Protein AF-A0A7Y2ULM2-F1 (afdb_monomer_lite)

pLDDT: mean 76.21, std 15.32, range [27.59, 95.25]

Structure (mmCIF, N/CA/C/O backbone):
data_AF-A0A7Y2ULM2-F1
#
_entry.id   AF-A0A7Y2ULM2-F1
#
loop_
_atom_site.group_PDB
_atom_site.id
_atom_site.type_symbol
_atom_site.label_atom_id
_atom_site.label_alt_id
_atom_site.label_comp_id
_atom_site.label_asym_id
_atom_site.label_entity_id
_atom_site.label_seq_id
_atom_site.pdbx_PDB_ins_code
_atom_site.Cartn_x
_atom_site.Cartn_y
_atom_site.Cartn_z
_atom_site.occupancy
_atom_site.B_iso_or_equiv
_atom_site.auth_seq_id
_atom_site.auth_comp_id
_atom_site.auth_asym_id
_atom_site.auth_atom_id
_atom_site.pdbx_PDB_model_num
ATOM 1 N N . MET A 1 1 ? -4.167 -37.880 -1.574 1.00 37.84 1 MET A N 1
ATOM 2 C CA . MET A 1 1 ? -2.974 -37.594 -2.393 1.00 37.84 1 MET A CA 1
ATOM 3 C C . MET A 1 1 ? -2.261 -36.466 -1.684 1.00 37.84 1 MET A C 1
ATOM 5 O O . MET A 1 1 ? -2.903 -35.471 -1.401 1.00 37.84 1 MET A O 1
ATOM 9 N N . THR A 1 2 ? -1.034 -36.684 -1.224 1.00 40.72 2 THR A N 1
ATOM 10 C CA . THR A 1 2 ? -0.237 -35.651 -0.553 1.00 40.72 2 THR A CA 1
ATOM 11 C C . THR A 1 2 ? 0.202 -34.639 -1.605 1.00 40.72 2 THR A C 1
ATOM 13 O O . THR A 1 2 ? 0.959 -35.016 -2.500 1.00 40.72 2 THR A O 1
ATOM 16 N N . ASP A 1 3 ? -0.302 -33.408 -1.532 1.00 55.50 3 ASP A N 1
ATOM 17 C CA . ASP A 1 3 ? 0.069 -32.332 -2.453 1.00 55.50 3 ASP A CA 1
ATOM 18 C C . ASP A 1 3 ? 1.590 -32.130 -2.418 1.00 55.50 3 ASP A C 1
ATOM 20 O O . ASP A 1 3 ? 2.187 -31.864 -1.371 1.00 55.50 3 ASP A O 1
ATOM 24 N N . PHE A 1 4 ? 2.241 -32.341 -3.561 1.00 66.25 4 PHE A N 1
ATOM 25 C CA . PHE A 1 4 ? 3.683 -32.182 -3.711 1.00 66.25 4 PHE A CA 1
ATOM 26 C C . PHE A 1 4 ? 4.006 -30.687 -3.812 1.00 66.25 4 PHE A C 1
ATOM 28 O O . PHE A 1 4 ? 3.998 -30.109 -4.895 1.00 66.25 4 PHE A O 1
ATOM 35 N N . ILE A 1 5 ? 4.265 -30.055 -2.668 1.00 72.69 5 ILE A N 1
ATOM 36 C CA . ILE A 1 5 ? 4.632 -28.638 -2.583 1.00 72.69 5 ILE A CA 1
ATOM 37 C C . ILE A 1 5 ? 6.159 -28.525 -2.569 1.00 72.69 5 ILE A C 1
ATOM 39 O O . ILE A 1 5 ? 6.811 -29.023 -1.651 1.00 72.69 5 ILE A O 1
ATOM 43 N N . LEU A 1 6 ? 6.746 -27.844 -3.558 1.00 73.81 6 LEU A N 1
ATOM 44 C CA . LEU A 1 6 ? 8.183 -27.552 -3.581 1.00 73.81 6 LEU A CA 1
ATOM 45 C C . LEU A 1 6 ? 8.496 -26.335 -2.683 1.00 73.81 6 LEU A C 1
ATOM 47 O O . LEU A 1 6 ? 8.033 -25.226 -2.980 1.00 73.81 6 LEU A O 1
ATOM 51 N N . PRO A 1 7 ? 9.301 -26.483 -1.611 1.00 78.25 7 PRO A N 1
ATOM 52 C CA . PRO A 1 7 ? 9.659 -25.382 -0.717 1.00 78.25 7 PRO A CA 1
ATOM 53 C C . PRO A 1 7 ? 10.790 -24.536 -1.323 1.00 78.25 7 PRO A C 1
ATOM 55 O O . PRO A 1 7 ? 11.935 -24.590 -0.886 1.00 78.25 7 PRO A O 1
ATOM 58 N N . ILE A 1 8 ? 10.479 -23.783 -2.379 1.00 79.62 8 ILE A N 1
ATOM 59 C CA . ILE A 1 8 ? 11.459 -22.960 -3.108 1.00 79.62 8 ILE A CA 1
ATOM 60 C C . ILE A 1 8 ? 11.663 -21.607 -2.423 1.00 79.62 8 ILE A C 1
ATOM 62 O O . ILE A 1 8 ? 12.746 -21.032 -2.510 1.00 79.62 8 ILE A O 1
ATOM 66 N N . PHE A 1 9 ? 10.631 -21.058 -1.780 1.00 80.69 9 PHE A N 1
ATOM 67 C CA . PHE A 1 9 ? 10.684 -19.716 -1.210 1.00 80.69 9 PHE A CA 1
ATOM 68 C C . PHE A 1 9 ? 10.965 -19.739 0.300 1.00 80.69 9 PHE A C 1
ATOM 70 O O . PHE A 1 9 ? 10.388 -20.553 1.016 1.00 80.69 9 PHE A O 1
ATOM 77 N N . PRO A 1 10 ? 11.787 -18.819 0.831 1.00 73.88 10 PRO A N 1
ATOM 78 C CA . PRO A 1 10 ? 12.003 -18.706 2.268 1.00 73.88 10 PRO A CA 1
ATOM 79 C C . PRO A 1 10 ? 10.700 -18.303 2.978 1.00 73.88 10 PRO A C 1
ATOM 81 O O . PRO A 1 10 ? 10.006 -17.373 2.536 1.00 73.88 10 PRO A O 1
ATOM 84 N N . ALA A 1 11 ? 10.379 -18.996 4.076 1.00 65.81 11 ALA A N 1
ATOM 85 C CA . ALA A 1 11 ? 9.251 -18.664 4.946 1.00 65.81 11 ALA A CA 1
ATOM 86 C C . ALA A 1 11 ? 9.399 -17.227 5.481 1.00 65.81 11 ALA A C 1
ATOM 88 O O . ALA A 1 11 ? 10.511 -16.779 5.747 1.00 65.81 11 ALA A O 1
ATOM 89 N N . HIS A 1 12 ? 8.291 -16.482 5.572 1.00 62.09 12 HIS A N 1
ATOM 90 C CA . HIS A 1 12 ? 8.269 -15.065 5.987 1.00 62.09 12 HIS A CA 1
ATOM 91 C C . HIS A 1 12 ? 9.087 -14.095 5.092 1.00 62.09 12 HIS A C 1
ATOM 93 O O . HIS A 1 12 ? 9.342 -12.952 5.471 1.00 62.09 12 HIS A O 1
ATOM 99 N N . GLY A 1 13 ? 9.480 -14.528 3.883 1.00 69.75 13 GLY A N 1
ATOM 100 C CA . GLY A 1 13 ? 10.198 -13.728 2.884 1.00 69.75 13 GLY A CA 1
ATOM 101 C C . GLY A 1 13 ? 9.478 -13.683 1.530 1.00 69.75 13 GLY A C 1
ATOM 102 O O . GLY A 1 13 ? 8.409 -13.093 1.387 1.00 69.75 13 GLY A O 1
ATOM 103 N N . LEU A 1 14 ? 10.068 -14.295 0.497 1.00 72.38 14 LEU A N 1
ATOM 104 C CA . LEU A 1 14 ? 9.520 -14.287 -0.873 1.00 72.38 14 LEU A CA 1
ATOM 105 C C . LEU A 1 14 ? 8.262 -15.156 -1.051 1.00 72.38 14 LEU A C 1
ATOM 107 O O . LEU A 1 14 ? 7.542 -14.971 -2.034 1.00 72.38 14 LEU A O 1
ATOM 111 N N . ALA A 1 15 ? 7.981 -16.060 -0.106 1.00 68.44 15 ALA A N 1
ATOM 112 C CA . ALA A 1 15 ? 6.798 -16.924 -0.121 1.00 68.44 15 ALA A CA 1
ATOM 113 C C . ALA A 1 15 ? 5.479 -16.134 -0.016 1.00 68.44 15 ALA A C 1
ATOM 115 O O . ALA A 1 15 ? 4.429 -16.631 -0.408 1.00 68.44 15 ALA A O 1
ATOM 116 N N . SER A 1 16 ? 5.537 -14.895 0.481 1.00 69.19 16 SER A N 1
ATOM 117 C CA . SER A 1 16 ? 4.382 -14.018 0.686 1.00 69.19 16 SER A CA 1
ATOM 118 C C . SER A 1 16 ? 4.664 -12.569 0.259 1.00 69.19 16 SER A C 1
ATOM 120 O O . SER A 1 16 ? 4.224 -11.630 0.916 1.00 69.19 16 SER A O 1
ATOM 122 N N . SER A 1 17 ? 5.409 -12.358 -0.837 1.00 72.88 17 SER A N 1
ATOM 123 C CA . SER A 1 17 ? 5.837 -11.016 -1.291 1.00 72.88 17 SER A CA 1
ATOM 124 C C . SER A 1 17 ? 5.403 -10.656 -2.725 1.00 72.88 17 SER A C 1
ATOM 126 O O . SER A 1 17 ? 5.460 -11.519 -3.604 1.00 72.88 17 SER A O 1
ATOM 128 N N . VAL A 1 18 ? 5.056 -9.374 -3.007 1.00 75.94 18 VAL A N 1
ATOM 129 C CA . VAL A 1 18 ? 4.789 -8.904 -4.398 1.00 75.94 18 VAL A CA 1
ATOM 130 C C . VAL A 1 18 ? 6.010 -9.147 -5.277 1.00 75.94 18 VAL A C 1
ATOM 132 O O . VAL A 1 18 ? 5.881 -9.224 -6.491 1.00 75.94 18 VAL A O 1
ATOM 135 N N . VAL A 1 19 ? 7.218 -9.191 -4.699 1.00 78.88 19 VAL A N 1
ATOM 136 C CA . VAL A 1 19 ? 8.468 -9.326 -5.463 1.00 78.88 19 VAL A CA 1
ATOM 137 C C . VAL A 1 19 ? 8.364 -10.487 -6.444 1.00 78.88 19 VAL A C 1
ATOM 139 O O . VAL A 1 19 ? 8.734 -10.341 -7.606 1.00 78.88 19 VAL A O 1
ATOM 142 N N . THR A 1 20 ? 7.800 -11.605 -5.994 1.00 85.25 20 THR A N 1
ATOM 143 C CA . THR A 1 20 ? 7.652 -12.821 -6.786 1.00 85.25 20 THR A CA 1
ATOM 144 C C . THR A 1 20 ? 6.638 -12.643 -7.919 1.00 85.25 20 THR A C 1
ATOM 146 O O . THR A 1 20 ? 6.921 -13.007 -9.060 1.00 85.25 20 THR A O 1
ATOM 149 N N . THR A 1 21 ? 5.494 -12.000 -7.670 1.00 87.06 21 THR A N 1
ATOM 150 C CA . THR A 1 21 ? 4.482 -11.755 -8.717 1.00 87.06 21 THR A CA 1
ATOM 151 C C . THR A 1 21 ? 4.908 -10.667 -9.703 1.00 87.06 21 THR A C 1
ATOM 153 O O . THR A 1 21 ? 4.651 -10.782 -10.899 1.00 87.06 21 THR A O 1
ATOM 156 N N . VAL A 1 22 ? 5.621 -9.638 -9.237 1.00 84.62 22 VAL A N 1
ATOM 157 C CA . VAL A 1 22 ? 6.280 -8.616 -10.064 1.00 84.62 22 VAL A CA 1
ATOM 158 C C . VAL A 1 22 ? 7.360 -9.223 -10.944 1.00 84.62 22 VAL A C 1
ATOM 160 O O . VAL A 1 22 ? 7.418 -8.896 -12.127 1.00 84.62 22 VAL A O 1
ATOM 163 N N . TRP A 1 23 ? 8.181 -10.122 -10.403 1.00 89.38 23 TRP A N 1
ATOM 164 C CA . TRP A 1 23 ? 9.200 -10.827 -11.171 1.00 89.38 23 TRP A CA 1
ATOM 165 C C . TRP A 1 23 ? 8.576 -11.632 -12.319 1.00 89.38 23 TRP A C 1
ATOM 167 O O . TRP A 1 23 ? 9.001 -11.483 -13.466 1.00 89.38 23 TRP A O 1
ATOM 177 N N . ILE A 1 24 ? 7.498 -12.377 -12.056 1.00 91.56 24 ILE A N 1
ATOM 178 C CA . ILE A 1 24 ? 6.749 -13.103 -13.097 1.00 91.56 24 ILE A CA 1
ATOM 179 C C . ILE A 1 24 ? 6.133 -12.130 -14.109 1.00 91.56 24 ILE A C 1
ATOM 181 O O . ILE A 1 24 ? 6.282 -12.322 -15.314 1.00 91.56 24 ILE A O 1
ATOM 185 N N . GLY A 1 25 ? 5.492 -11.051 -13.649 1.00 90.38 25 GLY A N 1
ATOM 186 C CA . GLY A 1 25 ? 4.896 -10.045 -14.533 1.00 90.38 25 GLY A CA 1
ATOM 187 C C . GLY A 1 25 ? 5.916 -9.405 -15.480 1.00 90.38 25 GLY A C 1
ATOM 188 O O . GLY A 1 25 ? 5.640 -9.222 -16.666 1.00 90.38 25 GLY A O 1
ATOM 189 N N . VAL A 1 26 ? 7.130 -9.144 -14.988 1.00 90.44 26 VAL A N 1
ATOM 190 C CA . VAL A 1 26 ? 8.261 -8.652 -15.788 1.00 90.44 26 VAL A CA 1
ATOM 191 C C . VAL A 1 26 ? 8.703 -9.689 -16.818 1.00 90.44 26 VAL A C 1
ATOM 193 O O . VAL A 1 26 ? 8.943 -9.321 -17.967 1.00 90.44 26 VAL A O 1
ATOM 196 N N . TRP A 1 27 ? 8.772 -10.973 -16.455 1.00 93.06 27 TRP A N 1
ATOM 197 C CA . TRP A 1 27 ? 9.065 -12.056 -17.400 1.00 93.06 27 TRP A CA 1
ATOM 198 C C . TRP A 1 27 ? 8.048 -12.123 -18.536 1.00 93.06 27 TRP A C 1
ATOM 200 O O . TRP A 1 27 ? 8.435 -12.113 -19.706 1.00 93.06 27 TRP A O 1
ATOM 210 N N . VAL A 1 28 ? 6.757 -12.114 -18.204 1.00 93.75 28 VAL A N 1
ATOM 211 C CA . VAL A 1 28 ? 5.672 -12.151 -19.192 1.00 93.75 28 VAL A CA 1
ATOM 212 C C . VAL A 1 28 ? 5.702 -10.897 -20.073 1.00 93.75 28 VAL A C 1
ATOM 214 O O . VAL A 1 28 ? 5.641 -10.997 -21.299 1.00 93.75 28 VAL A O 1
ATOM 217 N N . SER A 1 29 ? 5.874 -9.710 -19.482 1.00 90.88 29 SER A N 1
ATOM 218 C CA . SER A 1 29 ? 5.974 -8.449 -20.228 1.00 90.88 29 SER A CA 1
ATOM 219 C C . SER A 1 29 ? 7.168 -8.442 -21.187 1.00 90.88 29 SER A C 1
ATOM 221 O O . SER A 1 29 ? 7.031 -8.031 -22.340 1.00 90.88 29 SER A O 1
ATOM 223 N N . CYS A 1 30 ? 8.337 -8.901 -20.738 1.00 91.31 30 CYS A N 1
ATOM 224 C CA . CYS A 1 30 ? 9.535 -8.982 -21.570 1.00 91.31 30 CYS A CA 1
ATOM 225 C C . CYS A 1 30 ? 9.382 -10.017 -22.688 1.00 91.31 30 CYS A C 1
ATOM 227 O O . CYS A 1 30 ? 9.805 -9.755 -23.811 1.00 91.31 30 CYS A O 1
ATOM 229 N N . PHE A 1 31 ? 8.745 -11.158 -22.414 1.00 92.75 31 PHE A N 1
ATOM 230 C CA . PHE A 1 31 ? 8.445 -12.168 -23.426 1.00 92.75 31 PHE A CA 1
ATOM 231 C C . PHE A 1 31 ? 7.596 -11.580 -24.559 1.00 92.75 31 PHE A C 1
ATOM 233 O O . PHE A 1 31 ? 7.981 -11.658 -25.725 1.00 92.75 31 PHE A O 1
ATOM 240 N N . PHE A 1 32 ? 6.486 -10.915 -24.230 1.00 91.25 32 PHE A N 1
ATOM 241 C CA . PHE A 1 32 ? 5.622 -10.306 -25.242 1.00 91.25 32 PHE A CA 1
ATOM 242 C C . PHE A 1 32 ? 6.257 -9.110 -25.950 1.00 91.25 32 PHE A C 1
ATOM 244 O O . PHE A 1 32 ? 6.011 -8.909 -27.139 1.00 91.25 32 PHE A O 1
ATOM 251 N N . ASN A 1 33 ? 7.120 -8.347 -25.279 1.00 91.31 33 ASN A N 1
ATOM 252 C CA . ASN A 1 33 ? 7.904 -7.321 -25.957 1.00 91.31 33 ASN A CA 1
ATOM 253 C C . ASN A 1 33 ? 8.871 -7.925 -26.983 1.00 91.31 33 ASN A C 1
ATOM 255 O O . ASN A 1 33 ? 8.902 -7.467 -28.121 1.00 91.31 33 ASN A O 1
ATOM 259 N N . LEU A 1 34 ? 9.621 -8.963 -26.609 1.00 90.31 34 LEU A N 1
ATOM 260 C CA . LEU A 1 34 ? 10.596 -9.596 -27.499 1.00 90.31 34 LEU A CA 1
ATOM 261 C C . LEU A 1 34 ? 9.931 -10.356 -28.653 1.00 90.31 34 LEU A C 1
ATOM 263 O O . LEU A 1 34 ? 10.499 -10.420 -29.740 1.00 90.31 34 LEU A O 1
ATOM 267 N N . ARG A 1 35 ? 8.745 -10.933 -28.427 1.00 90.94 35 ARG A N 1
ATOM 268 C CA . ARG A 1 35 ? 8.063 -11.806 -29.396 1.00 90.94 35 ARG A CA 1
ATOM 269 C C . ARG A 1 35 ? 7.044 -11.068 -30.265 1.00 90.94 35 ARG A C 1
ATOM 271 O O . ARG A 1 35 ? 6.916 -11.401 -31.436 1.00 90.94 35 ARG A O 1
ATOM 278 N N . LEU A 1 36 ? 6.310 -10.102 -29.705 1.00 89.00 36 LEU A N 1
ATOM 279 C CA . LEU A 1 36 ? 5.229 -9.371 -30.389 1.00 89.00 36 LEU A CA 1
ATOM 280 C C . LEU A 1 36 ? 5.493 -7.862 -30.525 1.00 89.00 36 LEU A C 1
ATOM 282 O O . LEU A 1 36 ? 4.653 -7.147 -31.067 1.00 89.00 36 LEU A O 1
ATOM 286 N N . GLY A 1 37 ? 6.619 -7.348 -30.019 1.00 86.12 37 GLY A N 1
ATOM 287 C CA . GLY A 1 37 ? 6.956 -5.923 -30.111 1.00 86.12 37 GLY A CA 1
ATOM 288 C C . GLY A 1 37 ? 6.087 -5.010 -29.240 1.00 86.12 37 GLY A C 1
ATOM 289 O O . GLY A 1 37 ? 6.049 -3.801 -29.464 1.00 86.12 37 GLY A O 1
ATOM 290 N N . TRP A 1 38 ? 5.369 -5.556 -28.252 1.00 88.62 38 TRP A N 1
ATOM 291 C CA . TRP A 1 38 ? 4.494 -4.768 -27.380 1.00 88.62 38 TRP A CA 1
ATOM 292 C C . TRP A 1 38 ? 5.270 -3.743 -26.547 1.00 88.62 38 TRP A C 1
ATOM 294 O O . TRP A 1 38 ? 6.427 -3.948 -26.188 1.00 88.62 38 TRP A O 1
ATOM 304 N N . VAL A 1 39 ? 4.634 -2.616 -26.224 1.00 82.12 39 VAL A N 1
ATOM 305 C CA . VAL A 1 39 ? 5.292 -1.494 -25.540 1.00 82.12 39 VAL A CA 1
ATOM 306 C C . VAL A 1 39 ? 5.664 -1.860 -24.095 1.00 82.12 39 VAL A C 1
ATOM 308 O O . VAL A 1 39 ? 4.813 -2.246 -23.307 1.00 82.12 39 VAL A O 1
ATOM 311 N N . MET A 1 40 ? 6.922 -1.623 -23.711 1.00 74.75 40 MET A N 1
ATOM 312 C CA . MET A 1 40 ? 7.485 -1.898 -22.369 1.00 74.75 40 MET A CA 1
ATOM 313 C C . MET A 1 40 ? 7.184 -0.818 -21.313 1.00 74.75 40 MET A C 1
ATOM 315 O O . MET A 1 40 ? 7.949 -0.607 -20.373 1.00 74.75 40 MET A O 1
ATOM 319 N N . SER A 1 41 ? 6.093 -0.073 -21.480 1.00 73.56 41 SER A N 1
ATOM 320 C CA . SER A 1 41 ? 5.674 0.935 -20.498 1.00 73.56 41 SER A CA 1
ATOM 321 C C . SER A 1 41 ? 4.948 0.234 -19.354 1.00 73.56 41 SER A C 1
ATOM 323 O O . SER A 1 41 ? 4.145 -0.648 -19.624 1.00 73.56 41 SER A O 1
ATOM 325 N N . GLY A 1 42 ? 5.211 0.602 -18.095 1.00 71.62 42 GLY A N 1
ATOM 326 C CA . GLY A 1 42 ? 4.497 0.026 -16.946 1.00 71.62 42 GLY A CA 1
ATOM 327 C C . GLY A 1 42 ? 4.647 -1.493 -16.791 1.00 71.62 42 GLY A C 1
ATOM 328 O O . GLY A 1 42 ? 3.752 -2.129 -16.258 1.00 71.62 42 GLY A O 1
ATOM 329 N N . MET A 1 43 ? 5.783 -2.073 -17.199 1.00 77.44 43 MET A N 1
ATOM 330 C CA . MET A 1 43 ? 6.082 -3.525 -17.180 1.00 77.44 43 MET A CA 1
ATOM 331 C C . MET A 1 43 ? 5.837 -4.261 -15.848 1.00 77.44 43 MET A C 1
ATOM 333 O O . MET A 1 43 ? 5.848 -5.481 -15.767 1.00 77.44 43 MET A O 1
ATOM 337 N N . VAL A 1 44 ? 5.664 -3.492 -14.787 1.00 78.62 44 VAL A N 1
ATOM 338 C CA . VAL A 1 44 ? 5.539 -3.920 -13.404 1.00 78.62 44 VAL A CA 1
ATOM 339 C C . VAL A 1 44 ? 4.080 -4.059 -12.976 1.00 78.62 44 VAL A C 1
ATOM 341 O O . VAL A 1 44 ? 3.748 -4.840 -12.088 1.00 78.62 44 VAL A O 1
ATOM 344 N N . VAL A 1 45 ? 3.208 -3.280 -13.617 1.00 82.19 45 VAL A N 1
ATOM 345 C CA . VAL A 1 45 ? 1.782 -3.178 -13.315 1.00 82.19 45 VAL A CA 1
ATOM 346 C C . VAL A 1 45 ? 1.105 -4.548 -13.256 1.00 82.19 45 VAL A C 1
ATOM 348 O O . VAL A 1 45 ? 0.422 -4.787 -12.263 1.00 82.19 45 VAL A O 1
ATOM 351 N N . PRO A 1 46 ? 1.322 -5.477 -14.212 1.00 87.19 46 PRO A N 1
ATOM 352 C CA . PRO A 1 46 ? 0.685 -6.792 -14.162 1.00 87.19 46 PRO A CA 1
ATOM 353 C C . PRO A 1 46 ? 0.989 -7.544 -12.864 1.00 87.19 46 PRO A C 1
ATOM 355 O O . PRO A 1 46 ? 0.096 -8.113 -12.247 1.00 87.19 46 PRO A O 1
ATOM 358 N N . GLY A 1 47 ? 2.236 -7.493 -12.395 1.00 83.69 47 GLY A N 1
ATOM 359 C CA . GLY A 1 47 ? 2.638 -8.200 -11.184 1.00 83.69 47 GLY A CA 1
ATOM 360 C C . GLY A 1 47 ? 2.156 -7.565 -9.878 1.00 83.69 47 GLY A C 1
ATOM 361 O O . GLY A 1 47 ? 2.068 -8.272 -8.877 1.00 83.69 47 GLY A O 1
ATOM 362 N N . TYR A 1 48 ? 1.800 -6.276 -9.886 1.00 79.75 48 TYR A N 1
ATOM 363 C CA . TYR A 1 48 ? 1.075 -5.632 -8.783 1.00 79.75 48 TYR A CA 1
ATOM 364 C C . TYR A 1 48 ? -0.431 -5.906 -8.844 1.00 79.75 48 TYR A C 1
ATOM 366 O O . TYR A 1 48 ? -1.069 -6.096 -7.813 1.00 79.75 48 TYR A O 1
ATOM 374 N N . LEU A 1 49 ? -1.006 -5.939 -10.045 1.00 83.06 49 LEU A N 1
ATOM 375 C CA . LEU A 1 49 ? -2.443 -6.104 -10.228 1.00 83.06 49 LEU A CA 1
ATOM 376 C C . LEU A 1 49 ? -2.901 -7.538 -9.922 1.00 83.06 49 LEU A C 1
ATOM 378 O O . LEU A 1 49 ? -3.982 -7.723 -9.381 1.00 83.06 49 LEU A O 1
ATOM 382 N N . VAL A 1 50 ? -2.076 -8.553 -10.200 1.00 88.00 50 VAL A N 1
ATOM 383 C CA . VAL A 1 50 ? -2.426 -9.967 -9.969 1.00 88.00 50 VAL A CA 1
ATOM 384 C C . VAL A 1 50 ? -2.699 -10.311 -8.496 1.00 88.00 50 VAL A C 1
ATOM 386 O O . VAL A 1 50 ? -3.762 -10.874 -8.236 1.00 88.00 50 VAL A O 1
ATOM 389 N N . PRO A 1 51 ? -1.834 -9.969 -7.518 1.00 80.06 51 PRO A N 1
ATOM 390 C CA . PRO A 1 51 ? -2.159 -10.140 -6.101 1.00 80.06 51 PRO A CA 1
ATOM 391 C C . PRO A 1 51 ? -3.463 -9.445 -5.712 1.00 80.06 51 PRO A C 1
ATOM 393 O O . PRO A 1 51 ? -4.268 -10.015 -4.983 1.00 80.06 51 PRO A O 1
ATOM 396 N N . LEU A 1 52 ? -3.702 -8.240 -6.241 1.00 77.81 52 LEU A N 1
ATOM 397 C CA . LEU A 1 52 ? -4.925 -7.495 -5.964 1.00 77.81 52 LEU A CA 1
ATOM 398 C C . LEU A 1 52 ? -6.157 -8.207 -6.535 1.00 77.81 52 LEU A C 1
ATOM 400 O O . LEU A 1 52 ? -7.149 -8.333 -5.833 1.00 77.81 52 LEU A O 1
ATOM 404 N N . ILE A 1 53 ? -6.084 -8.739 -7.757 1.00 85.00 53 ILE A N 1
ATOM 405 C CA . ILE A 1 53 ? -7.160 -9.539 -8.362 1.00 85.00 53 ILE A CA 1
ATOM 406 C C . ILE A 1 53 ? -7.438 -10.805 -7.537 1.00 85.00 53 ILE A C 1
ATOM 408 O O . ILE A 1 53 ? -8.594 -11.187 -7.380 1.00 85.00 53 ILE A O 1
ATOM 412 N N . LEU A 1 54 ? -6.391 -11.452 -7.013 1.00 82.62 54 LEU A N 1
ATOM 413 C CA . LEU A 1 54 ? -6.509 -12.689 -6.237 1.00 82.62 54 LEU A CA 1
ATOM 414 C C . LEU A 1 54 ? -7.113 -12.478 -4.844 1.00 82.62 54 LEU A C 1
ATOM 416 O O . LEU A 1 54 ? -7.856 -13.341 -4.385 1.00 82.62 54 LEU A O 1
ATOM 420 N N . VAL A 1 55 ? -6.787 -11.367 -4.177 1.00 75.75 55 VAL A N 1
ATOM 421 C CA . VAL A 1 55 ? -7.257 -11.077 -2.810 1.00 75.75 55 VAL A CA 1
ATOM 422 C C . VAL A 1 55 ? -8.536 -10.237 -2.818 1.00 75.75 55 VAL A C 1
ATOM 424 O O . VAL A 1 55 ? -9.483 -10.550 -2.105 1.00 75.75 55 VAL A O 1
ATOM 427 N N . LYS A 1 56 ? -8.569 -9.152 -3.603 1.00 73.81 56 LYS A N 1
ATOM 428 C CA . LYS A 1 56 ? -9.637 -8.134 -3.618 1.00 73.81 56 LYS A CA 1
ATOM 429 C C . LYS A 1 56 ? -10.009 -7.763 -5.070 1.00 73.81 56 LYS A C 1
ATOM 431 O O . LYS A 1 56 ? -9.644 -6.682 -5.545 1.00 73.81 56 LYS A O 1
ATOM 436 N N . PRO A 1 57 ? -10.764 -8.614 -5.792 1.00 81.56 57 PRO A N 1
ATOM 437 C CA . PRO A 1 57 ? -11.062 -8.416 -7.216 1.00 81.56 57 PRO A CA 1
ATOM 438 C C . PRO A 1 57 ? -11.793 -7.097 -7.502 1.00 81.56 57 PRO A C 1
ATOM 440 O O . PRO A 1 57 ? -11.475 -6.410 -8.471 1.00 81.56 57 PRO A O 1
ATOM 443 N N . TRP A 1 58 ? -12.712 -6.688 -6.626 1.00 78.56 58 TRP A N 1
ATOM 444 C CA . TRP A 1 58 ? -13.442 -5.427 -6.760 1.00 78.56 58 TRP A CA 1
ATOM 445 C C . TRP A 1 58 ? -12.533 -4.199 -6.670 1.00 78.56 58 TRP A C 1
ATOM 447 O O . TRP A 1 58 ? -12.664 -3.272 -7.468 1.00 78.56 58 TRP A O 1
ATOM 457 N N . ALA A 1 59 ? -11.551 -4.222 -5.766 1.00 75.44 59 ALA A N 1
ATOM 458 C CA . ALA A 1 59 ? -10.572 -3.148 -5.657 1.00 75.44 59 ALA A CA 1
ATOM 459 C C . ALA A 1 59 ? -9.700 -3.048 -6.919 1.00 75.44 59 ALA A C 1
ATOM 461 O O . ALA A 1 59 ? -9.403 -1.945 -7.378 1.00 75.44 59 ALA A O 1
ATOM 462 N N . ALA A 1 60 ? -9.338 -4.186 -7.525 1.00 80.00 60 ALA A N 1
ATOM 463 C CA . ALA A 1 60 ? -8.623 -4.201 -8.801 1.00 80.00 60 ALA A CA 1
ATOM 464 C C . ALA A 1 60 ? -9.442 -3.557 -9.930 1.00 80.00 60 ALA A C 1
ATOM 466 O O . ALA A 1 60 ? -8.897 -2.767 -10.701 1.00 80.00 60 ALA A O 1
ATOM 467 N N . VAL A 1 61 ? -10.747 -3.842 -9.999 1.00 84.50 61 VAL A N 1
ATOM 468 C CA . VAL A 1 61 ? -11.650 -3.234 -10.990 1.00 84.50 61 VAL A CA 1
ATOM 469 C C . VAL A 1 61 ? -11.713 -1.717 -10.817 1.00 84.50 61 VAL A C 1
ATOM 471 O O . VAL A 1 61 ? -11.529 -0.993 -11.795 1.00 84.50 61 VAL A O 1
ATOM 474 N N . VAL A 1 62 ? -11.896 -1.226 -9.587 1.00 82.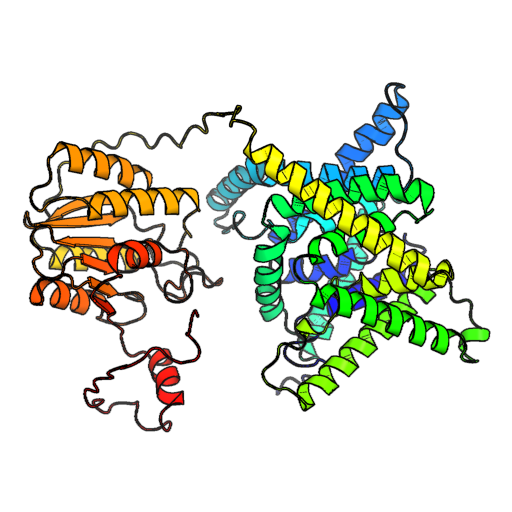75 62 VAL A N 1
ATOM 475 C CA . VAL A 1 62 ? -11.911 0.218 -9.291 1.00 82.75 62 VAL A CA 1
ATOM 476 C C . VAL A 1 62 ? -10.603 0.882 -9.721 1.00 82.75 62 VAL A C 1
ATOM 478 O O . VAL A 1 62 ? -10.632 1.872 -10.445 1.00 82.75 62 VAL A O 1
ATOM 481 N N . VAL A 1 63 ? -9.452 0.299 -9.370 1.00 82.69 63 VAL A N 1
ATOM 482 C CA . VAL A 1 63 ? -8.128 0.810 -9.770 1.00 82.69 63 VAL A CA 1
ATOM 483 C C . VAL A 1 63 ? -7.979 0.871 -11.294 1.00 82.69 63 VAL A C 1
ATOM 485 O O . VAL A 1 63 ? -7.432 1.838 -11.831 1.00 82.69 63 VAL A O 1
ATOM 488 N N . CYS A 1 64 ? -8.478 -0.131 -12.022 1.00 87.88 64 CYS A N 1
ATOM 489 C CA . CYS A 1 64 ? -8.484 -0.100 -13.482 1.00 87.88 64 CYS A CA 1
ATOM 490 C C . CYS A 1 64 ? -9.378 1.022 -14.031 1.00 87.88 64 CYS A C 1
ATOM 492 O O . CYS A 1 64 ? -8.957 1.726 -14.950 1.00 87.88 64 CYS A O 1
ATOM 494 N N . ILE A 1 65 ? -10.572 1.223 -13.466 1.00 89.06 65 ILE A N 1
ATOM 495 C CA . ILE A 1 65 ? -11.490 2.300 -13.867 1.00 89.06 65 ILE A CA 1
ATOM 496 C C . ILE A 1 65 ? -10.847 3.669 -13.622 1.00 89.06 65 ILE A C 1
ATOM 498 O O . ILE A 1 65 ? -10.780 4.487 -14.539 1.00 89.06 65 ILE A O 1
ATOM 502 N N . GLU A 1 66 ? -10.300 3.903 -12.431 1.00 88.00 66 GLU A N 1
ATOM 503 C CA . GLU A 1 66 ? -9.603 5.147 -12.088 1.00 88.00 66 GLU A CA 1
ATOM 504 C C . GLU A 1 66 ? -8.435 5.433 -13.030 1.00 88.00 66 GLU A C 1
ATOM 506 O O . GLU A 1 66 ? -8.211 6.580 -13.419 1.00 88.00 66 GLU A O 1
ATOM 511 N N . ALA A 1 67 ? -7.697 4.399 -13.439 1.00 89.62 67 ALA A N 1
ATOM 512 C CA . ALA A 1 67 ? -6.594 4.553 -14.378 1.00 89.62 67 ALA A CA 1
ATOM 513 C C . ALA A 1 67 ? -7.073 4.942 -15.779 1.00 89.62 67 ALA A C 1
ATOM 515 O O . ALA A 1 67 ? -6.445 5.776 -16.435 1.00 89.62 67 ALA A O 1
ATOM 516 N N . VAL A 1 68 ? -8.198 4.381 -16.229 1.00 92.38 68 VAL A N 1
ATOM 517 C CA . VAL A 1 68 ? -8.834 4.766 -17.494 1.00 92.38 68 VAL A CA 1
ATOM 518 C C . VAL A 1 68 ? -9.315 6.215 -17.431 1.00 92.38 68 VAL A C 1
ATOM 520 O O . VAL A 1 68 ? -9.033 6.984 -18.349 1.00 92.38 68 VAL A O 1
ATOM 523 N N . VAL A 1 69 ? -9.968 6.620 -16.340 1.00 92.75 69 VAL A N 1
ATOM 524 C CA . VAL A 1 69 ? -10.427 8.005 -16.131 1.00 92.75 69 VAL A CA 1
ATOM 525 C C . VAL A 1 69 ? -9.244 8.974 -16.086 1.00 92.75 69 VAL A C 1
ATOM 527 O O . VAL A 1 69 ? -9.242 9.981 -16.793 1.00 92.75 69 VAL A O 1
ATOM 530 N N . THR A 1 70 ? -8.193 8.638 -15.336 1.00 92.25 70 THR A N 1
ATOM 531 C CA . THR A 1 70 ? -6.948 9.418 -15.260 1.00 92.25 70 THR A CA 1
ATOM 532 C C . THR A 1 70 ? -6.320 9.600 -16.641 1.00 92.25 70 THR A C 1
ATOM 534 O O . THR A 1 70 ? -5.954 10.715 -17.019 1.00 92.25 70 THR A O 1
ATOM 537 N N . TYR A 1 71 ? -6.221 8.515 -17.417 1.00 92.00 71 TYR A N 1
ATOM 538 C CA . TYR A 1 71 ? -5.730 8.559 -18.792 1.00 92.00 71 TYR A CA 1
ATOM 539 C C . TYR A 1 71 ? -6.566 9.511 -19.654 1.00 92.00 71 TYR A C 1
ATOM 541 O O . TYR A 1 71 ? -5.998 10.362 -20.338 1.00 92.00 71 TYR A O 1
ATOM 549 N N . TRP A 1 72 ? -7.896 9.402 -19.594 1.00 92.44 72 TRP A N 1
ATOM 550 C CA . TRP A 1 72 ? -8.809 10.235 -20.377 1.00 92.44 72 TRP A CA 1
ATOM 551 C C . TRP A 1 72 ? -8.691 11.719 -20.043 1.00 92.44 72 TRP A C 1
ATOM 553 O O . TRP A 1 72 ? -8.616 12.532 -20.962 1.00 92.44 72 TRP A O 1
ATOM 563 N N . ILE A 1 73 ? -8.626 12.078 -18.759 1.00 91.94 73 ILE A N 1
ATOM 564 C CA . ILE A 1 73 ? -8.492 13.474 -18.320 1.00 91.94 73 ILE A CA 1
ATOM 565 C C . ILE A 1 73 ? -7.186 14.077 -18.848 1.00 91.94 73 ILE A C 1
ATOM 567 O O . ILE A 1 73 ? -7.195 15.152 -19.452 1.00 91.94 73 ILE A O 1
ATOM 571 N N . VAL A 1 74 ? -6.060 13.374 -18.674 1.00 89.88 74 VAL A N 1
ATOM 572 C CA . VAL A 1 74 ? -4.755 13.873 -19.135 1.00 89.88 74 VAL A CA 1
ATOM 573 C C . VAL A 1 74 ? -4.682 13.914 -20.658 1.00 89.88 74 VAL A C 1
ATOM 575 O O . VAL A 1 74 ? -4.157 14.876 -21.212 1.00 89.88 74 VAL A O 1
ATOM 578 N N . TRP A 1 75 ? -5.233 12.918 -21.351 1.00 89.31 75 TRP A N 1
ATOM 579 C CA . TRP A 1 75 ? -5.303 12.912 -22.812 1.00 89.31 75 TRP A CA 1
ATOM 580 C C . TRP A 1 75 ? -6.152 14.071 -23.352 1.00 89.31 75 TRP A C 1
ATOM 582 O O . TRP A 1 75 ? -5.735 14.769 -24.281 1.00 89.31 75 TRP A O 1
ATOM 592 N N . PHE A 1 76 ? -7.317 14.318 -22.748 1.00 86.56 76 PHE A N 1
ATOM 593 C CA . PHE A 1 76 ? -8.218 15.398 -23.142 1.00 86.56 76 PHE A CA 1
ATOM 594 C C . PHE A 1 76 ? -7.535 16.761 -23.007 1.00 86.56 76 PHE A C 1
ATOM 596 O O . PHE A 1 76 ? -7.545 17.576 -23.929 1.00 86.56 76 PHE A O 1
ATOM 603 N N . TYR A 1 77 ? -6.881 16.997 -21.877 1.00 82.94 77 TYR A N 1
ATOM 604 C CA . TYR A 1 77 ? -6.231 18.270 -21.622 1.00 82.94 77 TYR A CA 1
ATOM 605 C C . TYR A 1 77 ? -4.914 18.448 -22.407 1.00 82.94 77 TYR A C 1
ATOM 607 O O . TYR A 1 77 ? -4.722 19.481 -23.044 1.00 82.94 77 TYR A O 1
ATOM 615 N N . SER A 1 78 ? -4.039 17.436 -22.440 1.00 82.94 78 SER A N 1
ATOM 616 C CA . SER A 1 78 ? -2.730 17.521 -23.113 1.00 82.94 78 SER A CA 1
ATOM 617 C C . SER A 1 78 ? -2.838 17.485 -24.630 1.00 82.94 78 SER A C 1
ATOM 619 O O . SER A 1 78 ? -2.144 18.224 -25.309 1.00 82.94 78 SER A O 1
ATOM 621 N N . THR A 1 79 ? -3.676 16.609 -25.187 1.00 80.19 79 THR A N 1
ATOM 622 C CA . THR A 1 79 ? -3.669 16.340 -26.630 1.00 80.19 79 THR A CA 1
ATOM 623 C C . THR A 1 79 ? -4.858 16.978 -27.336 1.00 80.19 79 THR A C 1
ATOM 625 O O . THR A 1 79 ? -4.696 17.532 -28.421 1.00 80.19 79 THR A O 1
ATOM 628 N N . TYR A 1 80 ? -6.058 16.925 -26.756 1.00 79.56 80 TYR A N 1
ATOM 629 C CA . TYR A 1 80 ? -7.252 17.469 -27.409 1.00 79.56 80 TYR A CA 1
ATOM 630 C C . TYR A 1 80 ? -7.372 18.995 -27.245 1.00 79.56 80 TYR A C 1
ATOM 632 O O . TYR A 1 80 ? -7.591 19.697 -28.234 1.00 79.56 80 TYR A O 1
ATOM 640 N N . LEU A 1 81 ? -7.155 19.532 -26.039 1.00 78.94 81 LEU A N 1
ATOM 641 C CA . LEU A 1 81 ? -7.175 20.981 -25.787 1.00 78.94 81 LEU A CA 1
ATOM 642 C C . LEU A 1 81 ? -5.971 21.713 -26.394 1.00 78.94 81 LEU A C 1
ATOM 644 O O . LEU A 1 81 ? -6.144 22.810 -26.927 1.00 78.94 81 LEU A O 1
ATOM 648 N N . ALA A 1 82 ? -4.780 21.105 -26.387 1.00 76.50 82 ALA A N 1
ATOM 649 C CA . ALA A 1 82 ? -3.600 21.702 -27.020 1.00 76.50 82 ALA A CA 1
ATOM 650 C C . ALA A 1 82 ? -3.775 21.875 -28.539 1.00 76.50 82 ALA A C 1
ATOM 652 O O . ALA A 1 82 ? -3.371 22.890 -29.101 1.00 76.50 82 ALA A O 1
ATOM 653 N N . ARG A 1 83 ? -4.479 20.948 -29.209 1.00 72.94 83 ARG A N 1
ATOM 654 C CA . ARG A 1 83 ? -4.820 21.076 -30.641 1.00 72.94 83 ARG A CA 1
ATOM 655 C C . ARG A 1 83 ? -5.738 22.260 -30.953 1.00 72.94 83 ARG A C 1
ATOM 657 O O . ARG A 1 83 ? -5.765 22.704 -32.094 1.00 72.94 83 ARG A O 1
ATOM 664 N N . ARG A 1 84 ? -6.478 22.776 -29.966 1.00 73.19 84 ARG A N 1
ATOM 665 C CA . ARG A 1 84 ? -7.328 23.972 -30.102 1.00 73.19 84 ARG A CA 1
ATOM 666 C C . ARG A 1 84 ? -6.592 25.284 -29.801 1.00 73.19 84 ARG A C 1
ATOM 668 O O . ARG A 1 84 ? -7.227 26.329 -29.782 1.00 73.19 84 ARG A O 1
ATOM 675 N N . GLY A 1 85 ? -5.276 25.243 -29.577 1.00 65.31 85 GLY A N 1
ATOM 676 C CA . GLY A 1 85 ? -4.434 26.436 -29.430 1.00 65.31 85 GLY A CA 1
ATOM 677 C C . GLY A 1 85 ? -4.456 27.089 -28.046 1.00 65.31 85 GLY A C 1
ATOM 678 O O . GLY A 1 85 ? -3.799 28.106 -27.854 1.00 65.31 85 GLY A O 1
ATOM 679 N N . TYR A 1 86 ? -5.166 26.517 -27.069 1.00 64.56 86 TYR A N 1
ATOM 680 C CA . TYR A 1 86 ? -5.221 27.076 -25.714 1.00 64.56 86 TYR A CA 1
ATOM 681 C C . TYR A 1 86 ? -4.007 26.694 -24.843 1.00 64.56 86 TYR A C 1
ATOM 683 O O . TYR A 1 86 ? -3.757 27.368 -23.848 1.00 64.56 86 TYR A O 1
ATOM 691 N N . TRP A 1 87 ? -3.277 25.616 -25.176 1.00 64.69 87 TRP A N 1
ATOM 692 C CA . TRP A 1 87 ? -2.225 25.016 -24.331 1.00 64.69 87 TRP A CA 1
ATOM 693 C C . TRP A 1 87 ? -1.116 24.326 -25.149 1.00 64.69 87 TRP A C 1
ATOM 695 O O . TRP A 1 87 ? -1.295 24.041 -26.332 1.00 64.69 87 TRP A O 1
ATOM 705 N N . THR A 1 88 ? 0.023 24.030 -24.509 1.00 71.31 88 THR A N 1
ATOM 706 C CA . THR A 1 88 ? 1.133 23.239 -25.074 1.00 71.31 88 THR A CA 1
ATOM 707 C C . THR A 1 88 ? 1.015 21.754 -24.710 1.00 71.31 88 THR A C 1
ATOM 709 O O . THR A 1 88 ? 0.476 21.406 -23.661 1.00 71.31 88 THR A O 1
ATOM 712 N N . ASP A 1 89 ? 1.513 20.864 -25.576 1.00 66.94 89 ASP A N 1
ATOM 713 C CA . ASP A 1 89 ? 1.455 19.412 -25.344 1.00 66.94 89 ASP A CA 1
ATOM 714 C C . ASP A 1 89 ? 2.491 18.972 -24.291 1.00 66.94 89 ASP A C 1
ATOM 716 O O . ASP A 1 89 ? 3.661 19.373 -24.338 1.00 66.94 89 ASP A O 1
ATOM 720 N N . PHE A 1 90 ? 2.084 18.130 -23.336 1.00 71.25 90 PHE A N 1
ATOM 721 C CA . PHE A 1 90 ? 2.988 17.603 -22.318 1.00 71.25 90 PHE A CA 1
ATOM 722 C C . PHE A 1 90 ? 3.817 16.456 -22.886 1.00 71.25 90 PHE A C 1
ATOM 724 O O . PHE A 1 90 ? 3.327 15.352 -23.133 1.00 71.25 90 PHE A O 1
ATOM 731 N N . PHE A 1 91 ? 5.123 16.682 -23.024 1.00 67.44 91 PHE A N 1
ATOM 732 C CA . PHE A 1 91 ? 6.033 15.667 -23.537 1.00 67.44 91 PHE A CA 1
ATOM 733 C C . PHE A 1 91 ? 6.794 14.941 -22.424 1.00 67.44 91 PHE A C 1
ATOM 735 O O . PHE A 1 91 ? 7.341 15.539 -21.494 1.00 67.44 91 PHE A O 1
ATOM 742 N N . GLY A 1 92 ? 6.864 13.615 -22.552 1.00 72.56 92 GLY A N 1
ATOM 743 C CA . GLY A 1 92 ? 7.749 12.762 -21.768 1.00 72.56 92 GLY A CA 1
ATOM 744 C C . GLY A 1 92 ? 7.516 12.810 -20.252 1.00 72.56 92 GLY A C 1
ATOM 745 O O . GLY A 1 92 ? 6.738 12.026 -19.715 1.00 72.56 92 GLY A O 1
ATOM 746 N N . ARG A 1 93 ? 8.243 13.680 -19.546 1.00 73.88 93 ARG A N 1
ATOM 747 C CA . ARG A 1 93 ? 8.355 13.685 -18.078 1.00 73.88 93 ARG A CA 1
ATOM 748 C C . ARG A 1 93 ? 7.202 14.428 -17.444 1.00 73.88 93 ARG A C 1
ATOM 750 O O . ARG A 1 93 ? 6.600 13.946 -16.490 1.00 73.88 93 ARG A O 1
ATOM 757 N N . ASP A 1 94 ? 6.911 15.588 -18.010 1.00 77.75 94 ASP A N 1
ATOM 758 C CA . ASP A 1 94 ? 5.853 16.462 -17.532 1.00 77.75 94 ASP A CA 1
ATOM 759 C C . ASP A 1 94 ? 4.492 15.776 -17.753 1.00 77.75 94 ASP A C 1
ATOM 761 O O . ASP A 1 94 ? 3.602 15.886 -16.918 1.00 77.75 94 ASP A O 1
ATOM 765 N N . ARG A 1 95 ? 4.398 14.910 -18.774 1.00 83.31 95 ARG A N 1
ATOM 766 C CA . ARG A 1 95 ? 3.285 13.971 -18.966 1.00 83.31 95 ARG A CA 1
ATOM 767 C C . ARG A 1 95 ? 3.136 12.976 -17.821 1.00 83.31 95 ARG A C 1
ATOM 769 O O . ARG A 1 95 ? 2.042 12.803 -17.297 1.00 83.31 95 ARG A O 1
ATOM 776 N N . PHE A 1 96 ? 4.210 12.265 -17.475 1.00 80.69 96 PHE A N 1
ATOM 777 C CA . PHE A 1 96 ? 4.148 11.272 -16.404 1.00 80.69 96 PHE A CA 1
ATOM 778 C C . PHE A 1 96 ? 3.800 11.933 -15.064 1.00 80.69 96 PHE A C 1
ATOM 780 O O . PHE A 1 96 ? 2.990 11.408 -14.306 1.00 80.69 96 PHE A O 1
ATOM 787 N N . PHE A 1 97 ? 4.354 13.121 -14.810 1.00 83.50 97 PHE A N 1
ATOM 788 C CA . PHE A 1 97 ? 3.989 13.934 -13.657 1.00 83.50 97 PHE A CA 1
ATOM 789 C C . PHE A 1 97 ? 2.503 14.332 -13.675 1.00 83.50 97 PHE A C 1
ATOM 791 O O . PHE A 1 97 ? 1.837 14.187 -12.656 1.00 83.50 97 PHE A O 1
ATOM 798 N N . ALA A 1 98 ? 1.958 14.749 -14.823 1.00 86.31 98 ALA A N 1
ATOM 799 C CA . ALA A 1 98 ? 0.535 15.063 -14.959 1.00 86.31 98 ALA A CA 1
ATOM 800 C C . ALA A 1 98 ? -0.363 13.845 -14.682 1.00 86.31 98 ALA A C 1
ATOM 802 O O . ALA A 1 98 ? -1.317 13.963 -13.920 1.00 86.31 98 ALA A O 1
ATOM 803 N N . LEU A 1 99 ? -0.029 12.665 -15.224 1.00 87.69 99 LEU A N 1
ATOM 804 C CA . LEU A 1 99 ? -0.735 11.411 -14.916 1.00 87.69 99 LEU A CA 1
ATOM 805 C C . LEU A 1 99 ? -0.711 11.102 -13.420 1.00 87.69 99 LEU A C 1
ATOM 807 O O . LEU A 1 99 ? -1.727 10.699 -12.862 1.00 87.69 99 LEU A O 1
ATOM 811 N N . LEU A 1 100 ? 0.429 11.327 -12.768 1.00 84.62 100 LEU A N 1
ATOM 812 C CA . LEU A 1 100 ? 0.568 11.123 -11.336 1.00 84.62 100 LEU A CA 1
ATOM 813 C C . LEU A 1 100 ? -0.321 12.096 -10.546 1.00 84.62 100 LEU A C 1
ATOM 815 O O . LEU A 1 100 ? -1.113 11.645 -9.728 1.00 84.62 100 LEU A O 1
ATOM 819 N N . VAL A 1 101 ? -0.261 13.403 -10.817 1.00 87.31 101 VAL A N 1
ATOM 820 C CA . VAL A 1 101 ? -1.089 14.413 -10.127 1.00 87.31 101 VAL A CA 1
ATOM 821 C C . VAL A 1 101 ? -2.580 14.143 -10.333 1.00 87.31 101 VAL A C 1
ATOM 823 O O . VAL A 1 101 ? -3.342 14.115 -9.368 1.00 87.31 101 VAL A O 1
ATOM 826 N N . VAL A 1 102 ? -2.995 13.901 -11.578 1.00 89.81 102 VAL A N 1
ATOM 827 C CA . VAL A 1 102 ? -4.400 13.638 -11.908 1.00 89.81 102 VAL A CA 1
ATOM 828 C C . VAL A 1 102 ? -4.877 12.337 -11.274 1.00 89.81 102 VAL A C 1
ATOM 830 O O . VAL A 1 102 ? -6.001 12.308 -10.792 1.00 89.81 102 VAL A O 1
ATOM 833 N N . SER A 1 103 ? -4.035 11.301 -11.178 1.00 86.69 103 SER A N 1
ATOM 834 C CA . SER A 1 103 ? -4.420 10.062 -10.488 1.00 86.69 103 SER A CA 1
ATOM 835 C C . SER A 1 103 ? -4.771 10.294 -9.017 1.00 86.69 103 SER A C 1
ATOM 837 O O . SER A 1 103 ? -5.741 9.721 -8.533 1.00 86.69 103 SER A O 1
ATOM 839 N N . VAL A 1 104 ? -4.044 11.182 -8.323 1.00 82.56 104 VAL A N 1
ATOM 840 C CA . VAL A 1 104 ? -4.344 11.534 -6.925 1.00 82.56 104 VAL A CA 1
ATOM 841 C C . VAL A 1 104 ? -5.675 12.272 -6.831 1.00 82.56 104 VAL A C 1
ATOM 843 O O . VAL A 1 104 ? -6.481 11.972 -5.958 1.00 82.56 104 VAL A O 1
ATOM 846 N N . LEU A 1 105 ? -5.933 13.211 -7.744 1.00 85.06 105 LEU A N 1
ATOM 847 C CA . LEU A 1 105 ? -7.194 13.955 -7.774 1.00 85.06 105 LEU A CA 1
ATOM 848 C C . LEU A 1 105 ? -8.385 13.044 -8.076 1.00 85.06 105 LEU A C 1
ATOM 850 O O . LEU A 1 105 ? -9.390 13.111 -7.375 1.00 85.06 105 LEU A O 1
ATOM 854 N N . VAL A 1 106 ? -8.260 12.177 -9.086 1.00 86.88 106 VAL A N 1
ATOM 855 C CA . VAL A 1 106 ? -9.280 11.176 -9.426 1.00 86.88 106 VAL A CA 1
ATOM 856 C C . VAL A 1 106 ? -9.547 10.291 -8.220 1.00 86.88 106 VAL A C 1
ATOM 858 O O . VAL A 1 106 ? -10.705 10.103 -7.876 1.00 86.88 106 VAL A O 1
ATOM 861 N N . AR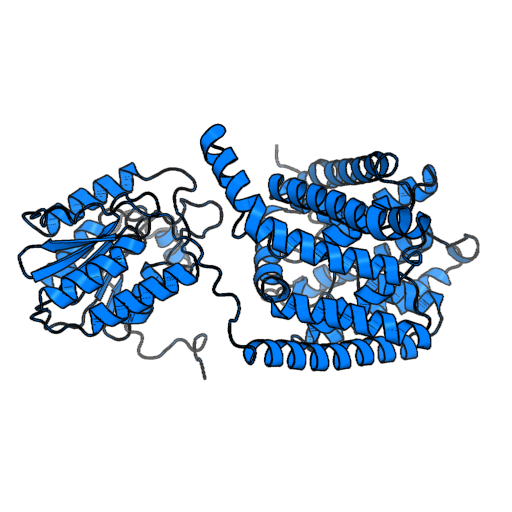G A 1 107 ? -8.501 9.829 -7.530 1.00 80.06 107 ARG A N 1
ATOM 862 C CA . ARG A 1 107 ? -8.645 9.008 -6.328 1.00 80.06 107 ARG A CA 1
ATOM 863 C C . ARG A 1 107 ? -9.403 9.728 -5.217 1.00 80.06 107 ARG A C 1
ATOM 865 O O . ARG A 1 107 ? -10.381 9.191 -4.723 1.00 80.06 107 ARG A O 1
ATOM 872 N N . ILE A 1 108 ? -9.012 10.958 -4.878 1.00 78.06 108 ILE A N 1
ATOM 873 C CA . ILE A 1 108 ? -9.691 11.759 -3.846 1.00 78.06 108 ILE A CA 1
ATOM 874 C C . ILE A 1 108 ? -11.168 11.977 -4.206 1.00 78.06 108 ILE A C 1
ATOM 876 O O . ILE A 1 108 ? -12.037 11.860 -3.348 1.00 78.06 108 ILE A O 1
ATOM 880 N N . ILE A 1 109 ? -11.468 12.266 -5.475 1.00 82.75 109 ILE A N 1
ATOM 881 C CA . ILE A 1 109 ? -12.844 12.451 -5.954 1.00 82.75 109 ILE A CA 1
ATOM 882 C C . ILE A 1 109 ? -13.634 11.141 -5.877 1.00 82.75 109 ILE A C 1
ATOM 884 O O . ILE A 1 109 ? -14.776 11.148 -5.424 1.00 82.75 109 ILE A O 1
ATOM 888 N N . PHE A 1 110 ? -13.044 10.023 -6.305 1.00 78.44 110 PHE A N 1
ATOM 889 C CA . PHE A 1 110 ? -13.698 8.718 -6.278 1.00 78.44 110 PHE A CA 1
ATOM 890 C C . PHE A 1 110 ? -13.968 8.265 -4.842 1.00 78.44 110 PHE A C 1
ATOM 892 O O . PHE A 1 110 ? -15.096 7.880 -4.546 1.00 78.44 110 PHE A O 1
ATOM 899 N N . ASP A 1 111 ? -12.985 8.397 -3.950 1.00 71.62 111 ASP A N 1
ATOM 900 C CA . ASP A 1 111 ? -13.089 8.015 -2.540 1.00 71.62 111 ASP A CA 1
ATOM 901 C C . ASP A 1 111 ? -14.133 8.860 -1.784 1.00 71.62 111 ASP A C 1
ATOM 903 O O . ASP A 1 111 ? -14.857 8.323 -0.948 1.00 71.62 111 ASP A O 1
ATOM 907 N N . ILE A 1 112 ? -14.241 10.166 -2.074 1.00 68.38 112 ILE A N 1
ATOM 908 C CA . ILE A 1 112 ? -15.146 11.077 -1.348 1.00 68.38 112 ILE A CA 1
ATOM 909 C C . ILE A 1 112 ? -16.562 11.100 -1.937 1.00 68.38 112 ILE A C 1
ATOM 911 O O . ILE A 1 112 ? -17.524 11.173 -1.177 1.00 68.38 112 ILE A O 1
ATOM 915 N N . LEU A 1 113 ? -16.704 11.102 -3.266 1.00 70.81 113 LEU A N 1
ATOM 916 C CA . LEU A 1 113 ? -17.979 11.428 -3.922 1.00 70.81 113 LEU A CA 1
ATOM 917 C C . LEU A 1 113 ? -18.646 10.246 -4.625 1.00 70.81 113 LEU A C 1
ATOM 919 O O . LEU A 1 113 ? -19.863 10.221 -4.706 1.00 70.81 113 LEU A O 1
ATOM 923 N N . ILE A 1 114 ? -17.883 9.311 -5.196 1.00 70.44 114 ILE A N 1
ATOM 924 C CA . ILE A 1 114 ? -18.434 8.351 -6.171 1.00 70.44 114 ILE A CA 1
ATOM 925 C C . ILE A 1 114 ? -18.569 6.949 -5.568 1.00 70.44 114 ILE A C 1
ATOM 927 O O . ILE A 1 114 ? -19.593 6.292 -5.733 1.00 70.44 114 ILE A O 1
ATOM 931 N N . LEU A 1 115 ? -17.538 6.474 -4.870 1.00 70.62 115 LEU A N 1
ATOM 932 C CA . LEU A 1 115 ? -17.498 5.127 -4.303 1.00 70.62 115 LEU A CA 1
ATOM 933 C C . LEU A 1 115 ? -18.491 4.891 -3.152 1.00 70.62 115 LEU A C 1
ATOM 935 O O . LEU A 1 115 ? -19.027 3.784 -3.115 1.00 70.62 115 LEU A O 1
ATOM 939 N N . PRO A 1 116 ? -18.789 5.860 -2.259 1.00 68.62 116 PRO A N 1
ATOM 940 C CA . PRO A 1 116 ? -19.794 5.660 -1.214 1.00 68.62 116 PRO A CA 1
ATOM 941 C C . PRO A 1 116 ? -21.195 5.401 -1.781 1.00 68.62 116 PRO A C 1
ATOM 943 O O . PRO A 1 116 ? -21.844 4.433 -1.391 1.00 68.62 116 PRO A O 1
ATOM 946 N N . ASP A 1 117 ? -21.621 6.207 -2.756 1.00 68.38 117 ASP A N 1
ATOM 947 C CA . ASP A 1 117 ? -22.954 6.106 -3.361 1.00 68.38 117 ASP A CA 1
ATOM 948 C C . ASP A 1 117 ? -23.100 4.824 -4.195 1.00 68.38 117 ASP A C 1
ATOM 950 O O . ASP A 1 117 ? -24.111 4.125 -4.115 1.00 68.38 117 ASP A O 1
ATOM 954 N N . ILE A 1 118 ? -22.064 4.465 -4.963 1.00 70.38 118 ILE A N 1
ATOM 955 C CA . ILE A 1 118 ? -22.043 3.215 -5.737 1.00 70.38 118 ILE A CA 1
ATOM 956 C C . ILE A 1 118 ? -21.989 1.996 -4.807 1.00 70.38 118 ILE A C 1
ATOM 958 O O . ILE A 1 118 ? -22.668 1.003 -5.064 1.00 70.38 118 ILE A O 1
ATOM 962 N N . GLY A 1 119 ? -21.199 2.061 -3.732 1.00 67.12 119 GLY A N 1
ATOM 963 C CA . GLY A 1 119 ? -21.094 0.992 -2.742 1.00 67.12 119 GLY A CA 1
ATOM 964 C C . GLY A 1 119 ? -22.425 0.730 -2.044 1.00 67.12 119 GLY A C 1
ATOM 965 O O . GLY A 1 119 ? -22.850 -0.421 -1.968 1.00 67.12 119 GLY A O 1
ATOM 966 N N . ALA A 1 120 ? -23.121 1.789 -1.619 1.00 66.62 120 ALA A N 1
ATOM 967 C CA . ALA A 1 120 ? -24.460 1.689 -1.042 1.00 66.62 120 ALA A CA 1
ATOM 968 C C . ALA A 1 120 ? -25.459 1.069 -2.034 1.00 66.62 120 ALA A C 1
ATOM 970 O O . ALA A 1 120 ? -26.117 0.085 -1.704 1.00 66.62 120 ALA A O 1
ATOM 971 N N . PHE A 1 121 ? -25.490 1.553 -3.281 1.00 69.00 121 PHE A N 1
ATOM 972 C CA . PHE A 1 121 ? -26.382 1.028 -4.319 1.00 69.00 121 PHE A CA 1
ATOM 973 C C . PHE A 1 121 ? -26.144 -0.460 -4.632 1.00 69.00 121 PHE A C 1
ATOM 975 O O . PHE A 1 121 ? -27.096 -1.229 -4.788 1.00 69.00 121 PHE A O 1
ATOM 982 N N . ILE A 1 122 ? -24.879 -0.890 -4.723 1.00 69.12 122 ILE A N 1
ATOM 983 C CA . ILE A 1 122 ? -24.523 -2.291 -5.001 1.00 69.12 122 ILE A CA 1
ATOM 984 C C . ILE A 1 122 ? -24.861 -3.189 -3.808 1.00 69.12 122 ILE A C 1
ATOM 986 O O . ILE A 1 122 ? -25.409 -4.275 -4.012 1.00 69.12 122 ILE A O 1
ATOM 990 N N . ASN A 1 123 ? -24.580 -2.739 -2.582 1.00 69.69 123 ASN A N 1
ATOM 991 C CA . ASN A 1 123 ? -24.916 -3.483 -1.369 1.00 69.69 123 ASN A CA 1
ATOM 992 C C . ASN A 1 123 ? -26.436 -3.672 -1.247 1.00 69.69 123 ASN A C 1
ATOM 994 O O . ASN A 1 123 ? -26.889 -4.781 -0.976 1.00 69.69 123 ASN A O 1
ATOM 998 N N . GLU A 1 124 ? -27.218 -2.621 -1.507 1.00 68.81 124 GLU A N 1
ATOM 999 C CA . GLU A 1 124 ? -28.684 -2.654 -1.434 1.00 68.81 124 GLU A CA 1
ATOM 1000 C C . GLU A 1 124 ? -29.319 -3.504 -2.543 1.00 68.81 124 GLU A C 1
ATOM 1002 O O . GLU A 1 124 ? -30.279 -4.228 -2.292 1.00 68.81 124 GLU A O 1
ATOM 1007 N N . THR A 1 125 ? -28.782 -3.452 -3.766 1.00 72.12 125 THR A N 1
ATOM 1008 C CA . THR A 1 125 ? -29.397 -4.119 -4.930 1.00 72.12 125 THR A CA 1
ATOM 1009 C C . THR A 1 125 ? -28.948 -5.571 -5.093 1.00 72.12 125 THR A C 1
ATOM 1011 O O . THR A 1 125 ? -29.739 -6.424 -5.491 1.00 72.12 125 THR A O 1
ATOM 1014 N N . PHE A 1 126 ? -27.674 -5.867 -4.821 1.00 66.81 126 PHE A N 1
ATOM 1015 C CA . PHE A 1 126 ? -27.072 -7.172 -5.115 1.00 66.81 126 PHE A CA 1
ATOM 1016 C C . PHE A 1 126 ? -26.673 -7.968 -3.866 1.00 66.81 126 PHE A C 1
ATOM 1018 O O . PHE A 1 126 ? -26.231 -9.106 -4.014 1.00 66.81 126 PHE A O 1
ATOM 1025 N N . ALA A 1 127 ? -26.815 -7.407 -2.655 1.00 55.34 127 ALA A N 1
ATOM 1026 C CA . ALA A 1 127 ? -26.362 -8.016 -1.395 1.00 55.34 127 ALA A CA 1
ATOM 1027 C C . ALA A 1 127 ? -24.881 -8.464 -1.422 1.00 55.34 127 ALA A C 1
ATOM 1029 O O . ALA A 1 127 ? -24.472 -9.392 -0.722 1.00 55.34 127 ALA A O 1
ATOM 1030 N N . ILE A 1 128 ? -24.058 -7.819 -2.256 1.00 59.44 128 ILE A N 1
ATOM 1031 C CA . ILE A 1 128 ? -22.612 -8.044 -2.336 1.00 59.44 128 ILE A CA 1
ATOM 1032 C C . ILE A 1 128 ? -21.965 -7.015 -1.418 1.00 59.44 128 ILE A C 1
ATOM 1034 O O . ILE A 1 128 ? -21.991 -5.853 -1.780 1.00 59.44 128 ILE A O 1
ATOM 1038 N N . ASN A 1 129 ? -21.368 -7.414 -0.287 1.00 53.88 129 ASN A N 1
ATOM 1039 C CA . ASN A 1 129 ? -20.670 -6.500 0.635 1.00 53.88 129 ASN A CA 1
ATOM 1040 C C . ASN A 1 129 ? -19.428 -5.866 -0.023 1.00 53.88 129 ASN A C 1
ATOM 1042 O O . ASN A 1 129 ? -18.315 -6.392 0.052 1.00 53.88 129 ASN A O 1
ATOM 1046 N N . PHE A 1 130 ? -19.621 -4.730 -0.686 1.00 55.66 130 PHE A N 1
ATOM 1047 C CA . PHE A 1 130 ? -18.574 -3.898 -1.259 1.00 55.66 130 PHE A CA 1
ATOM 1048 C C . PHE A 1 130 ? -17.982 -2.995 -0.166 1.00 55.66 130 PHE A C 1
ATOM 1050 O O . PHE A 1 130 ? -18.480 -1.906 0.113 1.00 55.66 130 PHE A O 1
ATOM 1057 N N . ASP A 1 131 ? -16.916 -3.463 0.486 1.00 52.91 131 ASP A N 1
ATOM 1058 C CA . ASP A 1 131 ? -16.205 -2.698 1.515 1.00 52.91 131 ASP A CA 1
ATOM 1059 C C . ASP A 1 131 ? -15.174 -1.739 0.885 1.00 52.91 131 ASP A C 1
ATOM 1061 O O . ASP A 1 131 ? -14.047 -2.119 0.540 1.00 52.91 131 ASP A O 1
ATOM 1065 N N . TYR A 1 132 ? -15.594 -0.483 0.703 1.00 54.88 132 TYR A N 1
ATOM 1066 C CA . TYR A 1 132 ? -14.830 0.585 0.050 1.00 54.88 132 TYR A CA 1
ATOM 1067 C C . TYR A 1 132 ? -14.005 1.450 1.019 1.00 54.88 132 TYR A C 1
ATOM 1069 O O . TYR A 1 132 ? -13.082 2.134 0.576 1.00 54.88 132 TYR A O 1
ATOM 1077 N N . THR A 1 133 ? -14.307 1.433 2.326 1.00 50.84 133 THR A N 1
ATOM 1078 C CA . THR A 1 133 ? -13.807 2.436 3.291 1.00 50.84 133 THR A CA 1
ATOM 1079 C C . THR A 1 133 ? -12.388 2.164 3.793 1.00 50.84 133 THR A C 1
ATOM 1081 O O . THR A 1 133 ? -11.633 3.113 3.998 1.00 50.84 133 THR A O 1
ATOM 1084 N N . HIS A 1 134 ? -11.986 0.895 3.926 1.00 46.53 134 HIS A N 1
ATOM 1085 C CA . HIS A 1 134 ? -10.682 0.519 4.500 1.00 46.53 134 HIS A CA 1
ATOM 1086 C C . HIS A 1 134 ? -9.677 -0.052 3.482 1.00 46.53 134 HIS A C 1
ATOM 1088 O O . HIS A 1 134 ? -8.485 -0.152 3.759 1.00 46.53 134 HIS A O 1
ATOM 1094 N N . ASN A 1 135 ? -10.118 -0.377 2.262 1.00 48.56 135 ASN A N 1
ATOM 1095 C CA . ASN A 1 135 ? -9.386 -1.317 1.401 1.00 48.56 135 ASN A CA 1
ATOM 1096 C C . ASN A 1 135 ? -8.678 -0.700 0.189 1.00 48.56 135 ASN A C 1
ATOM 1098 O O . ASN A 1 135 ? -7.830 -1.347 -0.431 1.00 48.56 135 ASN A O 1
ATOM 1102 N N . LEU A 1 136 ? -9.024 0.535 -0.174 1.00 48.94 136 LEU A N 1
ATOM 1103 C CA . LEU A 1 136 ? -8.521 1.192 -1.379 1.00 48.94 136 LEU A CA 1
ATOM 1104 C C . LEU A 1 136 ? -7.373 2.169 -1.077 1.00 48.94 136 LEU A C 1
ATOM 1106 O O . LEU A 1 136 ? -6.515 2.378 -1.925 1.00 48.94 136 LEU A O 1
ATOM 1110 N N . GLN A 1 137 ? -7.246 2.713 0.127 1.00 48.25 137 GLN A N 1
ATOM 1111 C CA . GLN A 1 137 ? -6.482 3.949 0.362 1.00 48.25 137 GLN A CA 1
ATOM 1112 C C . GLN A 1 137 ? -4.980 3.943 0.023 1.00 48.25 137 GLN A C 1
ATOM 1114 O O . GLN A 1 137 ? -4.377 5.005 0.023 1.00 48.25 137 GLN A O 1
ATOM 1119 N N . SER A 1 138 ? -4.341 2.809 -0.276 1.00 50.31 138 SER A N 1
ATOM 1120 C CA . SER A 1 138 ? -2.876 2.779 -0.287 1.00 50.31 138 SER A CA 1
ATOM 1121 C C . SER A 1 138 ? -2.202 2.029 -1.448 1.00 50.31 138 SER A C 1
ATOM 1123 O O . SER A 1 138 ? -1.048 2.303 -1.780 1.00 50.31 138 SER A O 1
ATOM 1125 N N . PHE A 1 139 ? -2.933 1.193 -2.195 1.00 50.22 139 PHE A N 1
ATOM 1126 C CA . PHE A 1 139 ? -2.384 0.511 -3.380 1.00 50.22 139 PHE A CA 1
ATOM 1127 C C . PHE A 1 139 ? -2.562 1.309 -4.688 1.00 50.22 139 PHE A C 1
ATOM 1129 O O . PHE A 1 139 ? -1.753 1.205 -5.612 1.00 50.22 139 PHE A O 1
ATOM 1136 N N . GLY A 1 140 ? -3.618 2.127 -4.771 1.00 55.34 140 GLY A N 1
ATOM 1137 C CA . GLY A 1 140 ? -4.043 2.771 -6.017 1.00 55.34 140 GLY A CA 1
ATOM 1138 C C . GLY A 1 140 ? -3.097 3.857 -6.528 1.00 55.34 140 GLY A C 1
ATOM 1139 O O . GLY A 1 140 ? -2.873 3.942 -7.727 1.00 55.34 140 GLY A O 1
ATOM 1140 N N . LEU A 1 141 ? -2.475 4.654 -5.657 1.00 65.12 141 LEU A N 1
ATOM 1141 C CA . LEU A 1 141 ? -1.884 5.936 -6.069 1.00 65.12 141 LEU A CA 1
ATOM 1142 C C . LEU A 1 141 ? -0.842 5.827 -7.197 1.00 65.12 141 LEU A C 1
ATOM 1144 O O . LEU A 1 141 ? -0.904 6.531 -8.201 1.00 65.12 141 LEU A O 1
ATOM 1148 N N . ILE A 1 142 ? 0.131 4.930 -7.038 1.00 71.25 142 ILE A N 1
ATOM 1149 C CA . ILE A 1 142 ? 1.209 4.764 -8.020 1.00 71.25 142 ILE A CA 1
ATOM 1150 C C . ILE A 1 142 ? 0.754 3.834 -9.146 1.00 71.25 142 ILE A C 1
ATOM 1152 O O . ILE A 1 142 ? 1.083 4.060 -10.310 1.00 71.25 142 ILE A O 1
ATOM 1156 N N . VAL A 1 143 ? -0.016 2.796 -8.813 1.00 77.19 143 VAL A N 1
ATOM 1157 C CA . VAL A 1 143 ? -0.458 1.781 -9.775 1.00 77.19 143 VAL A CA 1
ATOM 1158 C C . VAL A 1 143 ? -1.421 2.385 -10.802 1.00 77.19 143 VAL A C 1
ATOM 1160 O O . VAL A 1 143 ? -1.245 2.133 -11.991 1.00 77.19 143 VAL A O 1
ATOM 1163 N N . VAL A 1 144 ? -2.345 3.259 -10.389 1.00 84.12 144 VAL A N 1
ATOM 1164 C CA . VAL A 1 144 ? -3.272 3.996 -11.268 1.00 84.12 144 VAL A CA 1
ATOM 1165 C C . VAL A 1 144 ? -2.499 4.845 -12.278 1.00 84.12 144 VAL A C 1
ATOM 1167 O O . VAL A 1 144 ? -2.719 4.722 -13.485 1.00 84.12 144 VAL A O 1
ATOM 1170 N N . ALA A 1 145 ? -1.533 5.649 -11.817 1.00 83.81 145 ALA A N 1
ATOM 1171 C CA . ALA A 1 145 ? -0.698 6.469 -12.697 1.00 83.81 145 ALA A CA 1
ATOM 1172 C C . ALA A 1 145 ? 0.129 5.619 -13.679 1.00 83.81 145 ALA A C 1
ATOM 1174 O O . ALA A 1 145 ? 0.284 5.979 -14.850 1.00 83.81 145 ALA A O 1
ATOM 1175 N N . LEU A 1 146 ? 0.650 4.472 -13.225 1.00 84.06 146 LEU A N 1
ATOM 1176 C CA . LEU A 1 146 ? 1.408 3.551 -14.070 1.00 84.06 146 LEU A CA 1
ATOM 1177 C C . LEU A 1 146 ? 0.525 2.872 -15.124 1.00 84.06 146 LEU A C 1
ATOM 1179 O O . LEU A 1 146 ? 0.936 2.844 -16.283 1.00 84.06 146 LEU A O 1
ATOM 1183 N N . ILE A 1 147 ? -0.671 2.387 -14.763 1.00 86.69 147 ILE A N 1
ATOM 1184 C CA . ILE A 1 147 ? -1.651 1.819 -15.708 1.00 86.69 147 ILE A CA 1
ATOM 1185 C C . ILE A 1 147 ? -2.029 2.875 -16.752 1.00 86.69 147 ILE A C 1
ATOM 1187 O O . ILE A 1 147 ? -1.937 2.620 -17.953 1.00 86.69 147 ILE A O 1
ATOM 1191 N N . ALA A 1 148 ? -2.367 4.093 -16.319 1.00 89.12 148 ALA A N 1
ATOM 1192 C CA . ALA A 1 148 ? -2.705 5.187 -17.225 1.00 89.12 148 ALA A CA 1
ATOM 1193 C C . ALA A 1 148 ? -1.547 5.501 -18.198 1.00 89.12 148 ALA A C 1
ATOM 1195 O O . ALA A 1 148 ? -1.754 5.735 -19.391 1.00 89.12 148 ALA A O 1
ATOM 1196 N N . ASN A 1 149 ? -0.300 5.418 -17.720 1.00 86.44 149 ASN A N 1
ATOM 1197 C CA . ASN A 1 149 ? 0.897 5.582 -18.543 1.00 86.44 149 ASN A CA 1
ATOM 1198 C C . ASN A 1 149 ? 1.155 4.407 -19.513 1.00 86.44 149 ASN A C 1
ATOM 1200 O O . ASN A 1 149 ? 1.837 4.599 -20.526 1.00 86.44 149 ASN A O 1
ATOM 1204 N N . MET A 1 150 ? 0.634 3.201 -19.253 1.00 86.00 150 MET A N 1
ATOM 1205 C CA . MET A 1 150 ? 0.689 2.085 -20.212 1.00 86.00 150 MET A CA 1
ATOM 1206 C C . MET A 1 150 ? -0.162 2.372 -21.448 1.00 86.00 150 MET A C 1
ATOM 1208 O O . MET A 1 150 ? 0.267 2.082 -22.564 1.00 86.00 150 MET A O 1
ATOM 1212 N N . PHE A 1 151 ? -1.323 3.004 -21.268 1.00 88.19 151 PHE A N 1
ATOM 1213 C CA . PHE A 1 151 ? -2.243 3.325 -22.361 1.00 88.19 151 PHE A CA 1
ATOM 1214 C C . PHE A 1 151 ? -1.775 4.481 -23.248 1.00 88.19 151 PHE A C 1
ATOM 1216 O O . PHE A 1 151 ? -2.310 4.665 -24.337 1.00 88.19 151 PHE A O 1
ATOM 1223 N N . TRP A 1 152 ? -0.753 5.243 -22.846 1.00 85.62 152 TRP A N 1
ATOM 1224 C CA . TRP A 1 152 ? -0.372 6.447 -23.585 1.00 85.62 152 TRP A CA 1
ATOM 1225 C C . TRP A 1 152 ? 0.148 6.193 -25.000 1.00 85.62 152 TRP A C 1
ATOM 1227 O O . TRP A 1 152 ? -0.328 6.813 -25.945 1.00 85.62 152 TRP A O 1
ATOM 1237 N N . LYS A 1 153 ? 1.147 5.315 -25.161 1.00 84.00 153 LYS A N 1
ATOM 1238 C CA . LYS A 1 153 ? 1.742 5.051 -26.486 1.00 84.00 153 LYS A CA 1
ATOM 1239 C C . LYS A 1 153 ? 0.818 4.240 -27.407 1.00 84.00 153 LYS A C 1
ATOM 1241 O O . LYS A 1 153 ? 0.684 4.631 -28.559 1.00 84.00 153 LYS A O 1
ATOM 1246 N N . PRO A 1 154 ? 0.191 3.138 -26.952 1.00 85.12 154 PRO A N 1
ATOM 1247 C CA . PRO A 1 154 ? -0.706 2.352 -27.801 1.00 85.12 154 PRO A CA 1
ATOM 1248 C C . PRO A 1 154 ? -2.071 3.029 -28.020 1.00 85.12 154 PRO A C 1
ATOM 1250 O O . PRO A 1 154 ? -2.766 2.721 -28.986 1.00 85.12 154 PRO A O 1
ATOM 1253 N N . GLY A 1 155 ? -2.472 3.933 -27.122 1.00 85.31 155 GLY A N 1
ATOM 1254 C CA . GLY A 1 155 ? -3.856 4.377 -26.965 1.00 85.31 155 GLY A CA 1
ATOM 1255 C C . GLY A 1 155 ? -4.667 3.402 -26.106 1.00 85.31 155 GLY A C 1
ATOM 1256 O O . GLY A 1 155 ? -4.290 2.241 -25.943 1.00 85.31 155 GLY A O 1
ATOM 1257 N N . LEU A 1 156 ? -5.807 3.851 -25.572 1.00 87.00 156 LEU A N 1
ATOM 1258 C CA . LEU A 1 156 ? -6.651 3.019 -24.703 1.00 87.00 156 LEU A CA 1
ATOM 1259 C C . LEU A 1 156 ? -7.106 1.725 -25.394 1.00 87.00 156 LEU A C 1
ATOM 1261 O O . LEU A 1 156 ? -6.921 0.640 -24.855 1.00 87.00 156 LEU A O 1
ATOM 1265 N N . ARG A 1 157 ? -7.638 1.825 -26.619 1.00 85.81 157 ARG A N 1
ATOM 1266 C CA . ARG A 1 157 ? -8.186 0.671 -27.350 1.00 85.81 157 ARG A CA 1
ATOM 1267 C C . ARG A 1 157 ? -7.123 -0.380 -27.676 1.00 85.81 157 ARG A C 1
ATOM 1269 O O . ARG A 1 157 ? -7.346 -1.561 -27.436 1.00 85.81 157 ARG A O 1
ATOM 1276 N N . ASN A 1 158 ? -5.968 0.043 -28.191 1.00 84.94 158 ASN A N 1
ATOM 1277 C CA . ASN A 1 158 ? -4.907 -0.890 -28.583 1.00 84.94 158 ASN A CA 1
ATOM 1278 C C . ASN A 1 158 ? -4.011 -1.294 -27.403 1.00 84.94 158 ASN A C 1
ATOM 1280 O O . ASN A 1 158 ? -3.252 -2.248 -27.526 1.00 84.94 158 ASN A O 1
ATOM 1284 N N . GLY A 1 159 ? -4.064 -0.573 -26.280 1.00 84.81 159 GLY A N 1
ATOM 1285 C CA . GLY A 1 159 ? -3.309 -0.873 -25.063 1.00 84.81 159 GLY A CA 1
ATOM 1286 C C . GLY A 1 159 ? -4.048 -1.802 -24.103 1.00 84.81 159 GLY A C 1
ATOM 1287 O O . GLY A 1 159 ? -3.399 -2.584 -23.411 1.00 84.81 159 GLY A O 1
ATOM 1288 N N . LEU A 1 160 ? -5.386 -1.772 -24.092 1.00 87.94 160 LEU A N 1
ATOM 1289 C CA . LEU A 1 160 ? -6.200 -2.599 -23.198 1.00 87.94 160 LEU A CA 1
ATOM 1290 C C . LEU A 1 160 ? -5.956 -4.096 -23.418 1.00 87.94 160 LEU A C 1
ATOM 1292 O O . LEU A 1 160 ? -5.783 -4.832 -22.451 1.00 87.94 160 LEU A O 1
ATOM 1296 N N . LEU A 1 161 ? -5.882 -4.535 -24.679 1.00 88.69 161 LEU A N 1
ATOM 1297 C CA . LEU A 1 161 ? -5.659 -5.942 -25.014 1.00 88.69 161 LEU A CA 1
ATOM 1298 C C . LEU A 1 161 ? -4.272 -6.434 -24.552 1.00 88.69 161 LEU A C 1
ATOM 1300 O O . LEU A 1 161 ? -4.235 -7.404 -23.799 1.00 88.69 161 LEU A O 1
ATOM 1304 N N . PRO A 1 162 ? -3.142 -5.772 -24.877 1.00 88.25 162 PRO A N 1
ATOM 1305 C CA . PRO A 1 162 ? -1.832 -6.134 -24.333 1.00 88.25 162 PRO A CA 1
ATOM 1306 C C . PRO A 1 162 ? -1.778 -6.169 -22.802 1.00 88.25 162 PRO A C 1
ATOM 1308 O O . PRO A 1 162 ? -1.283 -7.138 -22.232 1.00 88.25 162 PRO A O 1
ATOM 1311 N N . VAL A 1 163 ? -2.305 -5.142 -22.124 1.00 87.88 163 VAL A N 1
ATOM 1312 C CA . VAL A 1 163 ? -2.306 -5.076 -20.651 1.00 87.88 163 VAL A CA 1
ATOM 1313 C C . VAL A 1 163 ? -3.137 -6.214 -20.060 1.00 87.88 163 VAL A C 1
ATOM 1315 O O . VAL A 1 163 ? -2.675 -6.891 -19.139 1.00 87.88 163 VAL A O 1
ATOM 1318 N N . GLY A 1 164 ? -4.324 -6.461 -20.616 1.00 90.50 164 GLY A N 1
ATOM 1319 C CA . GLY A 1 164 ? -5.199 -7.558 -20.218 1.00 90.50 164 GLY A CA 1
ATOM 1320 C C . GLY A 1 164 ? -4.542 -8.919 -20.425 1.00 90.50 164 GLY A C 1
ATOM 1321 O O . GLY A 1 164 ? -4.512 -9.718 -19.498 1.00 90.50 164 GLY A O 1
ATOM 1322 N N . CYS A 1 165 ? -3.934 -9.167 -21.589 1.00 92.06 165 CYS A N 1
ATOM 1323 C CA . CYS A 1 165 ? -3.251 -10.427 -21.888 1.00 92.06 165 CYS A CA 1
ATOM 1324 C C . CYS A 1 165 ? -2.043 -10.676 -20.975 1.00 92.06 165 CYS A C 1
ATOM 1326 O O . CYS A 1 165 ? -1.914 -11.773 -20.435 1.00 92.06 165 CYS A O 1
ATOM 1328 N N . ILE A 1 166 ? -1.172 -9.678 -20.770 1.00 92.19 166 ILE A N 1
ATOM 1329 C CA . ILE A 1 166 ? -0.011 -9.826 -19.874 1.00 92.19 166 ILE A CA 1
ATOM 1330 C C . ILE A 1 166 ? -0.493 -10.096 -18.444 1.00 92.19 166 ILE A C 1
ATOM 1332 O O . ILE A 1 166 ? 0.031 -10.991 -17.782 1.00 92.19 166 ILE A O 1
ATOM 1336 N N . THR A 1 167 ? -1.504 -9.360 -17.975 1.00 92.44 167 THR A N 1
ATOM 1337 C CA . THR A 1 167 ? -2.070 -9.540 -16.630 1.00 92.44 167 THR A CA 1
ATOM 1338 C C . THR A 1 167 ? -2.729 -10.905 -16.480 1.00 92.44 167 THR A C 1
ATOM 1340 O O . THR A 1 167 ? -2.469 -11.584 -15.495 1.00 92.44 167 THR A O 1
ATOM 1343 N N . LEU A 1 168 ? -3.510 -11.350 -17.467 1.00 94.25 168 LEU A N 1
ATOM 1344 C CA . LEU A 1 168 ? -4.165 -12.656 -17.465 1.00 94.25 168 LEU A CA 1
ATOM 1345 C C . LEU A 1 168 ? -3.144 -13.793 -17.434 1.00 94.25 168 LEU A C 1
ATOM 1347 O O . LEU A 1 168 ? -3.268 -14.705 -16.630 1.00 94.25 168 LEU A O 1
ATOM 1351 N N . ILE A 1 169 ? -2.103 -13.740 -18.262 1.00 95.19 169 ILE A N 1
ATOM 1352 C CA . ILE A 1 169 ? -1.078 -14.790 -18.279 1.00 95.19 169 ILE A CA 1
ATOM 1353 C C . ILE A 1 169 ? -0.278 -14.785 -16.975 1.00 95.19 169 ILE A C 1
ATOM 1355 O O . ILE A 1 169 ? -0.027 -15.844 -16.408 1.00 95.19 169 ILE A O 1
ATOM 1359 N N . THR A 1 170 ? 0.059 -13.603 -16.454 1.00 93.88 170 THR A N 1
ATOM 1360 C CA . THR A 1 170 ? 0.695 -13.477 -15.133 1.00 93.88 170 THR A CA 1
ATOM 1361 C C . THR A 1 170 ? -0.206 -14.067 -14.043 1.00 93.88 170 THR A C 1
ATOM 1363 O O . THR A 1 170 ? 0.278 -14.810 -13.195 1.00 93.88 170 THR A O 1
ATOM 1366 N N . TYR A 1 171 ? -1.515 -13.802 -14.093 1.00 93.31 171 TYR A N 1
ATOM 1367 C CA . TYR A 1 171 ? -2.508 -14.373 -13.182 1.00 93.31 171 TYR A CA 1
ATOM 1368 C C . TYR A 1 171 ? -2.536 -15.898 -13.267 1.00 93.31 171 TYR A C 1
ATOM 1370 O O . TYR A 1 171 ? -2.446 -16.556 -12.235 1.00 93.31 171 TYR A O 1
ATOM 1378 N N . LEU A 1 172 ? -2.601 -16.462 -14.477 1.00 95.12 172 LEU A N 1
ATOM 1379 C CA . LEU A 1 172 ? -2.635 -17.910 -14.681 1.00 95.12 172 LEU A CA 1
ATOM 1380 C C . LEU A 1 172 ? -1.370 -18.584 -14.136 1.00 95.12 172 LEU A C 1
ATOM 1382 O O . LEU A 1 172 ? -1.471 -19.593 -13.444 1.00 95.12 172 LEU A O 1
ATOM 1386 N N . ILE A 1 173 ? -0.191 -18.004 -14.382 1.00 94.06 173 ILE A N 1
ATOM 1387 C CA . ILE A 1 173 ? 1.076 -18.524 -13.851 1.00 94.06 173 ILE A CA 1
ATOM 1388 C C . ILE A 1 173 ? 1.084 -18.448 -12.320 1.00 94.06 173 ILE A C 1
ATOM 1390 O O . ILE A 1 173 ? 1.401 -19.429 -11.657 1.00 94.06 173 ILE A O 1
ATOM 1394 N N . VAL A 1 174 ? 0.715 -17.310 -11.730 1.00 90.19 174 VAL A N 1
ATOM 1395 C CA . VAL A 1 174 ? 0.729 -17.166 -10.266 1.00 90.19 174 VAL A CA 1
ATOM 1396 C C . VAL A 1 174 ? -0.277 -18.115 -9.610 1.00 90.19 174 VAL A C 1
ATOM 1398 O O . VAL A 1 174 ? 0.082 -18.825 -8.674 1.00 90.19 174 VAL A O 1
ATOM 1401 N N . ARG A 1 175 ? -1.515 -18.160 -10.114 1.00 89.06 175 ARG A N 1
ATOM 1402 C CA . ARG A 1 175 ? -2.619 -18.923 -9.522 1.00 89.06 175 ARG A CA 1
ATOM 1403 C C . ARG A 1 175 ? -2.471 -20.431 -9.692 1.00 89.06 175 ARG A C 1
ATOM 1405 O O . ARG A 1 175 ? -2.727 -21.143 -8.733 1.00 89.06 175 ARG A O 1
ATOM 1412 N N . TYR A 1 176 ? -2.106 -20.904 -10.882 1.00 88.81 176 TYR A N 1
ATOM 1413 C CA . TYR A 1 176 ? -2.117 -22.340 -11.193 1.00 88.81 176 TYR A CA 1
ATOM 1414 C C . TYR A 1 176 ? -0.736 -22.989 -11.182 1.00 88.81 176 TYR A C 1
ATOM 1416 O O . TYR A 1 176 ? -0.653 -24.199 -11.019 1.00 88.81 176 TYR A O 1
ATOM 1424 N N . LEU A 1 177 ? 0.346 -22.225 -11.365 1.00 87.62 177 LEU A N 1
ATOM 1425 C CA . LEU A 1 177 ? 1.700 -22.777 -11.298 1.00 87.62 177 LEU A CA 1
ATOM 1426 C C . LEU A 1 177 ? 2.336 -22.496 -9.935 1.00 87.62 177 LEU A C 1
ATOM 1428 O O . LEU A 1 177 ? 2.803 -23.406 -9.261 1.00 87.62 177 LEU A O 1
ATOM 1432 N N . LEU A 1 178 ? 2.351 -21.234 -9.509 1.00 86.38 178 LEU A N 1
ATOM 1433 C CA . LEU A 1 178 ? 3.076 -20.858 -8.299 1.00 86.38 178 LEU A CA 1
ATOM 1434 C C . LEU A 1 178 ? 2.369 -21.322 -7.024 1.00 86.38 178 LEU A C 1
ATOM 1436 O O . LEU A 1 178 ? 3.002 -21.950 -6.185 1.00 86.38 178 LEU A O 1
ATOM 1440 N N . MET A 1 179 ? 1.076 -21.030 -6.876 1.00 82.81 179 MET A N 1
ATOM 1441 C CA . MET A 1 179 ? 0.333 -21.390 -5.661 1.00 82.81 179 MET A CA 1
ATOM 1442 C C . MET A 1 179 ? 0.110 -22.902 -5.511 1.00 82.81 179 MET A C 1
ATOM 1444 O O . MET A 1 179 ? 0.032 -23.377 -4.387 1.00 82.81 179 MET A O 1
ATOM 1448 N N . GLU A 1 180 ? 0.009 -23.640 -6.619 1.00 83.25 180 GLU A N 1
ATOM 1449 C CA . GLU A 1 180 ? -0.276 -25.082 -6.593 1.00 83.25 180 GLU A CA 1
ATOM 1450 C C . GLU A 1 180 ? 0.991 -25.919 -6.356 1.00 83.25 180 GLU A C 1
ATOM 1452 O O . GLU A 1 180 ? 0.986 -26.863 -5.575 1.00 83.25 180 GLU A O 1
ATOM 1457 N N . PHE A 1 181 ? 2.103 -25.566 -7.016 1.00 83.25 181 PHE A N 1
ATOM 1458 C CA . PHE A 1 181 ? 3.318 -26.391 -7.008 1.00 83.25 181 PHE A CA 1
ATOM 1459 C C . PHE A 1 181 ? 4.410 -25.891 -6.056 1.00 83.25 181 PHE A C 1
ATOM 1461 O O . PHE A 1 181 ? 5.422 -26.570 -5.878 1.00 83.25 181 PHE A O 1
ATOM 1468 N N . THR A 1 182 ? 4.259 -24.707 -5.455 1.00 84.31 182 THR A N 1
ATOM 1469 C CA . THR A 1 182 ? 5.271 -24.127 -4.556 1.00 84.31 182 THR A CA 1
ATOM 1470 C C . THR A 1 182 ? 4.659 -23.653 -3.248 1.00 84.31 182 THR A C 1
ATOM 1472 O O . THR A 1 182 ? 3.450 -23.502 -3.124 1.00 84.31 182 THR A O 1
ATOM 1475 N N . ASN A 1 183 ? 5.498 -23.358 -2.260 1.00 81.75 183 ASN A N 1
ATOM 1476 C CA . ASN A 1 183 ? 5.072 -22.839 -0.960 1.00 81.75 183 ASN A CA 1
ATOM 1477 C C . ASN A 1 183 ? 4.653 -21.348 -0.969 1.00 81.75 183 ASN A C 1
ATOM 1479 O O . ASN A 1 183 ? 4.742 -20.673 0.058 1.00 81.75 183 ASN A O 1
ATOM 1483 N N . PHE A 1 184 ? 4.232 -20.809 -2.116 1.00 81.75 184 PHE A N 1
ATOM 1484 C CA . PHE A 1 184 ? 3.808 -19.418 -2.261 1.00 81.75 184 PHE A CA 1
ATOM 1485 C C . PHE A 1 184 ? 2.356 -19.222 -1.800 1.00 81.75 184 PHE A C 1
ATOM 1487 O O . PHE A 1 184 ? 1.436 -19.826 -2.348 1.00 81.75 184 PHE A O 1
ATOM 1494 N N . SER A 1 185 ? 2.133 -18.331 -0.827 1.00 75.56 185 SER A N 1
ATOM 1495 C CA . SER A 1 185 ? 0.810 -18.062 -0.250 1.00 75.56 185 SER A CA 1
ATOM 1496 C C . SER A 1 185 ? 0.399 -16.599 -0.385 1.00 75.56 185 SER A C 1
ATOM 1498 O O . SER A 1 185 ? 1.098 -15.677 0.040 1.00 75.56 185 SER A O 1
ATOM 1500 N N . VAL A 1 186 ? -0.804 -16.400 -0.931 1.00 65.56 186 VAL A N 1
ATOM 1501 C CA . VAL A 1 186 ? -1.432 -15.087 -1.143 1.00 65.56 186 VAL A CA 1
ATOM 1502 C C . VAL A 1 186 ? -2.258 -14.616 0.065 1.00 65.56 186 VAL A C 1
ATOM 1504 O O . VAL A 1 186 ? -2.586 -13.438 0.158 1.00 65.56 186 VAL A O 1
ATOM 1507 N N . GLY A 1 187 ? -2.523 -15.484 1.046 1.00 55.69 187 GLY A N 1
ATOM 1508 C CA . GLY A 1 187 ? -3.224 -15.092 2.279 1.00 55.69 187 GLY A CA 1
ATOM 1509 C C . GLY A 1 187 ? -2.397 -14.142 3.154 1.00 55.69 187 GLY A C 1
ATOM 1510 O O . GLY A 1 187 ? -2.885 -13.101 3.579 1.00 55.69 187 GLY A O 1
ATOM 1511 N N . ASN A 1 188 ? -1.103 -14.432 3.330 1.00 51.50 188 ASN A N 1
ATOM 1512 C CA . ASN A 1 188 ? -0.187 -13.611 4.142 1.00 51.50 188 ASN A CA 1
ATOM 1513 C C . ASN A 1 188 ? 0.266 -12.320 3.444 1.00 51.50 188 ASN A C 1
ATOM 1515 O O . ASN A 1 188 ? 0.772 -11.400 4.083 1.00 51.50 188 ASN A O 1
ATOM 1519 N N . LEU A 1 189 ? 0.074 -12.254 2.125 1.00 54.03 189 LEU A N 1
ATOM 1520 C CA . LEU A 1 189 ? 0.309 -11.065 1.318 1.00 54.03 189 LEU A CA 1
ATOM 1521 C C . LEU A 1 189 ? -0.604 -9.918 1.787 1.00 54.03 189 LEU A C 1
ATOM 1523 O O . LEU A 1 189 ? -0.117 -8.810 1.975 1.00 54.03 189 LEU A O 1
ATOM 1527 N N . ALA A 1 190 ? -1.885 -10.195 2.062 1.00 43.59 190 ALA A N 1
ATOM 1528 C CA . ALA A 1 190 ? -2.846 -9.205 2.555 1.00 43.59 190 ALA A CA 1
ATOM 1529 C C . ALA A 1 190 ? -2.385 -8.520 3.856 1.00 43.59 190 ALA A C 1
ATOM 1531 O O . ALA A 1 190 ? -2.364 -7.295 3.906 1.00 43.59 190 ALA A O 1
ATOM 1532 N N . TYR A 1 191 ? -1.915 -9.297 4.838 1.00 41.34 191 TYR A N 1
ATOM 1533 C CA . TYR A 1 191 ? -1.466 -8.800 6.145 1.00 41.34 191 TYR A CA 1
ATOM 1534 C C . TYR A 1 191 ? -0.213 -7.908 6.061 1.00 41.34 191 TYR A C 1
ATOM 1536 O O . TYR A 1 191 ? -0.187 -6.820 6.628 1.00 41.34 191 TYR A O 1
ATOM 1544 N N . MET A 1 192 ? 0.806 -8.293 5.278 1.00 44.31 192 MET A N 1
ATOM 1545 C CA . MET A 1 192 ? 1.982 -7.430 5.068 1.00 44.31 192 MET A CA 1
ATOM 1546 C C . MET A 1 192 ? 1.667 -6.168 4.251 1.00 44.31 192 MET A C 1
ATOM 1548 O O . MET A 1 192 ? 2.349 -5.147 4.400 1.00 44.31 192 MET A O 1
ATOM 1552 N N . TYR A 1 193 ? 0.667 -6.231 3.362 1.00 49.50 193 TYR A N 1
ATOM 1553 C CA . TYR A 1 193 ? 0.200 -5.050 2.644 1.00 49.50 193 TYR A CA 1
ATOM 1554 C C . TYR A 1 193 ? -0.532 -4.105 3.563 1.00 49.50 193 TYR A C 1
ATOM 1556 O O . TYR A 1 193 ? -0.221 -2.927 3.517 1.00 49.50 193 TYR A O 1
ATOM 1564 N N . GLU A 1 194 ? -1.444 -4.588 4.395 1.00 40.62 194 GLU A N 1
ATOM 1565 C CA . GLU A 1 194 ? -2.219 -3.754 5.310 1.00 40.62 194 GLU A CA 1
ATOM 1566 C C . GLU A 1 194 ? -1.295 -2.929 6.219 1.00 40.62 194 GLU A C 1
ATOM 1568 O O . GLU A 1 194 ? -1.463 -1.717 6.297 1.00 40.62 194 GLU A O 1
ATOM 1573 N N . ASP A 1 195 ? -0.205 -3.505 6.737 1.00 37.97 195 ASP A N 1
ATOM 1574 C CA . ASP A 1 195 ? 0.755 -2.793 7.596 1.00 37.97 195 ASP A CA 1
ATOM 1575 C C . ASP A 1 195 ? 1.624 -1.748 6.866 1.00 37.97 195 ASP A C 1
ATOM 1577 O O . ASP A 1 195 ? 1.831 -0.631 7.358 1.00 37.97 195 ASP A O 1
ATOM 1581 N N . LEU A 1 196 ? 2.142 -2.057 5.670 1.00 38.72 196 LEU A N 1
ATOM 1582 C CA . LEU A 1 196 ? 2.920 -1.097 4.862 1.00 38.72 196 LEU A CA 1
ATOM 1583 C C . LEU A 1 196 ? 2.031 0.012 4.286 1.00 38.72 196 LEU A C 1
ATOM 1585 O O . LEU A 1 196 ? 2.449 1.167 4.155 1.00 38.72 196 LEU A O 1
ATOM 1589 N N . ALA A 1 197 ? 0.802 -0.353 3.940 1.00 33.88 197 ALA A N 1
ATOM 1590 C CA . ALA A 1 197 ? -0.143 0.479 3.237 1.00 33.88 197 ALA A CA 1
ATOM 1591 C C . ALA A 1 197 ? -0.898 1.410 4.209 1.00 33.88 197 ALA A C 1
ATOM 1593 O O . ALA A 1 197 ? -1.013 2.610 3.929 1.00 33.88 197 ALA A O 1
ATOM 1594 N N . ALA A 1 198 ? -1.308 0.901 5.375 1.00 33.56 198 ALA A N 1
ATOM 1595 C CA . ALA A 1 198 ? -1.933 1.677 6.443 1.00 33.56 198 ALA A CA 1
ATOM 1596 C C . ALA A 1 198 ? -0.944 2.617 7.149 1.00 33.56 198 ALA A C 1
ATOM 1598 O O . ALA A 1 198 ? -1.346 3.696 7.581 1.00 33.56 198 ALA A O 1
ATOM 1599 N N . SER A 1 199 ? 0.350 2.271 7.232 1.00 38.72 199 SER A N 1
ATOM 1600 C CA . SER A 1 199 ? 1.331 3.111 7.942 1.00 38.72 199 SER A CA 1
ATOM 1601 C C . SER A 1 199 ? 2.001 4.196 7.086 1.00 38.72 199 SER A C 1
ATOM 1603 O O . SER A 1 199 ? 2.294 5.269 7.615 1.00 38.72 199 SER A O 1
ATOM 1605 N N . MET A 1 200 ? 2.250 3.973 5.784 1.00 40.69 200 MET A N 1
ATOM 1606 C CA . MET A 1 200 ? 3.070 4.902 4.979 1.00 40.69 200 MET A CA 1
ATOM 1607 C C . MET A 1 200 ? 2.339 5.672 3.875 1.00 40.69 200 MET A C 1
ATOM 1609 O O . MET A 1 200 ? 2.887 6.664 3.407 1.00 40.69 200 MET A O 1
ATOM 1613 N N . LEU A 1 201 ? 1.146 5.251 3.443 1.00 44.00 201 LEU A N 1
ATOM 1614 C CA . LEU A 1 201 ? 0.464 5.815 2.261 1.00 44.00 201 LEU A CA 1
ATOM 1615 C C . LEU A 1 201 ? -1.000 6.217 2.518 1.00 44.00 201 LEU A C 1
ATOM 1617 O O . LEU A 1 201 ? -1.528 7.033 1.771 1.00 44.00 201 LEU A O 1
ATOM 1621 N N . ALA A 1 202 ? -1.616 5.741 3.605 1.00 40.66 202 ALA A N 1
ATOM 1622 C CA . ALA A 1 202 ? -2.956 6.160 4.032 1.00 40.66 202 ALA A CA 1
ATOM 1623 C C . ALA A 1 202 ? -2.990 7.540 4.733 1.00 40.66 202 ALA A C 1
ATOM 1625 O O . ALA A 1 202 ? -4.060 8.095 4.969 1.00 40.66 202 ALA A O 1
ATOM 1626 N N . SER A 1 203 ? -1.832 8.130 5.063 1.00 55.19 203 SER A N 1
ATOM 1627 C CA . SER A 1 203 ? -1.771 9.482 5.635 1.00 55.19 203 SER A CA 1
ATOM 1628 C C . SER A 1 203 ? -1.748 10.543 4.524 1.00 55.19 203 SER A C 1
ATOM 1630 O O . SER A 1 203 ? -0.886 10.459 3.645 1.00 55.19 203 SER A O 1
ATOM 1632 N N . PRO A 1 204 ? -2.574 11.609 4.592 1.00 64.19 204 PRO A N 1
ATOM 1633 C CA . PRO A 1 204 ? -2.509 12.762 3.682 1.00 64.19 204 PRO A CA 1
ATOM 1634 C C . PRO A 1 204 ? -1.095 13.337 3.494 1.00 64.19 204 PRO A C 1
ATOM 1636 O O . PRO A 1 204 ? -0.745 13.850 2.430 1.00 64.19 204 PRO A O 1
ATOM 1639 N N . LYS A 1 205 ? -0.238 13.180 4.509 1.00 69.94 205 LYS A N 1
ATOM 1640 C CA . LYS A 1 205 ? 1.176 13.563 4.482 1.00 69.94 205 LYS A CA 1
ATOM 1641 C C . LYS A 1 205 ? 1.977 12.829 3.400 1.00 69.94 205 LYS A C 1
ATOM 1643 O O . LYS A 1 205 ? 2.838 13.435 2.767 1.00 69.94 205 LYS A O 1
ATOM 1648 N N . ALA A 1 206 ? 1.695 11.551 3.159 1.00 70.31 206 ALA A N 1
ATOM 1649 C CA . ALA A 1 206 ? 2.383 10.749 2.152 1.00 70.31 206 ALA A CA 1
ATOM 1650 C C . ALA A 1 206 ? 2.074 11.226 0.728 1.00 70.31 206 ALA A C 1
ATOM 1652 O O . ALA A 1 206 ? 2.984 11.315 -0.098 1.00 70.31 206 ALA A O 1
ATOM 1653 N N . TYR A 1 207 ? 0.821 11.621 0.465 1.00 74.38 207 TYR A N 1
ATOM 1654 C CA . TYR A 1 207 ? 0.421 12.233 -0.804 1.00 74.38 207 TYR A CA 1
ATOM 1655 C C . TYR A 1 207 ? 1.166 13.540 -1.058 1.00 74.38 207 TYR A C 1
ATOM 1657 O O . TYR A 1 207 ? 1.707 13.741 -2.146 1.00 74.38 207 TYR A O 1
ATOM 1665 N N . ILE A 1 208 ? 1.263 14.395 -0.036 1.00 79.06 208 ILE A N 1
ATOM 1666 C CA . ILE A 1 208 ? 1.991 15.666 -0.123 1.00 79.06 208 ILE A CA 1
ATOM 1667 C C . ILE A 1 208 ? 3.476 15.411 -0.405 1.00 79.06 208 ILE A C 1
ATOM 1669 O O . ILE A 1 208 ? 4.033 16.029 -1.310 1.00 79.06 208 ILE A O 1
ATOM 1673 N N . ILE A 1 209 ? 4.112 14.474 0.308 1.00 79.94 209 ILE A N 1
ATOM 1674 C CA . ILE A 1 209 ? 5.527 14.129 0.094 1.00 79.94 209 ILE A CA 1
ATOM 1675 C C . ILE A 1 209 ? 5.755 13.595 -1.314 1.00 79.94 209 ILE A C 1
ATOM 1677 O O . ILE A 1 209 ? 6.665 14.062 -1.999 1.00 79.94 209 ILE A O 1
ATOM 1681 N N . LEU A 1 210 ? 4.936 12.652 -1.772 1.00 80.12 210 LEU A N 1
ATOM 1682 C CA . LEU A 1 210 ? 5.102 12.036 -3.082 1.00 80.12 210 LEU A CA 1
ATOM 1683 C C . LEU A 1 210 ? 4.905 13.057 -4.212 1.00 80.12 210 LEU A C 1
ATOM 1685 O O . LEU A 1 210 ? 5.724 13.109 -5.129 1.00 80.12 210 LEU A O 1
ATOM 1689 N N . LEU A 1 211 ? 3.884 13.916 -4.127 1.00 84.81 211 LEU A N 1
ATOM 1690 C CA . LEU A 1 211 ? 3.612 14.952 -5.129 1.00 84.81 211 LEU A CA 1
ATOM 1691 C C . LEU A 1 211 ? 4.650 16.075 -5.124 1.00 84.81 211 LEU A C 1
ATOM 1693 O O . LEU A 1 211 ? 5.150 16.448 -6.187 1.00 84.81 211 LEU A O 1
ATOM 1697 N N . ALA A 1 212 ? 5.008 16.592 -3.947 1.00 85.12 212 ALA A N 1
ATOM 1698 C CA . ALA A 1 212 ? 6.022 17.636 -3.818 1.00 85.12 212 ALA A CA 1
ATOM 1699 C C . ALA A 1 212 ? 7.389 17.132 -4.296 1.00 85.12 212 ALA A C 1
ATOM 1701 O O . ALA A 1 212 ? 8.084 17.833 -5.036 1.00 85.12 212 ALA A O 1
ATOM 1702 N N . THR A 1 213 ? 7.740 15.888 -3.953 1.00 85.38 213 THR A N 1
ATOM 1703 C CA . THR A 1 213 ? 8.972 15.265 -4.444 1.00 85.38 213 THR A CA 1
ATOM 1704 C C . THR A 1 213 ? 8.926 15.051 -5.940 1.00 85.38 213 THR A C 1
ATOM 1706 O O . THR A 1 213 ? 9.899 15.371 -6.614 1.00 85.38 213 THR A O 1
ATOM 1709 N N . ALA A 1 214 ? 7.809 14.583 -6.496 1.00 82.50 214 ALA A N 1
ATOM 1710 C CA . ALA A 1 214 ? 7.699 14.397 -7.933 1.00 82.50 214 ALA A CA 1
ATOM 1711 C C . ALA A 1 214 ? 7.816 15.732 -8.692 1.00 82.50 214 ALA A C 1
ATOM 1713 O O . ALA A 1 214 ? 8.484 15.802 -9.727 1.00 82.50 214 ALA A O 1
ATOM 1714 N N . ALA A 1 215 ? 7.249 16.811 -8.148 1.00 84.62 215 ALA A N 1
ATOM 1715 C CA . ALA A 1 215 ? 7.357 18.153 -8.710 1.00 84.62 215 ALA A CA 1
ATOM 1716 C C . ALA A 1 215 ? 8.802 18.677 -8.662 1.00 84.62 215 ALA A C 1
ATOM 1718 O O . ALA A 1 215 ? 9.333 19.148 -9.676 1.00 84.62 215 ALA A O 1
ATOM 1719 N N . LEU A 1 216 ? 9.465 18.557 -7.506 1.00 84.31 216 LEU A N 1
ATOM 1720 C CA . LEU A 1 216 ? 10.846 19.004 -7.338 1.00 84.31 216 LEU A CA 1
ATOM 1721 C C . LEU A 1 216 ? 11.810 18.157 -8.171 1.00 84.31 216 LEU A C 1
ATOM 1723 O O . LEU A 1 216 ? 12.652 18.705 -8.880 1.00 84.31 216 LEU A O 1
ATOM 1727 N N . ALA A 1 217 ? 11.646 16.836 -8.158 1.00 80.88 217 ALA A N 1
ATOM 1728 C CA . ALA A 1 217 ? 12.418 15.914 -8.974 1.00 80.88 217 ALA A CA 1
ATOM 1729 C C . ALA A 1 217 ? 12.214 16.185 -10.465 1.00 80.88 217 ALA A C 1
ATOM 1731 O O . ALA A 1 217 ? 13.194 16.166 -11.201 1.00 80.88 217 ALA A O 1
ATOM 1732 N N . SER A 1 218 ? 11.003 16.520 -10.924 1.00 79.62 218 SER A N 1
ATOM 1733 C CA . SER A 1 218 ? 10.789 16.946 -12.312 1.00 79.62 218 SER A CA 1
ATOM 1734 C C . SER A 1 218 ? 11.622 18.190 -12.656 1.00 79.62 218 SER A C 1
ATOM 1736 O O . SER A 1 218 ? 12.295 18.221 -13.685 1.00 79.62 218 SER A O 1
ATOM 1738 N N . ARG A 1 219 ? 11.686 19.193 -11.772 1.00 80.00 219 ARG A N 1
ATOM 1739 C CA . ARG A 1 219 ? 12.524 20.386 -11.997 1.00 80.00 219 ARG A CA 1
ATOM 1740 C C . ARG A 1 219 ? 14.019 20.076 -11.959 1.00 80.00 219 ARG A C 1
ATOM 1742 O O . ARG A 1 219 ? 14.726 20.410 -12.906 1.00 80.00 219 ARG A O 1
ATOM 1749 N N . MET A 1 220 ? 14.493 19.408 -10.907 1.00 74.88 220 MET A N 1
ATOM 1750 C CA . MET A 1 220 ? 15.912 19.062 -10.737 1.00 74.88 220 MET A CA 1
ATOM 1751 C C . MET A 1 220 ? 16.419 18.159 -11.858 1.00 74.88 220 MET A C 1
ATOM 1753 O O . MET A 1 220 ? 17.561 18.261 -12.296 1.00 74.88 220 MET A O 1
ATOM 1757 N N . ASN A 1 221 ? 15.544 17.322 -12.396 1.00 72.06 221 ASN A N 1
ATOM 1758 C CA . ASN A 1 221 ? 15.866 16.464 -13.512 1.00 72.06 221 ASN A CA 1
ATOM 1759 C C . ASN A 1 221 ? 16.241 17.260 -14.794 1.00 72.06 221 ASN A C 1
ATOM 1761 O O . ASN A 1 221 ? 17.039 16.782 -15.594 1.00 72.06 221 ASN A O 1
ATOM 1765 N N . ARG A 1 222 ? 15.793 18.514 -14.988 1.00 69.88 222 ARG A N 1
ATOM 1766 C CA . ARG A 1 222 ? 16.321 19.355 -16.092 1.00 69.88 222 ARG A CA 1
ATOM 1767 C C . ARG A 1 222 ? 17.836 19.582 -15.997 1.00 69.88 222 ARG A C 1
ATOM 1769 O O . ARG A 1 222 ? 18.478 19.701 -17.031 1.00 69.88 222 ARG A O 1
ATOM 1776 N N . TYR A 1 223 ? 18.393 19.592 -14.787 1.00 67.56 223 TYR A N 1
ATOM 1777 C CA . TYR A 1 223 ? 19.824 19.788 -14.546 1.00 67.56 223 TYR A CA 1
ATOM 1778 C C . TYR A 1 223 ? 20.613 18.471 -14.554 1.00 67.56 223 TYR A C 1
ATOM 1780 O O . TYR A 1 223 ? 21.741 18.440 -15.031 1.00 67.56 223 TYR A O 1
ATOM 1788 N N . TYR A 1 224 ? 20.025 17.372 -14.061 1.00 66.19 224 TYR A N 1
ATOM 1789 C CA . TYR A 1 224 ? 20.703 16.065 -13.960 1.00 66.19 224 TYR A CA 1
ATOM 1790 C C . TYR A 1 224 ? 20.438 15.107 -15.143 1.00 66.19 224 TYR A C 1
ATOM 1792 O O . TYR A 1 224 ? 21.035 14.027 -15.223 1.00 66.19 224 TYR A O 1
ATOM 1800 N N . GLY A 1 225 ? 19.522 15.460 -16.052 1.00 60.56 225 GLY A N 1
ATOM 1801 C CA . GLY A 1 225 ? 19.227 14.726 -17.288 1.00 60.56 225 GLY A CA 1
ATOM 1802 C C . GLY A 1 225 ? 18.659 13.314 -17.098 1.00 60.56 225 GLY A C 1
ATOM 1803 O O . GLY A 1 225 ? 18.864 12.451 -17.946 1.00 60.56 225 GLY A O 1
ATOM 1804 N N . TRP A 1 226 ? 18.022 12.996 -15.972 1.00 65.06 226 TRP A N 1
ATOM 1805 C CA . TRP A 1 226 ? 17.332 11.719 -15.747 1.00 65.06 226 TRP A CA 1
ATOM 1806 C C . TRP A 1 226 ? 16.171 11.482 -16.733 1.00 65.06 226 TRP A C 1
ATOM 1808 O O . TRP A 1 226 ? 15.325 12.332 -17.002 1.00 65.06 226 TRP A O 1
ATOM 1818 N N . GLU A 1 227 ? 16.071 10.266 -17.251 1.00 57.69 227 GLU A N 1
ATOM 1819 C CA . GLU A 1 227 ? 14.960 9.897 -18.128 1.00 57.69 227 GLU A CA 1
ATOM 1820 C C . GLU A 1 227 ? 13.653 9.635 -17.361 1.00 57.69 227 GLU A C 1
ATOM 1822 O O . GLU A 1 227 ? 13.627 9.467 -16.143 1.00 57.69 227 GLU A O 1
ATOM 1827 N N . PHE A 1 228 ? 12.565 9.559 -18.125 1.00 46.81 228 PHE A N 1
ATOM 1828 C CA . PHE A 1 228 ? 11.146 9.650 -17.760 1.00 46.81 228 PHE A CA 1
ATOM 1829 C C . PHE A 1 228 ? 10.627 8.771 -16.608 1.00 46.81 228 PHE A C 1
ATOM 1831 O O . PHE A 1 228 ? 9.660 9.156 -15.959 1.00 46.81 228 PHE A O 1
ATOM 1838 N N . ASN A 1 229 ? 11.291 7.659 -16.282 1.00 53.69 229 ASN A N 1
ATOM 1839 C CA . ASN A 1 229 ? 10.924 6.804 -15.139 1.00 53.69 229 ASN A CA 1
ATOM 1840 C C . ASN A 1 229 ? 11.600 7.234 -13.817 1.00 53.69 229 ASN A C 1
ATOM 1842 O O . ASN A 1 229 ? 11.325 6.672 -12.760 1.00 53.69 229 ASN A O 1
ATOM 1846 N N . GLY A 1 230 ? 12.491 8.230 -13.864 1.00 62.41 230 GLY A N 1
ATOM 1847 C CA . GLY A 1 230 ? 13.335 8.657 -12.749 1.00 62.41 230 GLY A CA 1
ATOM 1848 C C . GLY A 1 230 ? 12.706 9.657 -11.779 1.00 62.41 230 GLY A C 1
ATOM 1849 O O . GLY A 1 230 ? 13.329 9.940 -10.768 1.00 62.41 230 GLY A O 1
ATOM 1850 N N . ILE A 1 231 ? 11.501 10.190 -12.031 1.00 72.31 231 ILE A N 1
ATOM 1851 C CA . ILE A 1 231 ? 10.821 11.074 -11.057 1.00 72.31 231 ILE A CA 1
ATOM 1852 C C . ILE A 1 231 ? 10.305 10.273 -9.851 1.00 72.31 231 ILE A C 1
ATOM 1854 O O . ILE A 1 231 ? 10.328 10.749 -8.715 1.00 72.31 231 ILE A O 1
ATOM 1858 N N . LEU A 1 232 ? 9.844 9.042 -10.096 1.00 75.19 232 LEU A N 1
ATOM 1859 C CA . LEU A 1 232 ? 9.319 8.172 -9.044 1.00 75.19 232 LEU A CA 1
ATOM 1860 C C . LEU A 1 232 ? 10.408 7.716 -8.081 1.00 75.19 232 LEU A C 1
ATOM 1862 O O . LEU A 1 232 ? 10.123 7.577 -6.901 1.00 75.19 232 LEU A O 1
ATOM 1866 N N . ILE A 1 233 ? 11.637 7.506 -8.560 1.00 78.62 233 ILE A N 1
ATOM 1867 C CA . ILE A 1 233 ? 12.737 6.973 -7.745 1.00 78.62 233 ILE A CA 1
ATOM 1868 C C . ILE A 1 233 ? 12.991 7.864 -6.507 1.00 78.62 233 ILE A C 1
ATOM 1870 O O . ILE A 1 233 ? 12.844 7.363 -5.395 1.00 78.62 233 ILE A O 1
ATOM 1874 N N . PRO A 1 234 ? 13.258 9.181 -6.628 1.00 81.56 234 PRO A N 1
ATOM 1875 C CA . PRO A 1 234 ? 13.375 10.061 -5.465 1.00 81.56 234 PRO A CA 1
ATOM 1876 C C . PRO A 1 234 ? 12.082 10.193 -4.675 1.00 81.56 234 PRO A C 1
ATOM 1878 O O . PRO A 1 234 ? 12.154 10.327 -3.464 1.00 81.56 234 PRO A O 1
ATOM 1881 N N . SER A 1 235 ? 10.919 10.168 -5.335 1.00 79.50 235 SER A N 1
ATOM 1882 C CA . SER A 1 235 ? 9.616 10.302 -4.660 1.00 79.50 235 SER A CA 1
ATOM 1883 C C . SER A 1 235 ? 9.333 9.122 -3.734 1.00 79.50 235 SER A C 1
ATOM 1885 O O . SER A 1 235 ? 8.843 9.297 -2.625 1.00 79.50 235 SER A O 1
ATOM 1887 N N . LEU A 1 236 ? 9.719 7.922 -4.158 1.00 78.94 236 LEU A N 1
ATOM 1888 C CA . LEU A 1 236 ? 9.661 6.704 -3.363 1.00 78.94 236 LEU A CA 1
ATOM 1889 C C . LEU A 1 236 ? 10.714 6.705 -2.247 1.00 78.94 236 LEU A C 1
ATOM 1891 O O . LEU A 1 236 ? 10.398 6.332 -1.121 1.00 78.94 236 LEU A O 1
ATOM 1895 N N . ILE A 1 237 ? 11.937 7.172 -2.521 1.00 81.81 237 ILE A N 1
ATOM 1896 C CA . ILE A 1 237 ? 12.990 7.308 -1.497 1.00 81.81 237 ILE A CA 1
ATOM 1897 C C . ILE A 1 237 ? 12.634 8.380 -0.460 1.00 81.81 237 ILE A C 1
ATOM 1899 O O . ILE A 1 237 ? 12.943 8.209 0.714 1.00 81.81 237 ILE A O 1
ATOM 1903 N N . ALA A 1 238 ? 11.937 9.448 -0.854 1.00 83.56 238 ALA A N 1
ATOM 1904 C CA . ALA A 1 238 ? 11.475 10.499 0.050 1.00 83.56 238 ALA A CA 1
ATOM 1905 C C . ALA A 1 238 ? 10.616 9.928 1.189 1.00 83.56 238 ALA A C 1
ATOM 1907 O O . ALA A 1 238 ? 10.804 10.284 2.349 1.00 83.56 238 ALA A O 1
ATOM 1908 N N . LEU A 1 239 ? 9.748 8.961 0.879 1.00 76.75 239 LEU A N 1
ATOM 1909 C CA . LEU A 1 239 ? 8.933 8.266 1.878 1.00 76.75 239 LEU A CA 1
ATOM 1910 C C . LEU A 1 239 ? 9.775 7.442 2.872 1.00 76.75 239 LEU A C 1
ATOM 1912 O O . LEU A 1 239 ? 9.326 7.189 3.986 1.00 76.75 239 LEU A O 1
ATOM 1916 N N . GLN A 1 240 ? 11.003 7.059 2.508 1.00 78.25 240 GLN A N 1
ATOM 1917 C CA . GLN A 1 240 ? 11.884 6.233 3.341 1.00 78.25 240 GLN A CA 1
ATOM 1918 C C . GLN A 1 240 ? 12.736 7.008 4.335 1.00 78.25 240 GLN A C 1
ATOM 1920 O O . GLN A 1 240 ? 13.374 6.390 5.183 1.00 78.25 240 GLN A O 1
ATOM 1925 N N . TRP A 1 241 ? 12.721 8.341 4.309 1.00 82.38 241 TRP A N 1
ATOM 1926 C CA . TRP A 1 241 ? 13.456 9.128 5.304 1.00 82.38 241 TRP A CA 1
ATOM 1927 C C . TRP A 1 241 ? 12.963 8.906 6.738 1.00 82.38 241 TRP A C 1
ATOM 1929 O O . TRP A 1 241 ? 13.729 9.098 7.676 1.00 82.38 241 TRP A O 1
ATOM 1939 N N . TYR A 1 242 ? 11.731 8.419 6.916 1.00 76.50 242 TYR A N 1
ATOM 1940 C CA . TYR A 1 242 ? 11.214 7.999 8.222 1.00 76.50 242 TYR A CA 1
ATOM 1941 C C . TYR A 1 242 ? 11.808 6.669 8.721 1.00 76.50 242 TYR A C 1
ATOM 1943 O O . TYR A 1 242 ? 11.713 6.370 9.907 1.00 76.50 242 TYR A O 1
ATOM 1951 N N . ARG A 1 243 ? 12.430 5.871 7.841 1.00 79.75 243 ARG A N 1
ATOM 1952 C CA . ARG A 1 243 ? 13.121 4.611 8.165 1.00 79.75 243 ARG A CA 1
ATOM 1953 C C . ARG A 1 243 ? 14.534 4.619 7.554 1.00 79.75 243 ARG A C 1
ATOM 1955 O O . ARG A 1 243 ? 14.777 3.938 6.556 1.00 79.75 243 ARG A O 1
ATOM 1962 N N . PRO A 1 244 ? 15.500 5.351 8.142 1.00 83.19 244 PRO A N 1
ATOM 1963 C CA . PRO A 1 244 ? 16.819 5.573 7.536 1.00 83.19 244 PRO A CA 1
ATOM 1964 C C . PRO A 1 244 ? 17.602 4.276 7.279 1.00 83.19 244 PRO A C 1
ATOM 1966 O O . PRO A 1 244 ? 18.306 4.162 6.278 1.00 83.19 244 PRO A O 1
ATOM 1969 N N . TRP A 1 245 ? 17.423 3.259 8.124 1.00 81.62 245 TRP A N 1
ATOM 1970 C CA . TRP A 1 245 ? 17.995 1.927 7.909 1.00 81.62 245 TRP A CA 1
ATOM 1971 C C . TRP A 1 245 ? 17.537 1.287 6.587 1.00 81.62 245 TRP A C 1
ATOM 1973 O O . TRP A 1 245 ? 18.357 0.779 5.823 1.00 81.62 245 TRP A O 1
ATOM 1983 N N . LYS A 1 246 ? 16.241 1.381 6.253 1.00 80.94 246 LYS A N 1
ATOM 1984 C CA . LYS A 1 246 ? 15.704 0.870 4.981 1.00 80.94 246 LYS A CA 1
ATOM 1985 C C . LYS A 1 246 ? 16.315 1.586 3.784 1.00 80.94 246 LYS A C 1
ATOM 1987 O O . LYS A 1 246 ? 16.573 0.951 2.762 1.00 80.94 246 LYS A O 1
ATOM 1992 N N . LEU A 1 247 ? 16.579 2.886 3.904 1.00 84.12 247 LEU A N 1
ATOM 1993 C CA . LEU A 1 247 ? 17.263 3.652 2.868 1.00 84.12 247 LEU A CA 1
ATOM 1994 C C . LEU A 1 247 ? 18.676 3.096 2.629 1.00 84.12 247 LEU A C 1
ATOM 1996 O O . LEU A 1 247 ? 19.018 2.812 1.481 1.00 84.12 247 LEU A O 1
ATOM 2000 N N . LEU A 1 248 ? 19.454 2.848 3.688 1.00 87.88 248 LEU A N 1
ATOM 2001 C CA . LEU A 1 248 ? 20.797 2.262 3.578 1.00 87.88 248 LEU A CA 1
ATOM 2002 C C . LEU A 1 248 ? 20.781 0.885 2.906 1.00 87.88 248 LEU A C 1
ATOM 2004 O O . LEU A 1 248 ? 21.534 0.675 1.955 1.00 87.88 248 LEU A O 1
ATOM 2008 N N . ILE A 1 249 ? 19.882 -0.014 3.326 1.00 86.81 249 ILE A N 1
ATOM 2009 C CA . ILE A 1 249 ? 19.710 -1.324 2.676 1.00 86.81 249 ILE A CA 1
ATOM 2010 C C . ILE A 1 249 ? 19.379 -1.151 1.191 1.00 86.81 249 ILE A C 1
ATOM 2012 O O . ILE A 1 249 ? 19.960 -1.827 0.351 1.00 86.81 249 ILE A O 1
ATOM 2016 N N . THR A 1 250 ? 18.467 -0.238 0.845 1.00 85.94 250 THR A N 1
ATOM 2017 C CA . THR A 1 250 ? 18.030 -0.019 -0.545 1.00 85.94 250 THR A CA 1
ATOM 2018 C C . THR A 1 250 ? 19.199 0.379 -1.442 1.00 85.94 250 THR A C 1
ATOM 2020 O O . THR A 1 250 ? 19.375 -0.179 -2.527 1.00 85.94 250 THR A O 1
ATOM 2023 N N . PHE A 1 251 ? 20.030 1.323 -0.996 1.00 88.56 251 PHE A N 1
ATOM 2024 C CA . PHE A 1 251 ? 21.222 1.725 -1.740 1.00 88.56 251 PHE A CA 1
ATOM 2025 C C . PHE A 1 251 ? 22.290 0.624 -1.756 1.00 88.56 251 PHE A C 1
ATOM 2027 O O . PHE A 1 251 ? 22.899 0.402 -2.802 1.00 88.56 251 PHE A O 1
ATOM 2034 N N . GLY A 1 252 ? 22.479 -0.099 -0.648 1.00 90.44 252 GLY A N 1
ATOM 2035 C CA . GLY A 1 252 ? 23.384 -1.248 -0.577 1.00 90.44 252 GLY A CA 1
ATOM 2036 C C . GLY A 1 252 ? 23.004 -2.351 -1.569 1.00 90.44 252 GLY A C 1
ATOM 2037 O O . GLY A 1 252 ? 23.833 -2.763 -2.377 1.00 90.44 252 GLY A O 1
ATOM 2038 N N . GLU A 1 253 ? 21.732 -2.756 -1.585 1.00 89.31 253 GLU A N 1
ATOM 2039 C CA . GLU A 1 253 ? 21.171 -3.729 -2.531 1.00 89.31 253 GLU A CA 1
ATOM 2040 C C . GLU A 1 253 ? 21.331 -3.238 -3.977 1.00 89.31 253 GLU A C 1
ATOM 2042 O O . GLU A 1 253 ? 21.767 -3.990 -4.842 1.00 89.31 253 GLU A O 1
ATOM 2047 N N . THR A 1 254 ? 21.060 -1.956 -4.241 1.00 90.31 254 THR A N 1
ATOM 2048 C CA . THR A 1 254 ? 21.232 -1.350 -5.573 1.00 90.31 254 THR A CA 1
ATOM 2049 C C . THR A 1 254 ? 22.674 -1.459 -6.071 1.00 90.31 254 THR A C 1
ATOM 2051 O O . THR A 1 254 ? 22.905 -1.870 -7.209 1.00 90.31 254 THR A O 1
ATOM 2054 N N . LEU A 1 255 ? 23.650 -1.094 -5.234 1.00 91.56 255 LEU A N 1
ATOM 2055 C CA . LEU A 1 255 ? 25.069 -1.155 -5.585 1.00 91.56 255 LEU A CA 1
ATOM 2056 C C . LEU A 1 255 ? 25.544 -2.598 -5.762 1.00 91.56 255 LEU A C 1
ATOM 2058 O O . LEU A 1 255 ? 26.319 -2.877 -6.676 1.00 91.56 255 LEU A O 1
ATOM 2062 N N . LEU A 1 256 ? 25.045 -3.518 -4.937 1.00 92.44 256 LEU A N 1
ATOM 2063 C CA . LEU A 1 256 ? 25.367 -4.936 -5.041 1.00 92.44 256 LEU A CA 1
ATOM 2064 C C . LEU A 1 256 ? 24.806 -5.535 -6.338 1.00 92.44 256 LEU A C 1
ATOM 2066 O O . LEU A 1 256 ? 25.544 -6.183 -7.080 1.00 92.44 256 LEU A O 1
ATOM 2070 N N . VAL A 1 257 ? 23.540 -5.261 -6.672 1.00 92.19 257 VAL A N 1
ATOM 2071 C CA . VAL A 1 257 ? 22.928 -5.676 -7.947 1.00 92.19 257 VAL A CA 1
ATOM 2072 C C . VAL A 1 257 ? 23.688 -5.083 -9.130 1.00 92.19 257 VAL A C 1
ATOM 2074 O O . VAL A 1 257 ? 23.968 -5.799 -10.088 1.00 92.19 257 VAL A O 1
ATOM 2077 N N . LEU A 1 258 ? 24.065 -3.802 -9.067 1.00 92.00 258 LEU A N 1
ATOM 2078 C CA . LEU A 1 258 ? 24.871 -3.153 -10.100 1.00 92.00 258 LEU A CA 1
ATOM 2079 C C . LEU A 1 258 ? 26.223 -3.856 -10.290 1.00 92.00 258 LEU A C 1
ATOM 2081 O O . LEU A 1 258 ? 26.615 -4.119 -11.429 1.00 92.00 258 LEU A O 1
ATOM 2085 N N . ALA A 1 259 ? 26.928 -4.166 -9.199 1.00 92.75 259 ALA A N 1
ATOM 2086 C CA . ALA A 1 259 ? 28.223 -4.837 -9.240 1.00 92.75 259 ALA A CA 1
ATOM 2087 C C . ALA A 1 259 ? 28.108 -6.249 -9.831 1.00 92.75 259 ALA A C 1
ATOM 2089 O O . ALA A 1 259 ? 28.838 -6.582 -10.767 1.00 92.75 259 ALA A O 1
ATOM 2090 N N . LEU A 1 260 ? 27.150 -7.049 -9.349 1.00 93.81 260 LEU A N 1
ATOM 2091 C CA . LEU A 1 260 ? 26.899 -8.397 -9.858 1.00 93.81 260 LEU A CA 1
ATOM 2092 C C . LEU A 1 260 ? 26.477 -8.381 -11.328 1.00 93.81 260 LEU A C 1
ATOM 2094 O O . LEU A 1 260 ? 27.024 -9.137 -12.123 1.00 93.81 260 LEU A O 1
ATOM 2098 N N . ALA A 1 261 ? 25.557 -7.499 -11.723 1.00 91.62 261 ALA A N 1
ATOM 2099 C CA . ALA A 1 261 ? 25.125 -7.385 -13.113 1.00 91.62 261 ALA A CA 1
ATOM 2100 C C . ALA A 1 261 ? 26.269 -6.971 -14.040 1.00 91.62 261 ALA A C 1
ATOM 2102 O O . ALA A 1 261 ? 26.440 -7.564 -15.104 1.00 91.62 261 ALA A O 1
ATOM 2103 N N . SER A 1 262 ? 27.098 -6.018 -13.612 1.00 89.88 262 SER A N 1
ATOM 2104 C CA . SER A 1 262 ? 28.284 -5.601 -14.367 1.00 89.88 262 SER A CA 1
ATOM 2105 C C . SER A 1 262 ? 29.301 -6.737 -14.507 1.00 89.88 262 SER A C 1
ATOM 2107 O O . SER A 1 262 ? 29.928 -6.870 -15.555 1.00 89.88 262 SER A O 1
ATOM 2109 N N . LEU A 1 263 ? 29.457 -7.578 -13.479 1.00 90.44 263 LEU A N 1
ATOM 2110 C CA . LEU A 1 263 ? 30.322 -8.758 -13.521 1.00 90.44 263 LEU A CA 1
ATOM 2111 C C . LEU A 1 263 ? 29.760 -9.833 -14.457 1.00 90.44 263 LEU A C 1
ATOM 2113 O O . LEU A 1 263 ? 30.493 -10.359 -15.292 1.00 90.44 263 LEU A O 1
ATOM 2117 N N . VAL A 1 264 ? 28.459 -10.118 -14.375 1.00 90.75 264 VAL A N 1
ATOM 2118 C CA . VAL A 1 264 ? 27.787 -11.097 -15.239 1.00 90.75 264 VAL A CA 1
ATOM 2119 C C . VAL A 1 264 ? 27.870 -10.675 -16.705 1.00 90.75 264 VAL A C 1
ATOM 2121 O O . VAL A 1 264 ? 28.208 -11.496 -17.550 1.00 90.75 264 VAL A O 1
ATOM 2124 N N . LEU A 1 265 ? 27.663 -9.393 -17.020 1.00 88.81 265 LEU A N 1
ATOM 2125 C CA . LEU A 1 265 ? 27.782 -8.874 -18.389 1.00 88.81 265 LEU A CA 1
ATOM 2126 C C . LEU A 1 265 ? 29.204 -8.982 -18.968 1.00 88.81 265 LEU A C 1
ATOM 2128 O O . LEU A 1 265 ? 29.358 -8.992 -20.188 1.00 88.81 265 LEU A O 1
ATOM 2132 N N . ARG A 1 266 ? 30.239 -9.108 -18.126 1.00 87.75 266 ARG A N 1
ATOM 2133 C CA . ARG A 1 266 ? 31.624 -9.341 -18.571 1.00 87.75 266 ARG A CA 1
ATOM 2134 C C . ARG A 1 266 ? 31.914 -10.800 -18.926 1.00 87.75 266 ARG A C 1
ATOM 2136 O O . ARG A 1 266 ? 32.961 -11.059 -19.515 1.00 87.75 266 ARG A O 1
ATOM 2143 N N . LEU A 1 267 ? 31.031 -11.748 -18.604 1.00 89.25 267 LEU A N 1
ATOM 2144 C CA . LEU A 1 267 ? 31.238 -13.163 -18.924 1.00 89.25 267 LEU A CA 1
ATOM 2145 C C . LEU A 1 267 ? 31.208 -13.408 -20.446 1.00 89.25 267 LEU A C 1
ATOM 2147 O O . LEU A 1 267 ? 30.423 -12.777 -21.160 1.00 89.25 267 LEU A O 1
ATOM 2151 N N . PRO A 1 268 ? 31.998 -14.372 -20.962 1.00 82.25 268 PRO A N 1
ATOM 2152 C CA . PRO A 1 268 ? 32.175 -14.593 -22.403 1.00 82.25 268 PRO A CA 1
ATOM 2153 C C . PRO A 1 268 ? 30.876 -14.947 -23.144 1.00 82.25 268 PRO A C 1
ATOM 2155 O O . PRO A 1 268 ? 30.741 -14.663 -24.333 1.00 82.25 268 PRO A O 1
ATOM 2158 N N . ILE A 1 269 ? 29.893 -15.517 -22.441 1.00 84.38 269 ILE A N 1
ATOM 2159 C CA . ILE A 1 269 ? 28.565 -15.849 -22.980 1.00 84.38 269 ILE A CA 1
ATOM 2160 C C . ILE A 1 269 ? 27.801 -14.575 -23.381 1.00 84.38 269 ILE A C 1
ATOM 2162 O O . ILE A 1 269 ? 27.139 -14.531 -24.420 1.00 84.38 269 ILE A O 1
ATOM 2166 N N . PHE A 1 270 ? 27.918 -13.514 -22.579 1.00 82.62 270 PHE A N 1
ATOM 2167 C CA . PHE A 1 270 ? 27.196 -12.261 -22.792 1.00 82.62 270 PHE A CA 1
ATOM 2168 C C . PHE A 1 270 ? 27.929 -11.298 -23.722 1.00 82.62 270 PHE A C 1
ATOM 2170 O O . PHE A 1 270 ? 27.278 -10.491 -24.374 1.00 82.62 270 PHE A O 1
ATOM 2177 N N . GLN A 1 271 ? 29.247 -11.445 -23.886 1.00 73.56 271 GLN A N 1
ATOM 2178 C CA . GLN A 1 271 ? 30.033 -10.647 -24.836 1.00 73.56 271 GLN A CA 1
ATOM 2179 C C . GLN A 1 271 ? 29.593 -10.836 -26.299 1.00 73.56 271 GLN A C 1
ATOM 2181 O O . GLN A 1 271 ? 29.762 -9.935 -27.114 1.00 73.56 271 GLN A O 1
ATOM 2186 N N . ARG A 1 272 ? 29.017 -11.998 -26.640 1.00 77.62 272 ARG A N 1
ATOM 2187 C CA . ARG A 1 272 ? 28.543 -12.320 -28.001 1.00 77.62 272 ARG A CA 1
ATOM 2188 C C . ARG A 1 272 ? 27.052 -12.043 -28.219 1.00 77.62 272 ARG A C 1
ATOM 2190 O O . ARG A 1 272 ? 26.553 -12.260 -29.319 1.00 77.62 272 ARG A O 1
ATOM 2197 N N . THR A 1 273 ? 26.337 -11.587 -27.191 1.00 82.88 273 THR A N 1
ATOM 2198 C CA . THR A 1 273 ? 24.883 -11.385 -27.235 1.00 82.88 273 THR A CA 1
ATOM 2199 C C . THR A 1 273 ? 24.546 -9.910 -27.049 1.00 82.88 273 THR A C 1
ATOM 2201 O O . THR A 1 273 ? 25.008 -9.278 -26.104 1.00 82.88 273 THR A O 1
ATOM 2204 N N . THR A 1 274 ? 23.676 -9.352 -27.894 1.00 82.25 274 THR A N 1
ATOM 2205 C CA . THR A 1 274 ? 23.171 -7.984 -27.710 1.00 82.25 274 THR A CA 1
ATOM 2206 C C . THR A 1 274 ? 22.230 -7.914 -26.503 1.00 82.25 274 THR A C 1
ATOM 2208 O O . THR A 1 274 ? 21.088 -8.392 -26.532 1.00 82.25 274 THR A O 1
ATOM 2211 N N . MET A 1 275 ? 22.735 -7.329 -25.413 1.00 84.88 275 MET A N 1
ATOM 2212 C CA . MET A 1 275 ? 22.022 -7.123 -24.151 1.00 84.88 275 MET A CA 1
ATOM 2213 C C . MET A 1 275 ? 21.431 -5.714 -24.065 1.00 84.88 275 MET A C 1
ATOM 2215 O O . MET A 1 275 ? 21.859 -4.875 -23.276 1.00 84.88 275 MET A O 1
ATOM 2219 N N . GLU A 1 276 ? 20.397 -5.467 -24.869 1.00 83.56 276 GLU A N 1
ATOM 2220 C CA . GLU A 1 276 ? 19.667 -4.196 -24.889 1.00 83.56 276 GLU A CA 1
ATOM 2221 C C . GLU A 1 276 ? 18.165 -4.384 -24.622 1.00 83.56 276 GLU A C 1
ATOM 2223 O O . GLU A 1 276 ? 17.619 -5.490 -24.699 1.00 83.56 276 GLU A O 1
ATOM 2228 N N . GLY A 1 277 ? 17.488 -3.292 -24.252 1.00 85.12 277 GLY A N 1
ATOM 2229 C CA . GLY A 1 277 ? 16.044 -3.274 -24.009 1.00 85.12 277 GLY A CA 1
ATOM 2230 C C . GLY A 1 277 ? 15.581 -4.288 -22.955 1.00 85.12 277 GLY A C 1
ATOM 2231 O O . GLY A 1 277 ? 16.103 -4.328 -21.838 1.00 85.12 277 GLY A O 1
ATOM 2232 N N . ALA A 1 278 ? 14.588 -5.111 -23.311 1.00 87.06 278 ALA A N 1
ATOM 2233 C CA . ALA A 1 278 ? 13.962 -6.084 -22.413 1.00 87.06 278 ALA A CA 1
ATOM 2234 C C . ALA A 1 278 ? 14.933 -7.131 -21.852 1.00 87.06 278 ALA A C 1
ATOM 2236 O O . ALA A 1 278 ? 14.797 -7.520 -20.694 1.00 87.06 278 ALA A O 1
ATOM 2237 N N . ARG A 1 279 ? 15.938 -7.558 -22.630 1.00 89.25 279 ARG A N 1
ATOM 2238 C CA . ARG A 1 279 ? 16.902 -8.588 -22.199 1.00 89.25 279 ARG A CA 1
ATOM 2239 C C . ARG A 1 279 ? 17.757 -8.107 -21.030 1.00 89.25 279 ARG A C 1
ATOM 2241 O O . ARG A 1 279 ? 17.919 -8.821 -20.044 1.00 89.25 279 ARG A O 1
ATOM 2248 N N . LYS A 1 280 ? 18.235 -6.863 -21.112 1.00 89.19 280 LYS A N 1
ATOM 2249 C CA . LYS A 1 280 ? 18.994 -6.213 -20.038 1.00 89.19 280 LYS A CA 1
ATOM 2250 C C . LYS A 1 280 ? 18.147 -6.049 -18.780 1.00 89.19 280 LYS A C 1
ATOM 2252 O O . LYS A 1 280 ? 18.615 -6.335 -17.685 1.00 89.19 280 LYS A O 1
ATOM 2257 N N . ILE A 1 281 ? 16.891 -5.626 -18.934 1.00 88.69 281 ILE A N 1
ATOM 2258 C CA . ILE A 1 281 ? 15.984 -5.475 -17.794 1.00 88.69 281 ILE A CA 1
ATOM 2259 C C . ILE A 1 281 ? 15.760 -6.831 -17.111 1.00 88.69 281 ILE A C 1
ATOM 2261 O O . ILE A 1 281 ? 15.949 -6.936 -15.902 1.00 88.69 281 ILE A O 1
ATOM 2265 N N . LEU A 1 282 ? 15.452 -7.879 -17.880 1.00 90.75 282 LEU A N 1
ATOM 2266 C CA . LEU A 1 282 ? 15.310 -9.244 -17.364 1.00 90.75 282 LEU A CA 1
ATOM 2267 C C . LEU A 1 282 ? 16.534 -9.702 -16.568 1.00 90.75 282 LEU A C 1
ATOM 2269 O O . LEU A 1 282 ? 16.379 -10.254 -15.483 1.00 90.75 282 LEU A O 1
ATOM 2273 N N . LEU A 1 283 ? 17.743 -9.445 -17.076 1.00 92.00 283 LEU A N 1
ATOM 2274 C CA . LEU A 1 283 ? 18.982 -9.820 -16.396 1.00 92.00 283 LEU A CA 1
ATOM 2275 C C . LEU A 1 283 ? 19.083 -9.185 -15.004 1.00 92.00 283 LEU A C 1
ATOM 2277 O O . LEU A 1 283 ? 19.287 -9.891 -14.020 1.00 92.00 283 LEU A O 1
ATOM 2281 N N . PHE A 1 284 ? 18.900 -7.867 -14.908 1.00 92.12 284 PHE A N 1
ATOM 2282 C CA . PHE A 1 284 ? 18.988 -7.152 -13.632 1.00 92.12 284 PHE A CA 1
ATOM 2283 C C . PHE A 1 284 ? 17.910 -7.609 -12.638 1.00 92.12 284 PHE A C 1
ATOM 2285 O O . PHE A 1 284 ? 18.198 -7.768 -11.452 1.00 92.12 284 PHE A O 1
ATOM 2292 N N . PHE A 1 285 ? 16.686 -7.866 -13.111 1.00 90.19 285 PHE A N 1
ATOM 2293 C CA . PHE A 1 285 ? 15.612 -8.402 -12.269 1.00 90.19 285 PHE A CA 1
ATOM 2294 C C . PHE A 1 285 ? 15.909 -9.814 -11.773 1.00 90.19 285 PHE A C 1
ATOM 2296 O O . PHE A 1 285 ? 15.685 -10.091 -10.599 1.00 90.19 285 PHE A O 1
ATOM 2303 N N . ASN A 1 286 ? 16.441 -10.690 -12.629 1.00 93.25 286 ASN A N 1
ATOM 2304 C CA . ASN A 1 286 ? 16.830 -12.042 -12.233 1.00 93.25 286 ASN A CA 1
ATOM 2305 C C . ASN A 1 286 ? 17.953 -12.019 -11.194 1.00 93.25 286 ASN A C 1
ATOM 2307 O O . ASN A 1 286 ? 17.860 -12.721 -10.195 1.00 93.25 286 ASN A O 1
ATOM 2311 N N . ILE A 1 287 ? 18.971 -11.174 -11.378 1.00 92.94 287 ILE A N 1
ATOM 2312 C CA . ILE A 1 287 ? 20.063 -11.027 -10.407 1.00 92.94 287 ILE A CA 1
ATOM 2313 C C . ILE A 1 287 ? 19.525 -10.545 -9.059 1.00 92.94 287 ILE A C 1
ATOM 2315 O O . ILE A 1 287 ? 19.861 -11.125 -8.029 1.00 92.94 287 ILE A O 1
ATOM 2319 N N . ASN A 1 288 ? 18.655 -9.531 -9.053 1.00 90.31 288 ASN A N 1
ATOM 2320 C CA . ASN A 1 288 ? 18.063 -9.043 -7.810 1.00 90.31 288 ASN A CA 1
ATOM 2321 C C . ASN A 1 288 ? 17.166 -10.092 -7.133 1.00 90.31 288 ASN A C 1
ATOM 2323 O O . ASN A 1 288 ? 17.197 -10.255 -5.916 1.00 90.31 288 ASN A O 1
ATOM 2327 N N . PHE A 1 289 ? 16.373 -10.825 -7.916 1.00 89.69 289 PHE A N 1
ATOM 2328 C CA . PHE A 1 289 ? 15.508 -11.877 -7.392 1.00 89.69 289 PHE A CA 1
ATOM 2329 C C . PHE A 1 289 ? 16.322 -13.015 -6.765 1.00 89.69 289 PHE A C 1
ATOM 2331 O O . PHE A 1 289 ? 16.048 -13.411 -5.634 1.00 89.69 289 PHE A O 1
ATOM 2338 N N . LEU A 1 290 ? 17.367 -13.483 -7.456 1.00 90.81 290 LEU A N 1
ATOM 2339 C CA . LEU A 1 290 ? 18.283 -14.506 -6.949 1.00 90.81 290 LEU A CA 1
ATOM 2340 C C . LEU A 1 290 ? 19.024 -14.041 -5.695 1.00 90.81 290 LEU A C 1
ATOM 2342 O O . LEU A 1 290 ? 19.165 -14.818 -4.756 1.00 90.81 290 LEU A O 1
ATOM 2346 N N . LEU A 1 291 ? 19.446 -12.775 -5.646 1.00 89.44 291 LEU A N 1
ATOM 2347 C CA . LEU A 1 291 ? 20.054 -12.188 -4.455 1.00 89.44 291 LEU A CA 1
ATOM 2348 C C . LEU A 1 291 ? 19.099 -12.247 -3.256 1.00 89.44 291 LEU A C 1
ATOM 2350 O O . LEU A 1 291 ? 19.495 -12.692 -2.185 1.00 89.44 291 LEU A O 1
ATOM 2354 N N . LYS A 1 292 ? 17.835 -11.842 -3.430 1.00 87.06 292 LYS A N 1
ATOM 2355 C CA . LYS A 1 292 ? 16.823 -11.895 -2.359 1.00 87.06 292 LYS A CA 1
ATOM 2356 C C . LYS A 1 292 ? 16.504 -13.318 -1.933 1.00 87.06 292 LYS A C 1
ATOM 2358 O O . LYS A 1 292 ? 16.325 -13.567 -0.742 1.00 87.06 292 LYS A O 1
ATOM 2363 N N . LEU A 1 293 ? 16.458 -14.239 -2.893 1.00 87.50 293 LEU A N 1
ATOM 2364 C CA . LEU A 1 293 ? 16.248 -15.656 -2.637 1.00 87.50 293 LEU A CA 1
ATOM 2365 C C . LEU A 1 293 ? 17.398 -16.229 -1.803 1.00 87.50 293 LEU A C 1
ATOM 2367 O O . LEU A 1 293 ? 17.140 -16.861 -0.782 1.00 87.50 293 LEU A O 1
ATOM 2371 N N . ALA A 1 294 ? 18.647 -15.950 -2.186 1.00 87.31 294 ALA A N 1
ATOM 2372 C CA . ALA A 1 294 ? 19.835 -16.373 -1.452 1.00 87.31 294 ALA A CA 1
ATOM 2373 C C . ALA A 1 294 ? 19.883 -15.751 -0.051 1.00 87.31 294 ALA A C 1
ATOM 2375 O O . ALA A 1 294 ? 20.027 -16.475 0.928 1.00 87.31 294 ALA A O 1
ATOM 2376 N N . LEU A 1 295 ? 19.683 -14.433 0.062 1.00 83.62 295 LEU A N 1
ATOM 2377 C CA . LEU A 1 295 ? 19.626 -13.736 1.349 1.00 83.62 295 LEU A CA 1
ATOM 2378 C C . LEU A 1 295 ? 18.546 -14.318 2.260 1.00 83.62 295 LEU A C 1
ATOM 2380 O O . LEU A 1 295 ? 18.799 -14.520 3.440 1.00 83.62 295 LEU A O 1
ATOM 2384 N N . GLY A 1 296 ? 17.367 -14.631 1.720 1.00 78.88 296 GLY A N 1
ATOM 2385 C CA . GLY A 1 296 ? 16.284 -15.181 2.526 1.00 78.88 296 GLY A CA 1
ATOM 2386 C C . GLY A 1 296 ? 16.567 -16.586 3.055 1.00 78.88 296 GLY A C 1
ATOM 2387 O O . GLY A 1 296 ? 16.242 -16.866 4.202 1.00 78.88 296 GLY A O 1
ATOM 2388 N N . HIS A 1 297 ? 17.229 -17.443 2.274 1.00 81.25 297 HIS A N 1
ATOM 2389 C CA . HIS A 1 297 ? 17.653 -18.765 2.753 1.00 81.25 297 HIS A CA 1
ATOM 2390 C C . HIS A 1 297 ? 18.827 -18.687 3.733 1.00 81.25 297 HIS A C 1
ATOM 2392 O O . HIS A 1 297 ? 18.851 -19.427 4.711 1.00 81.25 297 HIS A O 1
ATOM 2398 N N . LEU A 1 298 ? 19.785 -17.784 3.499 1.00 79.75 298 LEU A N 1
ATOM 2399 C CA . LEU A 1 298 ? 20.924 -17.587 4.396 1.00 79.75 298 LEU A CA 1
ATOM 2400 C C . LEU A 1 298 ? 20.475 -17.030 5.754 1.00 79.75 298 LEU A C 1
ATOM 2402 O O . LEU A 1 298 ? 20.946 -17.496 6.785 1.00 79.75 298 LEU A O 1
ATOM 2406 N N . TRP A 1 299 ? 19.543 -16.072 5.772 1.00 71.81 299 TRP A N 1
ATOM 2407 C CA . TRP A 1 299 ? 19.104 -15.404 7.002 1.00 71.81 299 TRP A CA 1
ATOM 2408 C C . TRP A 1 299 ? 18.264 -16.302 7.917 1.00 71.81 299 TRP A C 1
ATOM 2410 O O . TRP A 1 299 ? 18.441 -16.263 9.135 1.00 71.81 299 TRP A O 1
ATOM 2420 N N 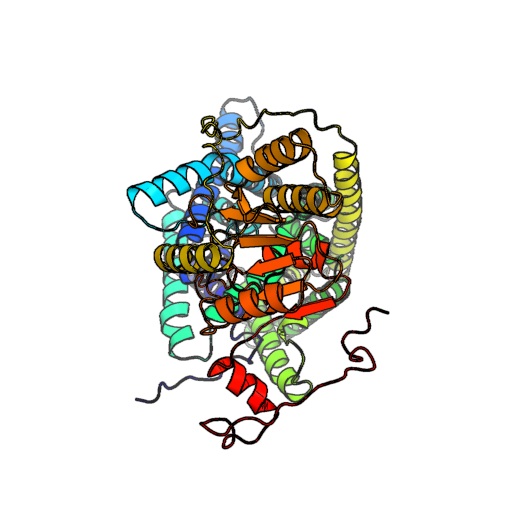. LEU A 1 300 ? 17.428 -17.174 7.336 1.00 62.31 300 LEU A N 1
ATOM 2421 C CA . LEU A 1 300 ? 16.675 -18.201 8.072 1.00 62.31 300 LEU A CA 1
ATOM 2422 C C . LEU A 1 300 ? 17.581 -19.124 8.907 1.00 62.31 300 LEU A C 1
ATOM 2424 O O . LEU A 1 300 ? 17.133 -19.659 9.915 1.00 62.31 300 LEU A O 1
ATOM 2428 N N . GLY A 1 301 ? 18.848 -19.301 8.511 1.00 61.72 301 GLY A N 1
ATOM 2429 C CA . GLY A 1 301 ? 19.819 -20.109 9.252 1.00 61.72 301 GLY A CA 1
ATOM 2430 C C . GLY A 1 301 ? 20.483 -19.403 10.440 1.00 61.72 301 GLY A C 1
ATOM 2431 O O . GLY A 1 301 ? 21.016 -20.088 11.307 1.00 61.72 301 GLY A O 1
ATOM 2432 N N . TYR A 1 302 ? 20.468 -18.064 10.498 1.00 63.25 302 TYR A N 1
ATOM 2433 C CA . TYR A 1 302 ? 21.202 -17.290 11.512 1.00 63.25 302 TYR A CA 1
ATOM 2434 C C . TYR A 1 302 ? 20.304 -16.610 12.561 1.00 63.25 302 TYR A C 1
ATOM 2436 O O . TYR A 1 302 ? 20.755 -16.445 13.693 1.00 63.25 302 TYR A O 1
ATOM 2444 N N . LEU A 1 303 ? 19.063 -16.219 12.232 1.00 58.94 303 LEU A N 1
ATOM 2445 C CA . LEU A 1 303 ? 18.147 -15.509 13.148 1.00 58.94 303 LEU A CA 1
ATOM 2446 C C . LEU A 1 303 ? 16.672 -15.923 12.917 1.00 58.94 303 LEU A C 1
ATOM 2448 O O . LEU A 1 303 ? 16.008 -15.312 12.073 1.00 58.94 303 LEU A O 1
ATOM 2452 N N . PRO A 1 304 ? 16.139 -16.914 13.665 1.00 60.22 304 PRO A N 1
ATOM 2453 C CA . PRO A 1 304 ? 14.777 -17.439 13.480 1.00 60.22 304 PRO A CA 1
ATOM 2454 C C . PRO A 1 304 ? 13.651 -16.431 13.768 1.00 60.22 304 PRO A C 1
ATOM 2456 O O . PRO A 1 304 ? 12.600 -16.502 13.138 1.00 60.22 304 PRO A O 1
ATOM 2459 N N . ASP A 1 305 ? 13.881 -15.471 14.671 1.00 58.91 305 ASP A N 1
ATOM 2460 C CA . ASP A 1 305 ? 12.831 -14.585 15.205 1.00 58.91 305 ASP A CA 1
ATOM 2461 C C . ASP A 1 305 ? 12.699 -13.237 14.464 1.00 58.91 305 ASP A C 1
ATOM 2463 O O . ASP A 1 305 ? 11.941 -12.362 14.881 1.00 58.91 305 ASP A O 1
ATOM 2467 N N . SER A 1 306 ? 13.440 -13.031 13.366 1.00 59.56 306 SER A N 1
ATOM 2468 C CA . SER A 1 306 ? 13.433 -11.762 12.616 1.00 59.56 306 SER A CA 1
ATOM 2469 C C . SER A 1 306 ? 12.755 -11.884 11.248 1.00 59.56 306 SER A C 1
ATOM 2471 O O . SER A 1 306 ? 13.045 -12.797 10.474 1.00 59.56 306 SER A O 1
ATOM 2473 N N . ASN A 1 307 ? 11.878 -10.930 10.908 1.00 65.62 307 ASN A N 1
ATOM 2474 C CA . ASN A 1 307 ? 11.231 -10.881 9.595 1.00 65.62 307 ASN A CA 1
ATOM 2475 C C . ASN A 1 307 ? 12.268 -10.613 8.492 1.00 65.62 307 ASN A C 1
ATOM 2477 O O . ASN A 1 307 ? 12.799 -9.510 8.358 1.00 65.62 307 ASN A O 1
ATOM 2481 N N . VAL A 1 308 ? 12.515 -11.609 7.640 1.00 68.00 308 VAL A N 1
ATOM 2482 C CA . VAL A 1 308 ? 13.482 -11.543 6.527 1.00 68.00 308 VAL A CA 1
ATOM 2483 C C . VAL A 1 308 ? 13.194 -10.368 5.575 1.00 68.00 308 VAL A C 1
ATOM 2485 O O . VAL A 1 308 ? 14.112 -9.757 5.024 1.00 68.00 308 VAL A O 1
ATOM 2488 N N . SER A 1 309 ? 11.922 -9.984 5.418 1.00 66.88 309 SER A N 1
ATOM 2489 C CA . SER A 1 309 ? 11.498 -8.830 4.613 1.00 66.88 309 SER A CA 1
ATOM 2490 C C . SER A 1 309 ? 12.061 -7.485 5.088 1.00 66.88 309 SER A C 1
ATOM 2492 O O . SER A 1 309 ? 12.141 -6.533 4.300 1.00 66.88 309 SER A O 1
ATOM 2494 N N . ASP A 1 310 ? 12.473 -7.371 6.352 1.00 68.25 310 ASP A N 1
ATOM 2495 C CA . ASP A 1 310 ? 13.057 -6.142 6.892 1.00 68.25 310 ASP A CA 1
ATOM 2496 C C . ASP A 1 310 ? 14.458 -5.861 6.349 1.00 68.25 310 ASP A C 1
ATOM 2498 O O . ASP A 1 310 ? 14.855 -4.697 6.246 1.00 68.25 310 ASP A O 1
ATOM 2502 N N . PHE A 1 311 ? 15.129 -6.886 5.832 1.00 72.81 311 PHE A N 1
ATOM 2503 C CA . PHE A 1 311 ? 16.443 -6.784 5.203 1.00 72.81 311 PHE A CA 1
ATOM 2504 C C . PHE A 1 311 ? 16.386 -6.619 3.682 1.00 72.81 311 PHE A C 1
ATOM 2506 O O . PHE A 1 311 ? 17.423 -6.483 3.038 1.00 72.81 311 PHE A O 1
ATOM 2513 N N . TYR A 1 312 ? 15.189 -6.574 3.090 1.00 76.06 312 TYR A N 1
ATOM 2514 C CA . TYR A 1 312 ? 15.026 -6.214 1.683 1.00 76.06 312 TYR A CA 1
ATOM 2515 C C . TYR A 1 312 ? 14.911 -4.699 1.504 1.00 76.06 312 TYR A C 1
ATOM 2517 O O . TYR A 1 312 ? 14.226 -4.006 2.270 1.00 76.06 312 TYR A O 1
ATOM 2525 N N . GLY A 1 313 ? 15.563 -4.196 0.454 1.00 67.69 313 GLY A N 1
ATOM 2526 C CA . GLY A 1 313 ? 15.479 -2.811 0.019 1.00 67.69 313 GLY A CA 1
ATOM 2527 C C . GLY A 1 313 ? 14.039 -2.386 -0.262 1.00 67.69 313 GLY A C 1
ATOM 2528 O O . GLY A 1 313 ? 13.198 -3.177 -0.705 1.00 67.69 313 GLY A O 1
ATOM 2529 N N . PHE A 1 314 ? 13.754 -1.117 0.022 1.00 67.62 314 PHE A N 1
ATOM 2530 C CA . PHE A 1 314 ? 12.446 -0.516 -0.175 1.00 67.62 314 PHE A CA 1
ATOM 2531 C C . PHE A 1 314 ? 12.086 -0.454 -1.653 1.00 67.62 314 PHE A C 1
ATOM 2533 O O . PHE A 1 314 ? 12.915 -0.111 -2.492 1.00 67.62 314 PHE A O 1
ATOM 2540 N N . GLY A 1 315 ? 10.812 -0.709 -1.948 1.00 61.31 315 GLY A N 1
ATOM 2541 C CA . GLY A 1 315 ? 10.308 -0.744 -3.306 1.00 61.31 315 GLY A CA 1
ATOM 2542 C C . GLY A 1 315 ? 10.856 -1.972 -4.014 1.00 61.31 315 GLY A C 1
ATOM 2543 O O . GLY A 1 315 ? 12.019 -2.028 -4.400 1.00 61.31 315 GLY A O 1
ATOM 2544 N N . TYR A 1 316 ? 9.980 -2.943 -4.249 1.00 66.06 316 TYR A N 1
ATOM 2545 C CA . TYR A 1 316 ? 10.301 -4.238 -4.859 1.00 66.06 316 TYR A CA 1
ATOM 2546 C C . TYR A 1 316 ? 11.073 -4.143 -6.190 1.00 66.06 316 TYR A C 1
ATOM 2548 O O . TYR A 1 316 ? 11.702 -5.105 -6.616 1.00 66.06 316 TYR A O 1
ATOM 2556 N N . LEU A 1 317 ? 11.051 -2.961 -6.807 1.00 70.50 317 LEU A N 1
ATOM 2557 C CA . LEU A 1 317 ? 11.646 -2.612 -8.092 1.00 70.50 317 LEU A CA 1
ATOM 2558 C C . LEU A 1 317 ? 12.669 -1.495 -8.042 1.00 70.50 317 LEU A C 1
ATOM 2560 O O . LEU A 1 317 ? 13.405 -1.295 -9.007 1.00 70.50 317 LEU A O 1
ATOM 2564 N N . LEU A 1 318 ? 12.653 -0.709 -6.970 1.00 77.06 318 LEU A N 1
ATOM 2565 C CA . LEU A 1 318 ? 13.400 0.534 -6.898 1.00 77.06 318 LEU A CA 1
ATOM 2566 C C . LEU A 1 318 ? 14.895 0.245 -7.021 1.00 77.06 318 LEU A C 1
ATOM 2568 O O . LEU A 1 318 ? 15.570 0.892 -7.816 1.00 77.06 318 LEU A O 1
ATOM 2572 N N . THR A 1 319 ? 15.366 -0.791 -6.322 1.00 84.81 319 THR A N 1
ATOM 2573 C CA . THR A 1 319 ? 16.766 -1.223 -6.336 1.00 84.81 319 THR A CA 1
ATOM 2574 C C . THR A 1 319 ? 17.221 -1.646 -7.729 1.00 84.81 319 THR A C 1
ATOM 2576 O O . THR A 1 319 ? 18.249 -1.192 -8.227 1.00 84.81 319 THR A O 1
ATOM 2579 N N . THR A 1 320 ? 16.409 -2.439 -8.427 1.00 86.25 320 THR A N 1
ATOM 2580 C CA . THR A 1 320 ? 16.722 -2.910 -9.780 1.00 86.25 320 THR A CA 1
ATOM 2581 C C . THR A 1 320 ? 16.662 -1.794 -10.822 1.00 86.25 320 THR A C 1
ATOM 2583 O O . THR A 1 320 ? 17.572 -1.666 -11.638 1.00 86.25 320 THR A O 1
ATOM 2586 N N . LEU A 1 321 ? 15.623 -0.954 -10.799 1.00 83.38 321 LEU A N 1
ATOM 2587 C CA . LEU A 1 321 ? 15.482 0.166 -11.736 1.00 83.38 321 LEU A CA 1
ATOM 2588 C C . LEU A 1 321 ? 16.596 1.197 -11.546 1.00 83.38 321 LEU A C 1
ATOM 2590 O O . LEU A 1 321 ? 17.122 1.730 -12.526 1.00 83.38 321 LEU A O 1
ATOM 2594 N N . MET A 1 322 ? 16.975 1.456 -10.296 1.00 83.50 322 MET A N 1
ATOM 2595 C CA . MET A 1 322 ? 18.085 2.337 -9.970 1.00 83.50 322 MET A CA 1
ATOM 2596 C C . MET A 1 322 ? 19.416 1.744 -10.442 1.00 83.50 322 MET A C 1
ATOM 2598 O O . MET A 1 322 ? 20.182 2.454 -11.090 1.00 83.50 322 MET A O 1
ATOM 2602 N N . ALA A 1 323 ? 19.651 0.445 -10.233 1.00 88.06 323 ALA A N 1
ATOM 2603 C CA . ALA A 1 323 ? 20.853 -0.241 -10.708 1.00 88.06 323 ALA A CA 1
ATOM 2604 C C . ALA A 1 323 ? 20.974 -0.206 -12.242 1.00 88.06 323 ALA A C 1
ATOM 2606 O O . ALA A 1 323 ? 22.031 0.150 -12.762 1.00 88.06 323 ALA A O 1
ATOM 2607 N N . ILE A 1 324 ? 19.887 -0.483 -12.975 1.00 87.12 324 ILE A N 1
ATOM 2608 C CA . ILE A 1 324 ? 19.863 -0.385 -14.447 1.00 87.12 324 ILE A CA 1
ATOM 2609 C C . ILE A 1 324 ? 20.245 1.032 -14.892 1.00 87.12 324 ILE A C 1
ATOM 2611 O O . ILE A 1 324 ? 21.046 1.209 -15.805 1.00 87.12 324 ILE A O 1
ATOM 2615 N N . LYS A 1 325 ? 19.703 2.063 -14.236 1.00 81.75 325 LYS A N 1
ATOM 2616 C CA . LYS A 1 325 ? 19.994 3.459 -14.590 1.00 81.75 325 LYS A CA 1
ATOM 2617 C C . LYS A 1 325 ? 21.422 3.884 -14.250 1.00 81.75 325 LYS A C 1
ATOM 2619 O O . LYS A 1 325 ? 22.024 4.617 -15.034 1.00 81.75 325 LYS A O 1
ATOM 2624 N N . MET A 1 326 ? 21.966 3.424 -13.126 1.00 86.50 326 MET A N 1
ATOM 2625 C CA . MET A 1 326 ? 23.369 3.652 -12.772 1.00 86.50 326 MET A CA 1
ATOM 2626 C C . MET A 1 326 ? 24.313 3.016 -13.790 1.00 86.50 326 MET A C 1
ATOM 2628 O O . MET A 1 326 ? 25.296 3.648 -14.174 1.00 86.50 326 MET A O 1
ATOM 2632 N N . HIS A 1 327 ? 23.984 1.805 -14.245 1.00 87.56 327 HIS A N 1
ATOM 2633 C CA . HIS A 1 327 ? 24.721 1.106 -15.290 1.00 87.56 327 HIS A CA 1
ATOM 2634 C C . HIS A 1 327 ? 24.661 1.870 -16.619 1.00 87.56 327 HIS A C 1
ATOM 2636 O O . HIS A 1 327 ? 25.696 2.205 -17.186 1.00 87.56 327 HIS A O 1
ATOM 2642 N N . ASP A 1 328 ? 23.459 2.229 -17.076 1.00 83.94 328 ASP A N 1
ATOM 2643 C CA . ASP A 1 328 ? 23.249 2.879 -18.377 1.00 83.94 328 ASP A CA 1
ATOM 2644 C C . ASP A 1 328 ? 23.954 4.229 -18.500 1.00 83.94 328 ASP A C 1
ATOM 2646 O O . ASP A 1 328 ? 24.417 4.592 -19.578 1.00 83.94 328 ASP A O 1
ATOM 2650 N N . LYS A 1 329 ? 24.054 4.977 -17.397 1.00 79.75 329 LYS A N 1
ATOM 2651 C CA . LYS A 1 329 ? 24.722 6.282 -17.388 1.00 79.75 329 LYS A CA 1
ATOM 2652 C C . LYS A 1 329 ? 26.183 6.236 -16.946 1.00 79.75 329 LYS A C 1
ATOM 2654 O O . LYS A 1 329 ? 26.842 7.268 -16.995 1.00 79.75 329 LYS A O 1
ATOM 2659 N N . SER A 1 330 ? 26.680 5.089 -16.481 1.00 79.44 330 SER A N 1
ATOM 2660 C CA . SER A 1 330 ? 28.045 4.928 -15.947 1.00 79.44 330 SER A CA 1
ATOM 2661 C C . SER A 1 330 ? 28.428 5.924 -14.830 1.00 79.44 330 SER A C 1
ATOM 2663 O O . SER A 1 330 ? 29.603 6.216 -14.629 1.00 79.44 330 SER A O 1
ATOM 2665 N N . ILE A 1 331 ? 27.451 6.449 -14.076 1.00 78.31 331 ILE A N 1
ATOM 2666 C CA . ILE A 1 331 ? 27.662 7.467 -13.022 1.00 78.31 331 ILE A CA 1
ATOM 2667 C C . ILE A 1 331 ? 26.955 7.107 -11.701 1.00 78.31 331 ILE A C 1
ATOM 2669 O O . ILE A 1 331 ? 26.101 7.862 -11.221 1.00 78.31 331 ILE A O 1
ATOM 2673 N N . PRO A 1 332 ? 27.297 5.968 -11.069 1.00 81.25 332 PRO A N 1
ATOM 2674 C CA . PRO A 1 332 ? 26.593 5.488 -9.880 1.00 81.25 332 PRO A CA 1
ATOM 2675 C C . PRO A 1 332 ? 26.631 6.491 -8.720 1.00 81.25 332 PRO A C 1
ATOM 2677 O O . PRO A 1 332 ? 25.597 6.788 -8.127 1.00 81.25 332 PRO A O 1
ATOM 2680 N N . LEU A 1 333 ? 27.794 7.091 -8.441 1.00 81.81 333 LEU A N 1
ATOM 2681 C CA . LEU A 1 333 ? 27.971 7.990 -7.296 1.00 81.81 333 LEU A CA 1
ATOM 2682 C C . LEU A 1 333 ? 27.190 9.305 -7.442 1.00 81.81 333 LEU A C 1
ATOM 2684 O O . LEU A 1 333 ? 26.534 9.756 -6.501 1.00 81.81 333 LEU A O 1
ATOM 2688 N N . ILE A 1 334 ? 27.226 9.904 -8.635 1.00 80.50 334 ILE A N 1
ATOM 2689 C CA . ILE A 1 334 ? 26.498 11.146 -8.934 1.00 80.50 334 ILE A CA 1
ATOM 2690 C C . ILE A 1 334 ? 24.992 10.889 -8.850 1.00 80.50 334 ILE A C 1
ATOM 2692 O O . ILE A 1 334 ? 24.262 11.694 -8.273 1.00 80.50 334 ILE A O 1
ATOM 2696 N N . MET A 1 335 ? 24.530 9.747 -9.368 1.00 78.94 335 MET A N 1
ATOM 2697 C CA . MET A 1 335 ? 23.120 9.375 -9.321 1.00 78.94 335 MET A CA 1
ATOM 2698 C C . MET A 1 335 ? 22.635 9.139 -7.886 1.00 78.94 335 MET A C 1
ATOM 2700 O O . MET A 1 335 ? 21.583 9.663 -7.517 1.00 78.94 335 MET A O 1
ATOM 2704 N N . THR A 1 336 ? 23.402 8.419 -7.062 1.00 83.56 336 THR A N 1
ATOM 2705 C CA . THR A 1 336 ? 23.106 8.225 -5.632 1.00 83.56 336 THR A CA 1
ATOM 2706 C C . THR A 1 336 ? 22.973 9.562 -4.917 1.00 83.56 336 THR A C 1
ATOM 2708 O O . THR A 1 336 ? 21.940 9.832 -4.305 1.00 83.56 336 THR A O 1
ATOM 2711 N N . ARG A 1 337 ? 23.985 10.431 -5.048 1.00 86.25 337 ARG A N 1
ATOM 2712 C CA . ARG A 1 337 ? 24.003 11.746 -4.399 1.00 86.25 337 ARG A CA 1
ATOM 2713 C C . ARG A 1 337 ? 22.817 12.602 -4.830 1.00 86.25 337 ARG A C 1
ATOM 2715 O O . ARG A 1 337 ? 22.127 13.139 -3.971 1.00 86.25 337 ARG A O 1
ATOM 2722 N N . ALA A 1 338 ? 22.569 12.716 -6.132 1.00 81.69 338 ALA A N 1
ATOM 2723 C CA . ALA A 1 338 ? 21.482 13.536 -6.654 1.00 81.69 338 ALA A CA 1
ATOM 2724 C C . ALA A 1 338 ? 20.114 13.016 -6.187 1.00 81.69 338 ALA A C 1
ATOM 2726 O O . ALA A 1 338 ? 19.284 13.795 -5.731 1.00 81.69 338 ALA A O 1
ATOM 2727 N N . THR A 1 339 ? 19.898 11.698 -6.206 1.00 84.06 339 THR A N 1
ATOM 2728 C CA . THR A 1 339 ? 18.640 11.093 -5.736 1.00 84.06 339 THR A CA 1
ATOM 2729 C C . THR A 1 339 ? 18.418 11.343 -4.248 1.00 84.06 339 THR A C 1
ATOM 2731 O O . THR A 1 339 ? 17.325 11.745 -3.845 1.00 84.06 339 THR A O 1
ATOM 2734 N N . LEU A 1 340 ? 19.467 11.181 -3.439 1.00 87.25 340 LEU A N 1
ATOM 2735 C CA . LEU A 1 340 ? 19.412 11.430 -2.004 1.00 87.25 340 LEU A CA 1
ATOM 2736 C C . LEU A 1 340 ? 19.129 12.909 -1.706 1.00 87.25 340 LEU A C 1
ATOM 2738 O O . LEU A 1 340 ? 18.201 13.207 -0.960 1.00 87.25 340 LEU A O 1
ATOM 2742 N N . GLN A 1 341 ? 19.854 13.829 -2.347 1.00 88.00 341 GLN A N 1
ATOM 2743 C CA . GLN A 1 341 ? 19.671 15.273 -2.182 1.00 88.00 341 GLN A CA 1
ATOM 2744 C C . GLN A 1 341 ? 18.267 15.723 -2.590 1.00 88.00 341 GLN A C 1
ATOM 2746 O O . GLN A 1 341 ? 17.593 16.396 -1.814 1.00 88.00 341 GLN A O 1
ATOM 2751 N N . THR A 1 342 ? 17.796 15.322 -3.775 1.00 86.38 342 THR A N 1
ATOM 2752 C CA . THR A 1 342 ? 16.448 15.667 -4.241 1.00 86.38 342 THR A CA 1
ATOM 2753 C C . THR A 1 342 ? 15.384 15.119 -3.295 1.00 86.38 342 THR A C 1
ATOM 2755 O O . THR A 1 342 ? 14.458 15.850 -2.950 1.00 86.38 342 THR A O 1
ATOM 2758 N N . SER A 1 343 ? 15.514 13.869 -2.836 1.00 87.25 343 SER A N 1
ATOM 2759 C CA . SER A 1 343 ? 14.554 13.285 -1.891 1.00 87.25 343 SER A CA 1
ATOM 2760 C C . SER A 1 343 ? 14.544 14.024 -0.546 1.00 87.25 343 SER A C 1
ATOM 2762 O O . SER A 1 343 ? 13.470 14.374 -0.068 1.00 87.25 343 SER A O 1
ATOM 2764 N N . LEU A 1 344 ? 15.714 14.357 0.016 1.00 89.00 344 LEU A N 1
ATOM 2765 C CA . LEU A 1 344 ? 15.835 15.049 1.302 1.00 89.00 344 LEU A CA 1
ATOM 2766 C C . LEU A 1 344 ? 15.224 16.451 1.259 1.00 89.00 344 LEU A C 1
ATOM 2768 O O . LEU A 1 344 ? 14.397 16.797 2.101 1.00 89.00 344 LEU A O 1
ATOM 2772 N N . VAL A 1 345 ? 15.593 17.248 0.249 1.00 88.44 345 VAL A N 1
ATOM 2773 C CA . VAL A 1 345 ? 15.038 18.598 0.067 1.00 88.44 345 VAL A CA 1
ATOM 2774 C C . VAL A 1 345 ? 13.521 18.524 -0.095 1.00 88.44 345 VAL A C 1
ATOM 2776 O O . VAL A 1 345 ? 12.795 19.333 0.479 1.00 88.44 345 VAL A O 1
ATOM 2779 N N . SER A 1 346 ? 13.024 17.519 -0.818 1.00 83.69 346 SER A N 1
ATOM 2780 C CA . SER A 1 346 ? 11.587 17.352 -1.024 1.00 83.69 346 SER A CA 1
ATOM 2781 C C . SER A 1 346 ? 10.835 16.993 0.252 1.00 83.69 346 SER A C 1
ATOM 2783 O O . SER A 1 346 ? 9.753 17.526 0.467 1.00 83.69 346 SER A O 1
ATOM 2785 N N . VAL A 1 347 ? 11.397 16.145 1.121 1.00 86.19 347 VAL A N 1
ATOM 2786 C CA . VAL A 1 347 ? 10.784 15.817 2.421 1.00 86.19 347 VAL A CA 1
ATOM 2787 C C . VAL A 1 347 ? 10.679 17.056 3.306 1.00 86.19 347 VAL A C 1
ATOM 2789 O O . VAL A 1 347 ? 9.647 17.257 3.947 1.00 86.19 347 VAL A O 1
ATOM 2792 N N . ILE A 1 348 ? 11.706 17.912 3.309 1.00 88.56 348 ILE A N 1
ATOM 2793 C CA . ILE A 1 348 ? 11.695 19.178 4.055 1.00 88.56 348 ILE A CA 1
ATOM 2794 C C . ILE A 1 348 ? 10.592 20.096 3.514 1.00 88.56 348 ILE A C 1
ATOM 2796 O O . ILE A 1 348 ? 9.735 20.541 4.275 1.00 88.56 348 ILE A O 1
ATOM 2800 N N . VAL A 1 349 ? 10.557 20.321 2.196 1.00 87.38 349 VAL A N 1
ATOM 2801 C CA . VAL A 1 349 ? 9.541 21.167 1.544 1.00 87.38 349 VAL A CA 1
ATOM 2802 C C . VAL A 1 349 ? 8.128 20.625 1.772 1.00 87.38 349 VAL A C 1
ATOM 2804 O O . VAL A 1 349 ? 7.226 21.384 2.113 1.00 87.38 349 VAL A O 1
ATOM 2807 N N . ALA A 1 350 ? 7.930 19.315 1.633 1.00 84.50 350 ALA A N 1
ATOM 2808 C CA . ALA A 1 350 ? 6.645 18.665 1.856 1.00 84.50 350 ALA A CA 1
ATOM 2809 C C . ALA A 1 350 ? 6.188 18.753 3.316 1.00 84.50 350 ALA A C 1
ATOM 2811 O O . ALA A 1 350 ? 5.003 18.942 3.575 1.00 84.50 350 ALA A O 1
ATOM 2812 N N . SER A 1 351 ? 7.118 18.647 4.269 1.00 83.50 351 SER A N 1
ATOM 2813 C CA . SER A 1 351 ? 6.813 18.790 5.696 1.00 83.50 351 SER A CA 1
ATOM 2814 C C . SER A 1 351 ? 6.423 20.227 6.038 1.00 83.50 351 SER A C 1
ATOM 2816 O O . SER A 1 351 ? 5.448 20.427 6.757 1.00 83.50 351 SER A O 1
ATOM 2818 N N . LEU A 1 352 ? 7.118 21.220 5.473 1.00 87.31 352 LEU A N 1
ATOM 2819 C CA . LEU A 1 352 ? 6.762 22.635 5.615 1.00 87.31 352 LEU A CA 1
ATOM 2820 C C . LEU A 1 352 ? 5.398 22.946 4.989 1.00 87.31 352 LEU A C 1
ATOM 2822 O O . LEU A 1 352 ? 4.587 23.622 5.612 1.00 87.31 352 LEU A O 1
ATOM 2826 N N . ALA A 1 353 ? 5.114 22.419 3.795 1.00 83.38 353 ALA A N 1
ATOM 2827 C CA . ALA A 1 353 ? 3.814 22.572 3.144 1.00 83.38 353 ALA A CA 1
ATOM 2828 C C . ALA A 1 353 ? 2.687 21.893 3.941 1.00 83.38 353 ALA A C 1
ATOM 2830 O O . ALA A 1 353 ? 1.628 22.483 4.137 1.00 83.38 353 ALA A O 1
ATOM 2831 N N . GLY A 1 354 ? 2.930 20.678 4.444 1.00 76.50 354 GLY A N 1
ATOM 2832 C CA . GLY A 1 354 ? 1.993 19.952 5.298 1.00 76.50 354 GLY A CA 1
ATOM 2833 C C . GLY A 1 354 ? 1.702 20.690 6.603 1.00 76.50 354 GLY A C 1
ATOM 2834 O O . GLY A 1 354 ? 0.543 20.819 6.980 1.00 76.50 354 GLY A O 1
ATOM 2835 N N . PHE A 1 355 ? 2.729 21.239 7.258 1.00 79.06 355 PHE A N 1
ATOM 2836 C CA . PHE A 1 355 ? 2.554 22.087 8.438 1.00 79.06 355 PHE A CA 1
ATOM 2837 C C . PHE A 1 355 ? 1.810 23.386 8.094 1.00 79.06 355 PHE A C 1
ATOM 2839 O O . PHE A 1 355 ? 0.874 23.758 8.793 1.00 79.06 355 PHE A O 1
ATOM 2846 N N . GLY A 1 356 ? 2.141 24.038 6.977 1.00 80.81 356 GLY A N 1
ATOM 2847 C CA . GLY A 1 356 ? 1.440 25.235 6.503 1.00 80.81 356 GLY A CA 1
ATOM 2848 C C . GLY A 1 356 ? -0.057 25.012 6.273 1.00 80.81 356 GLY A C 1
ATOM 2849 O O . GLY A 1 356 ? -0.855 25.874 6.622 1.00 80.81 356 GLY A O 1
ATOM 2850 N N . LEU A 1 357 ? -0.453 23.838 5.773 1.00 76.62 357 LEU A N 1
ATOM 2851 C CA . LEU A 1 357 ? -1.864 23.464 5.617 1.00 76.62 357 LEU A CA 1
ATOM 2852 C C . LEU A 1 357 ? -2.613 23.385 6.955 1.00 76.62 357 LEU A C 1
ATOM 2854 O O . LEU A 1 357 ? -3.803 23.671 6.982 1.00 76.62 357 LEU A O 1
ATOM 2858 N N . THR A 1 358 ? -1.937 23.063 8.064 1.00 74.62 358 THR A N 1
ATOM 2859 C CA . THR A 1 358 ? -2.569 23.064 9.401 1.00 74.62 358 THR A CA 1
ATOM 2860 C C . THR A 1 358 ? -2.877 24.469 9.922 1.00 74.62 358 THR A C 1
ATOM 2862 O O . THR A 1 358 ? -3.751 24.629 10.768 1.00 74.62 358 THR A O 1
ATOM 2865 N N . LEU A 1 359 ? -2.188 25.489 9.399 1.00 77.44 359 LEU A N 1
ATOM 2866 C CA . LEU A 1 359 ? -2.413 26.896 9.740 1.00 77.44 359 LEU A CA 1
ATOM 2867 C C . LEU A 1 359 ? -3.533 27.530 8.906 1.00 77.44 359 LEU A C 1
ATOM 2869 O O . LEU A 1 359 ? -3.971 28.636 9.220 1.00 77.44 359 LEU A O 1
ATOM 2873 N N . VAL A 1 360 ? -3.989 26.862 7.840 1.00 74.44 360 VAL A N 1
ATOM 2874 C CA . VAL A 1 360 ? -5.110 27.337 7.029 1.00 74.44 360 VAL A CA 1
ATOM 2875 C C . VAL A 1 360 ? -6.402 27.049 7.801 1.00 74.44 360 VAL A C 1
ATOM 2877 O O . VAL A 1 360 ? -6.716 25.879 8.028 1.00 74.44 360 VAL A O 1
ATOM 2880 N N . PRO A 1 361 ? -7.167 28.075 8.220 1.00 62.41 361 PRO A N 1
ATOM 2881 C CA . PRO A 1 361 ? -8.464 27.854 8.846 1.00 62.41 361 PRO A CA 1
ATOM 2882 C C . PRO A 1 361 ? -9.365 27.070 7.888 1.00 62.41 361 PRO A C 1
ATOM 2884 O O . PRO A 1 361 ? -9.279 27.232 6.671 1.00 62.41 361 PRO A O 1
ATOM 2887 N N . ASN A 1 362 ? -10.218 26.202 8.430 1.00 55.00 362 ASN A N 1
ATOM 2888 C CA . ASN A 1 362 ? -11.077 25.307 7.657 1.00 55.00 362 ASN A CA 1
ATOM 2889 C C . ASN A 1 362 ? -12.178 26.119 6.932 1.00 55.00 362 ASN A C 1
ATOM 2891 O O . ASN A 1 362 ? -13.315 26.210 7.384 1.00 55.00 362 ASN A O 1
ATOM 2895 N N . LEU A 1 363 ? -11.818 26.790 5.832 1.00 51.91 363 LEU A N 1
ATOM 2896 C CA . LEU A 1 363 ? -12.676 27.736 5.101 1.00 51.91 363 LEU A CA 1
ATOM 2897 C C . LEU A 1 363 ? -13.857 27.046 4.402 1.00 51.91 363 LEU A C 1
ATOM 2899 O O . LEU A 1 363 ? -14.858 27.685 4.091 1.00 51.91 363 LEU A O 1
ATOM 2903 N N . LEU A 1 364 ? -13.756 25.735 4.177 1.00 48.41 364 LEU A N 1
ATOM 2904 C CA . LEU A 1 364 ? -14.801 24.903 3.594 1.00 48.41 364 LEU A CA 1
ATOM 2905 C C . LEU A 1 364 ? -15.508 24.105 4.693 1.00 48.41 364 LEU A C 1
ATOM 2907 O O . LEU A 1 364 ? -15.414 22.883 4.761 1.00 48.41 364 LEU A O 1
ATOM 2911 N N . HIS A 1 365 ? -16.308 24.796 5.508 1.00 40.16 365 HIS A N 1
ATOM 2912 C CA . HIS A 1 365 ? -17.486 24.178 6.118 1.00 40.16 365 HIS A CA 1
ATOM 2913 C C . HIS A 1 365 ? -18.508 23.868 5.011 1.00 40.16 365 HIS A C 1
ATOM 2915 O O . HIS A 1 365 ? -19.582 24.466 4.933 1.00 40.16 365 HIS A O 1
ATOM 2921 N N . LEU A 1 366 ? -18.182 22.924 4.125 1.00 39.56 366 LEU A N 1
ATOM 2922 C CA . LEU A 1 366 ? -19.217 22.189 3.418 1.00 39.56 366 LEU A CA 1
ATOM 2923 C C . LEU A 1 366 ? -20.002 21.490 4.519 1.00 39.56 366 LEU A C 1
ATOM 2925 O O . LEU A 1 366 ? -19.506 20.560 5.148 1.00 39.56 366 LEU A O 1
ATOM 2929 N N . LYS A 1 367 ? -21.199 22.013 4.808 1.00 33.72 367 LYS A N 1
ATOM 2930 C CA . LYS A 1 367 ? -22.225 21.317 5.574 1.00 33.72 367 LYS A CA 1
ATOM 2931 C C . LYS A 1 367 ? -22.442 19.980 4.872 1.00 33.72 367 LYS A C 1
ATOM 2933 O O . LYS A 1 367 ? -23.291 19.876 3.992 1.00 33.72 367 LYS A O 1
ATOM 2938 N N . THR A 1 368 ? -21.668 18.963 5.238 1.00 31.88 368 THR A N 1
ATOM 2939 C CA . THR A 1 368 ? -22.076 17.580 5.067 1.00 31.88 368 THR A CA 1
ATOM 2940 C C . THR A 1 368 ? -23.391 17.511 5.805 1.00 31.88 368 THR A C 1
ATOM 2942 O O . THR A 1 368 ? -23.446 17.627 7.032 1.00 31.88 368 THR A O 1
ATOM 2945 N N . LYS A 1 369 ? -24.467 17.486 5.023 1.00 30.05 369 LYS A N 1
ATOM 2946 C CA . LYS A 1 369 ? -25.804 17.212 5.499 1.00 30.05 369 LYS A CA 1
ATOM 2947 C C . LYS A 1 369 ? -25.665 15.836 6.131 1.00 30.05 369 LYS A C 1
ATOM 2949 O O . LYS A 1 369 ? -25.592 14.841 5.418 1.00 30.05 369 LYS A O 1
ATOM 2954 N N . ALA A 1 370 ? -25.488 15.804 7.453 1.00 27.59 370 ALA A N 1
ATOM 2955 C CA . ALA A 1 370 ? -25.633 14.574 8.203 1.00 27.59 370 ALA A CA 1
ATOM 2956 C C . ALA A 1 370 ? -26.936 13.949 7.695 1.00 27.59 370 ALA A C 1
ATOM 2958 O O . ALA A 1 370 ? -27.893 14.717 7.479 1.00 27.59 370 ALA A O 1
ATOM 2959 N N . PRO A 1 371 ? -26.971 12.631 7.423 1.00 29.45 371 PRO A N 1
ATOM 2960 C CA . PRO A 1 371 ? -28.230 11.981 7.117 1.00 29.45 371 PRO A CA 1
ATOM 2961 C C . PRO A 1 371 ? -29.182 12.469 8.193 1.00 29.45 371 PRO A C 1
ATOM 2963 O O . PRO A 1 371 ? -28.874 12.415 9.386 1.00 29.45 371 PRO A O 1
ATOM 2966 N N . THR A 1 372 ? -30.235 13.147 7.747 1.00 30.83 372 THR A N 1
ATOM 2967 C CA . THR A 1 372 ? -31.268 13.639 8.637 1.00 30.83 372 THR A CA 1
ATOM 2968 C C . THR A 1 372 ? -31.931 12.363 9.108 1.00 30.83 372 THR A C 1
ATOM 2970 O O . THR A 1 372 ? -32.854 11.879 8.469 1.00 30.83 372 THR A O 1
ATOM 2973 N N . ALA A 1 373 ? -31.351 11.755 10.145 1.00 33.91 373 ALA A N 1
ATOM 2974 C CA . ALA A 1 373 ? -32.052 10.840 11.002 1.00 33.91 373 ALA A CA 1
ATOM 2975 C C . ALA A 1 373 ? -33.256 11.662 11.425 1.00 33.91 373 ALA A C 1
ATOM 2977 O O . ALA A 1 373 ? -33.120 12.688 12.104 1.00 33.91 373 ALA A O 1
ATOM 2978 N N . GLU A 1 374 ? -34.402 11.315 10.845 1.00 30.22 374 GLU A N 1
ATOM 2979 C CA . GLU A 1 374 ? -35.682 11.799 11.307 1.00 30.22 374 GLU A CA 1
ATOM 2980 C C . GLU A 1 374 ? -35.627 11.754 12.825 1.00 30.22 374 GLU A C 1
ATOM 2982 O O . GLU A 1 374 ? -35.140 10.781 13.405 1.00 30.22 374 GLU A O 1
ATOM 2987 N N . HIS A 1 375 ? -36.024 12.855 13.455 1.00 34.12 375 HIS A N 1
ATOM 2988 C CA . HIS A 1 375 ? -36.229 12.878 14.887 1.00 34.12 375 HIS A CA 1
ATOM 2989 C C . HIS A 1 375 ? -37.254 11.784 15.202 1.00 34.12 375 HIS A C 1
ATOM 2991 O O . HIS A 1 375 ? -38.456 12.038 15.210 1.00 34.12 375 HIS A O 1
ATOM 2997 N N . GLN A 1 376 ? -36.789 10.563 15.461 1.00 31.47 376 GLN A N 1
ATOM 2998 C CA . GLN A 1 376 ? -37.497 9.651 16.325 1.00 31.47 376 GLN A CA 1
ATOM 2999 C C . GLN A 1 376 ? -37.440 10.335 17.677 1.00 31.47 376 GLN A C 1
ATOM 3001 O O . GLN A 1 376 ? -36.419 10.356 18.365 1.00 31.47 376 GLN A O 1
ATOM 3006 N N . LEU A 1 377 ? -38.542 11.030 17.959 1.00 34.66 377 LEU A N 1
ATOM 3007 C CA . LEU A 1 377 ? -38.979 11.359 19.298 1.00 34.66 377 LEU A CA 1
ATOM 3008 C C . LEU A 1 377 ? -38.535 10.220 20.202 1.00 34.66 377 LEU A C 1
ATOM 3010 O O . LEU A 1 377 ? -38.912 9.075 19.966 1.00 34.66 377 LEU A O 1
ATOM 3014 N N . VAL A 1 378 ? -37.685 10.560 21.169 1.00 38.72 378 VAL A N 1
ATOM 3015 C CA . VAL A 1 378 ? -37.332 9.709 22.297 1.00 38.72 378 VAL A CA 1
ATOM 3016 C C . VAL A 1 378 ? -38.634 9.074 22.774 1.00 38.72 378 VAL A C 1
ATOM 3018 O O . VAL A 1 378 ? -39.471 9.762 23.364 1.00 38.72 378 VAL A O 1
ATOM 3021 N N . GLU A 1 379 ? -38.853 7.799 22.437 1.00 37.09 379 GLU A N 1
ATOM 3022 C CA . GLU A 1 379 ? -39.947 7.052 23.036 1.00 37.09 379 GLU A CA 1
ATOM 3023 C C . GLU A 1 379 ? -39.743 7.137 24.552 1.00 37.09 379 GLU A C 1
ATOM 3025 O O . GLU A 1 379 ? -38.601 7.071 25.026 1.00 37.09 379 GLU A O 1
ATOM 3030 N N . PRO A 1 380 ? -40.810 7.365 25.330 1.00 37.19 380 PRO A N 1
ATOM 3031 C CA . PRO A 1 380 ? -40.679 7.491 26.768 1.00 37.19 380 PRO A CA 1
ATOM 3032 C C . PRO A 1 380 ? -40.037 6.214 27.309 1.00 37.19 380 PRO A C 1
ATOM 3034 O O . PRO A 1 380 ? -40.605 5.142 27.131 1.00 37.19 380 PRO A O 1
ATOM 3037 N N . LEU A 1 381 ? -38.858 6.370 27.931 1.00 43.84 381 LEU A N 1
ATOM 3038 C CA . LEU A 1 381 ? -38.118 5.396 28.745 1.00 43.84 381 LEU A CA 1
ATOM 3039 C C . LEU A 1 381 ? -38.887 4.079 28.920 1.00 43.84 381 LEU A C 1
ATOM 3041 O O . LEU A 1 381 ? -39.695 3.953 29.847 1.00 43.84 381 LEU A O 1
ATOM 3045 N N . GLN A 1 382 ? -38.656 3.111 28.028 1.00 45.94 382 GLN A N 1
ATOM 3046 C CA . GLN A 1 382 ? -39.158 1.761 28.246 1.00 45.94 382 GLN A CA 1
ATOM 3047 C C . GLN A 1 382 ? -38.505 1.254 29.535 1.00 45.94 382 GLN A C 1
ATOM 3049 O O . GLN A 1 382 ? -37.287 1.126 29.643 1.00 45.94 382 GLN A O 1
ATOM 3054 N N . ARG A 1 383 ? -39.325 1.076 30.574 1.00 46.25 383 ARG A N 1
ATOM 3055 C CA . ARG A 1 383 ? -38.877 0.594 31.880 1.00 46.25 383 ARG A CA 1
ATOM 3056 C C . ARG A 1 383 ? -38.687 -0.913 31.795 1.00 46.25 383 ARG A C 1
ATOM 3058 O O . ARG A 1 383 ? -39.610 -1.666 32.097 1.00 46.25 383 ARG A O 1
ATOM 3065 N N . SER A 1 384 ? -37.493 -1.341 31.410 1.00 49.94 384 SER A N 1
ATOM 3066 C CA . SER A 1 384 ? -37.035 -2.707 31.658 1.00 49.94 384 SER A CA 1
ATOM 3067 C C . SER A 1 384 ? -37.071 -2.967 33.171 1.00 49.94 384 SER A C 1
ATOM 3069 O O . SER A 1 384 ? -36.535 -2.185 33.958 1.00 49.94 384 SER A O 1
ATOM 3071 N N . THR A 1 385 ? -37.773 -4.022 33.592 1.00 59.84 385 THR A N 1
ATOM 3072 C CA . THR A 1 385 ? -38.075 -4.325 35.004 1.00 59.84 385 THR A CA 1
ATOM 3073 C C . THR A 1 385 ? -36.842 -4.687 35.829 1.00 59.84 385 THR A C 1
ATOM 3075 O O . THR A 1 385 ? -36.837 -4.422 37.030 1.00 59.84 385 THR A O 1
ATOM 3078 N N . SER A 1 386 ? -35.796 -5.242 35.204 1.00 79.31 386 SER A N 1
ATOM 3079 C CA . SER A 1 386 ? -34.512 -5.518 35.854 1.00 79.31 386 SER A CA 1
ATOM 3080 C C . SER A 1 386 ? -33.334 -5.508 34.874 1.00 79.31 386 SER A C 1
ATOM 3082 O O . SER A 1 386 ? -33.486 -5.829 33.694 1.00 79.31 386 SER A O 1
ATOM 3084 N N . LEU A 1 387 ? -32.133 -5.186 35.369 1.00 82.88 387 LEU A N 1
ATOM 3085 C CA . LEU A 1 387 ? -30.892 -5.234 34.584 1.00 82.88 387 LEU A CA 1
ATOM 3086 C C . LEU A 1 387 ? -30.615 -6.631 34.001 1.00 82.88 387 LEU A C 1
ATOM 3088 O O . LEU A 1 387 ? -30.123 -6.744 32.880 1.00 82.88 387 LEU A O 1
ATOM 3092 N N . VAL A 1 388 ? -30.928 -7.696 34.743 1.00 82.19 388 VAL A N 1
ATOM 3093 C CA . VAL A 1 388 ? -30.702 -9.080 34.287 1.00 82.19 388 VAL A CA 1
ATOM 3094 C C . VAL A 1 388 ? -31.594 -9.413 33.089 1.00 82.19 388 VAL A C 1
ATOM 3096 O O . VAL A 1 388 ? -31.135 -10.050 32.138 1.00 82.19 388 VAL A O 1
ATOM 3099 N N . ASP A 1 389 ? -32.839 -8.933 33.101 1.00 82.12 389 ASP A N 1
ATOM 3100 C CA . ASP A 1 389 ? -33.769 -9.096 31.982 1.00 82.12 389 ASP A CA 1
ATOM 3101 C C . ASP A 1 389 ? -33.279 -8.336 30.747 1.00 82.12 389 ASP A C 1
ATOM 3103 O O . ASP A 1 389 ? -33.273 -8.905 29.655 1.00 82.12 389 ASP A O 1
ATOM 3107 N N . LEU A 1 390 ? -32.774 -7.107 30.926 1.00 84.25 390 LEU A N 1
ATOM 3108 C CA . LEU A 1 390 ? -32.186 -6.328 29.834 1.00 84.25 390 LEU A CA 1
ATOM 3109 C C . LEU A 1 390 ? -30.987 -7.059 29.215 1.00 84.25 390 LEU A C 1
ATOM 3111 O O . LEU A 1 390 ? -30.921 -7.212 28.000 1.00 84.25 390 LEU A O 1
ATOM 3115 N N . VAL A 1 391 ? -30.061 -7.574 30.032 1.00 87.00 391 VAL A N 1
ATOM 3116 C CA . VAL A 1 391 ? -28.902 -8.342 29.536 1.00 87.00 391 VAL A CA 1
ATOM 3117 C C . VAL A 1 391 ? -29.358 -9.580 28.761 1.00 87.00 391 VAL A C 1
ATOM 3119 O O . VAL A 1 391 ? -28.778 -9.914 27.728 1.00 87.00 391 VAL A O 1
ATOM 3122 N N . ARG A 1 392 ? -30.410 -10.267 29.214 1.00 84.44 392 ARG A N 1
ATOM 3123 C CA . ARG A 1 392 ? -30.957 -11.432 28.511 1.00 84.44 392 ARG A CA 1
ATOM 3124 C C . ARG A 1 392 ? -31.612 -11.051 27.182 1.00 84.44 392 ARG A C 1
ATOM 3126 O O . ARG A 1 392 ? -31.442 -11.777 26.202 1.00 84.44 392 ARG A O 1
ATOM 3133 N N . GLU A 1 393 ? -32.342 -9.944 27.136 1.00 84.75 393 GLU A N 1
ATOM 3134 C CA . GLU A 1 393 ? -32.961 -9.436 25.912 1.00 84.75 393 GLU A CA 1
ATOM 3135 C C . GLU A 1 393 ? -31.898 -8.991 24.896 1.00 84.75 393 GLU A C 1
ATOM 3137 O O . GLU A 1 393 ? -31.939 -9.399 23.733 1.00 84.75 393 GLU A O 1
ATOM 3142 N N . GLU A 1 394 ? -30.875 -8.263 25.356 1.00 85.62 394 GLU A N 1
ATOM 3143 C CA . GLU A 1 394 ? -29.721 -7.876 24.541 1.00 85.62 394 GLU A CA 1
ATOM 3144 C C . GLU A 1 394 ? -28.970 -9.082 24.000 1.00 85.62 394 GLU A C 1
ATOM 3146 O O . GLU A 1 394 ? -28.593 -9.102 22.832 1.00 85.62 394 GLU A O 1
ATOM 3151 N N . LYS A 1 395 ? -28.807 -10.141 24.801 1.00 84.38 395 LYS A N 1
ATOM 3152 C CA . LYS A 1 395 ? -28.212 -11.385 24.311 1.00 84.38 395 LYS A CA 1
ATOM 3153 C C . LYS A 1 395 ? -28.985 -11.907 23.101 1.00 84.38 395 LYS A C 1
ATOM 3155 O O . LYS A 1 395 ? -28.375 -12.202 22.080 1.00 84.38 395 LYS A O 1
ATOM 3160 N N . VAL A 1 396 ? -30.314 -12.000 23.181 1.00 83.81 396 VAL A N 1
ATOM 3161 C CA . VAL A 1 396 ? -31.139 -12.472 22.055 1.00 83.81 396 VAL A CA 1
ATOM 3162 C C . VAL A 1 396 ? -30.970 -11.566 20.832 1.00 83.81 396 VAL A C 1
ATOM 3164 O O . VAL A 1 396 ? -30.741 -12.082 19.737 1.00 83.81 396 VAL A O 1
ATOM 3167 N N . ARG A 1 397 ? -31.002 -10.241 21.020 1.00 82.12 397 ARG A N 1
ATOM 3168 C CA . ARG A 1 397 ? -30.793 -9.250 19.953 1.00 82.12 397 ARG A CA 1
ATOM 3169 C C . ARG A 1 397 ? -29.423 -9.400 19.270 1.00 82.12 397 ARG A C 1
ATOM 3171 O O . ARG A 1 397 ? -29.357 -9.423 18.042 1.00 82.12 397 ARG A O 1
ATOM 3178 N N . LEU A 1 398 ? -28.350 -9.608 20.036 1.00 82.25 398 LEU A N 1
ATOM 3179 C CA . LEU A 1 398 ? -26.999 -9.844 19.507 1.00 82.25 398 LEU A CA 1
ATOM 3180 C C . LEU A 1 398 ? -26.916 -11.119 18.652 1.00 82.25 398 LEU A C 1
ATOM 3182 O O . LEU A 1 398 ? -26.278 -11.118 17.601 1.00 82.25 398 LEU A O 1
ATOM 3186 N N . TYR A 1 399 ? -27.576 -12.208 19.064 1.00 79.00 399 TYR A N 1
ATOM 3187 C CA . TYR A 1 399 ? -27.609 -13.445 18.270 1.00 79.00 399 TYR A CA 1
ATOM 3188 C C . TYR A 1 399 ? -28.477 -13.321 17.008 1.00 79.00 399 TYR A C 1
ATOM 3190 O O . TYR A 1 399 ? -28.154 -13.946 16.001 1.00 79.00 399 TYR A O 1
ATOM 3198 N N . GLN A 1 400 ? -29.543 -12.515 17.028 1.00 75.06 400 GLN A N 1
ATOM 3199 C CA . GLN A 1 400 ? -30.376 -12.254 15.846 1.00 75.06 400 GLN A CA 1
ATOM 3200 C C . GLN A 1 400 ? -29.644 -11.429 14.779 1.00 75.06 400 GLN A C 1
ATOM 3202 O O . GLN A 1 400 ? -29.821 -11.676 13.589 1.00 75.06 400 GLN A O 1
ATOM 3207 N N . GLY A 1 401 ? -28.792 -10.487 15.196 1.00 66.00 401 GLY A N 1
ATOM 3208 C CA . GLY A 1 401 ? -27.956 -9.687 14.296 1.00 66.00 401 GLY A CA 1
ATOM 3209 C C . GLY A 1 401 ? -26.768 -10.446 13.692 1.00 66.00 401 GLY A C 1
ATOM 3210 O O . GLY A 1 401 ? -26.082 -9.912 12.822 1.00 66.00 401 GLY A O 1
ATOM 3211 N N . LEU A 1 402 ? -26.510 -11.691 14.107 1.00 66.50 402 LEU A N 1
ATOM 3212 C CA . LEU A 1 402 ? -25.314 -12.432 13.718 1.00 66.50 402 LEU A CA 1
ATOM 3213 C C . LEU A 1 402 ? -25.411 -12.984 12.288 1.00 66.50 402 LEU A C 1
ATOM 3215 O O . LEU A 1 402 ? -26.038 -14.007 12.026 1.00 66.50 402 LEU A O 1
ATOM 3219 N N . HIS A 1 403 ? -24.700 -12.345 11.369 1.00 71.69 403 HIS A N 1
ATOM 3220 C CA . HIS A 1 403 ? -24.432 -12.858 10.028 1.00 71.69 403 HIS A CA 1
ATOM 3221 C C . HIS A 1 403 ? -22.957 -12.640 9.675 1.00 71.69 403 HIS A C 1
ATOM 3223 O O . HIS A 1 403 ? -22.237 -11.910 10.354 1.00 71.69 403 HIS A O 1
ATOM 3229 N N . ARG A 1 404 ? -22.457 -13.327 8.645 1.00 62.91 404 ARG A N 1
ATOM 3230 C CA . ARG A 1 404 ? -21.052 -13.196 8.234 1.00 62.91 404 ARG A CA 1
ATOM 3231 C C . ARG A 1 404 ? -20.769 -11.759 7.782 1.00 62.91 404 ARG A C 1
ATOM 3233 O O . ARG A 1 404 ? -21.523 -11.220 6.979 1.00 62.91 404 ARG A O 1
ATOM 3240 N N . ASN A 1 405 ? -19.669 -11.180 8.261 1.00 62.16 405 ASN A N 1
ATOM 3241 C CA . ASN A 1 405 ? -19.280 -9.782 8.058 1.00 62.16 405 ASN A CA 1
ATOM 3242 C C . ASN A 1 405 ? -20.311 -8.751 8.568 1.00 62.16 405 ASN A C 1
ATOM 3244 O O . ASN A 1 405 ? -20.436 -7.673 7.995 1.00 62.16 405 ASN A O 1
ATOM 3248 N N . ALA A 1 406 ? -21.064 -9.083 9.623 1.00 72.38 406 ALA A N 1
ATOM 3249 C CA . ALA A 1 406 ? -22.057 -8.182 10.211 1.00 72.38 406 ALA A CA 1
ATOM 3250 C C . ALA A 1 406 ? -21.454 -7.004 10.996 1.00 72.38 406 ALA A C 1
ATOM 3252 O O . ALA A 1 406 ? -22.149 -6.025 11.234 1.00 72.38 406 ALA A O 1
ATOM 3253 N N . TYR A 1 407 ? -20.192 -7.069 11.438 1.00 80.56 407 TYR A N 1
ATOM 3254 C CA . TYR A 1 407 ? -19.622 -5.994 12.254 1.00 80.56 407 TYR A CA 1
ATOM 3255 C C . TYR A 1 407 ? -19.205 -4.804 11.386 1.00 80.56 407 TYR A C 1
ATOM 3257 O O . TYR A 1 407 ? -18.372 -4.939 10.485 1.00 80.56 407 TYR A O 1
ATOM 3265 N N . ALA A 1 408 ? -19.729 -3.622 11.705 1.00 81.88 408 ALA A N 1
ATOM 3266 C CA . ALA A 1 408 ? -19.351 -2.374 11.055 1.00 81.88 408 ALA A CA 1
ATOM 3267 C C . ALA A 1 408 ? -18.312 -1.642 11.913 1.00 81.88 408 ALA A C 1
ATOM 3269 O O . ALA A 1 408 ? -18.641 -1.098 12.968 1.00 81.88 408 ALA A O 1
ATOM 3270 N N . ALA A 1 409 ? -17.052 -1.610 11.473 1.00 81.38 409 ALA A N 1
ATOM 3271 C CA . ALA A 1 409 ? -15.996 -0.913 12.205 1.00 81.38 409 ALA A CA 1
ATOM 3272 C C . ALA A 1 409 ? -16.300 0.602 12.315 1.00 81.38 409 ALA A C 1
ATOM 3274 O O . ALA A 1 409 ? -16.609 1.225 11.294 1.00 81.38 409 ALA A O 1
ATOM 3275 N N . PRO A 1 410 ? -16.211 1.214 13.514 1.00 81.50 410 PRO A N 1
ATOM 3276 C CA . PRO A 1 410 ? -16.494 2.636 13.679 1.00 81.50 410 PRO A CA 1
ATOM 3277 C C . PRO A 1 410 ? -15.498 3.522 12.927 1.00 81.50 410 PRO A C 1
ATOM 3279 O O . PRO A 1 410 ? -14.287 3.286 12.946 1.00 81.50 410 PRO A O 1
ATOM 3282 N N . GLN A 1 411 ? -15.996 4.600 12.324 1.00 78.81 411 GLN A N 1
ATOM 3283 C CA . GLN A 1 411 ? -15.153 5.627 11.715 1.00 78.81 411 GLN A CA 1
ATOM 3284 C C . GLN A 1 411 ? -14.428 6.457 12.784 1.00 78.81 411 GLN A C 1
ATOM 3286 O O . GLN A 1 411 ? -14.876 6.560 13.925 1.00 78.81 411 GLN A O 1
ATOM 3291 N N . LEU A 1 412 ? -13.334 7.135 12.415 1.00 76.44 412 LEU A N 1
ATOM 3292 C CA . LEU A 1 412 ? -12.569 7.954 13.367 1.00 76.44 412 LEU A CA 1
ATOM 3293 C C . LEU A 1 412 ? -13.426 9.057 14.015 1.00 76.44 412 LEU A C 1
ATOM 3295 O O . LEU A 1 412 ? -13.360 9.245 15.225 1.00 76.44 412 LEU A O 1
ATOM 3299 N N . ALA A 1 413 ? -14.287 9.717 13.236 1.00 74.12 413 ALA A N 1
ATOM 3300 C CA . ALA A 1 413 ? -15.213 10.724 13.755 1.00 74.12 413 ALA A CA 1
ATOM 3301 C C . ALA A 1 413 ? -16.254 10.129 14.725 1.00 74.12 413 ALA A C 1
ATOM 3303 O O . ALA A 1 413 ? -16.643 10.779 15.694 1.00 74.12 413 ALA A O 1
ATOM 3304 N N . GLU A 1 414 ? -16.692 8.887 14.493 1.00 83.88 414 GLU A N 1
ATOM 3305 C CA . GLU A 1 414 ? -17.613 8.179 15.390 1.00 83.88 414 GLU A CA 1
ATOM 3306 C C . GLU A 1 414 ? -16.908 7.778 16.692 1.00 83.88 414 GLU A C 1
ATOM 3308 O O . GLU A 1 414 ? -17.487 7.935 17.765 1.00 83.88 414 GLU A O 1
ATOM 3313 N N . LEU A 1 415 ? -15.641 7.344 16.622 1.00 85.00 415 LEU A N 1
ATOM 3314 C CA . LEU A 1 415 ? -14.812 7.060 17.800 1.00 85.00 415 LEU A CA 1
ATOM 3315 C C . LEU A 1 415 ? -14.561 8.316 18.643 1.00 85.00 415 LEU A C 1
ATOM 3317 O O . LEU A 1 415 ? -14.654 8.245 19.864 1.00 85.00 415 LEU A O 1
ATOM 3321 N N . GLU A 1 416 ? -14.279 9.461 18.017 1.00 84.88 416 GLU A N 1
ATOM 3322 C CA . GLU A 1 416 ? -14.108 10.743 18.716 1.00 84.88 416 GLU A CA 1
ATOM 3323 C C . GLU A 1 416 ? -15.405 11.193 19.402 1.00 84.88 416 GLU A C 1
ATOM 3325 O O . GLU A 1 416 ? -15.389 11.666 20.544 1.00 84.88 416 GLU A O 1
ATOM 3330 N N . LEU A 1 417 ? -16.550 11.015 18.736 1.00 85.81 417 LEU A N 1
ATOM 3331 C CA . LEU A 1 417 ? -17.851 11.352 19.310 1.00 85.81 417 LEU A CA 1
ATOM 3332 C C . LEU A 1 417 ? -18.210 10.410 20.468 1.00 85.81 417 LEU A C 1
ATOM 3334 O O . LEU A 1 417 ? -18.692 10.877 21.501 1.00 85.81 417 LEU A O 1
ATOM 3338 N N . LEU A 1 418 ? -17.900 9.118 20.337 1.00 89.50 418 LEU A N 1
ATOM 3339 C CA . LEU A 1 418 ? -18.060 8.120 21.394 1.00 89.50 418 LEU A CA 1
ATOM 3340 C C . LEU A 1 418 ? -17.150 8.417 22.594 1.00 89.50 418 LEU A C 1
ATOM 3342 O O . LEU A 1 418 ? -17.604 8.375 23.735 1.00 89.50 418 LEU A O 1
ATOM 3346 N N . GLU A 1 419 ? -15.886 8.776 22.358 1.00 89.06 419 GLU A N 1
ATOM 3347 C CA . GLU A 1 419 ? -14.954 9.169 23.418 1.00 89.06 419 GLU A CA 1
ATOM 3348 C C . GLU A 1 419 ? -15.458 10.412 24.157 1.00 89.06 419 GLU A C 1
ATOM 3350 O O . GLU A 1 419 ? -15.427 10.467 25.387 1.00 89.06 419 GLU A O 1
ATOM 3355 N N . THR A 1 420 ? -15.981 11.394 23.420 1.00 87.06 420 THR A N 1
ATOM 3356 C CA . THR A 1 420 ? -16.564 12.605 24.006 1.00 87.06 420 THR A CA 1
ATOM 3357 C C . THR A 1 420 ? -17.786 12.265 24.864 1.00 87.06 420 THR A C 1
ATOM 3359 O O . THR A 1 420 ? -17.894 12.760 25.986 1.00 87.06 420 THR A O 1
ATOM 3362 N N . ALA A 1 421 ? -18.664 11.375 24.387 1.00 86.94 421 ALA A N 1
ATOM 3363 C CA . ALA A 1 421 ? -19.836 10.919 25.132 1.00 86.94 421 ALA A CA 1
ATOM 3364 C C . ALA A 1 421 ? -19.448 10.153 26.410 1.00 86.94 421 ALA A C 1
ATOM 3366 O O . ALA A 1 421 ? -19.958 10.451 27.490 1.00 86.94 421 ALA A O 1
ATOM 3367 N N . PHE A 1 422 ? -18.490 9.224 26.330 1.00 88.75 422 PHE A N 1
ATOM 3368 C CA . PHE A 1 422 ? -17.976 8.509 27.502 1.00 88.75 422 PHE A CA 1
ATOM 3369 C C . PHE A 1 422 ? -17.259 9.429 28.490 1.00 88.75 422 PHE A C 1
ATOM 3371 O O . PHE A 1 422 ? -17.369 9.238 29.702 1.00 88.75 422 PHE A O 1
ATOM 3378 N N . ARG A 1 423 ? -16.568 10.465 28.008 1.00 87.38 423 ARG A N 1
ATOM 3379 C CA . ARG A 1 423 ? -15.965 11.482 28.872 1.00 87.38 423 ARG A CA 1
ATOM 3380 C C . ARG A 1 423 ? -17.033 12.265 29.632 1.00 87.38 423 ARG A C 1
ATOM 3382 O O . ARG A 1 423 ? -16.895 12.427 30.844 1.00 87.38 423 ARG A O 1
ATOM 3389 N N . SER A 1 424 ? -18.108 12.677 28.961 1.00 83.25 424 SER A N 1
ATOM 3390 C CA . SER A 1 424 ? -19.262 13.314 29.603 1.00 83.25 424 SER A CA 1
ATOM 3391 C C . SER A 1 424 ? -19.915 12.401 30.643 1.00 83.25 424 SER A C 1
ATOM 3393 O O . SER A 1 424 ? -20.105 12.836 31.774 1.00 83.25 424 SER A O 1
ATOM 3395 N N . LEU A 1 425 ? -20.141 11.123 30.317 1.00 83.69 425 LEU A N 1
ATOM 3396 C CA . LEU A 1 425 ? -20.664 10.120 31.255 1.00 83.69 425 LEU A CA 1
ATOM 3397 C C . LEU A 1 425 ? -19.755 9.927 32.476 1.00 83.69 425 LEU A C 1
ATOM 3399 O O . LEU A 1 425 ? -20.226 9.827 33.604 1.00 83.69 425 LEU A O 1
ATOM 3403 N N . SER A 1 426 ? -18.435 9.922 32.276 1.00 79.00 426 SER A N 1
ATOM 3404 C CA . SER A 1 426 ? -17.472 9.757 33.370 1.00 79.00 426 SER A CA 1
ATOM 3405 C C . SER A 1 426 ? -17.441 10.932 34.353 1.00 79.00 426 SER A C 1
ATOM 3407 O O . SER A 1 426 ? -17.035 10.740 35.501 1.00 79.00 426 SER A O 1
ATOM 3409 N N . ALA A 1 427 ? -17.857 12.120 33.899 1.00 76.44 427 ALA A N 1
ATOM 3410 C CA . ALA A 1 427 ? -17.897 13.353 34.679 1.00 76.44 427 ALA A CA 1
ATOM 3411 C C . ALA A 1 427 ? -19.233 13.566 35.414 1.00 76.44 427 ALA A C 1
ATOM 3413 O O . ALA A 1 427 ? -19.331 14.486 36.226 1.00 76.44 427 ALA A O 1
ATOM 3414 N N . MET A 1 428 ? -20.251 12.741 35.147 1.00 72.62 428 MET A N 1
ATOM 3415 C CA . MET A 1 428 ? -21.553 12.853 35.804 1.00 72.62 428 MET A CA 1
ATOM 3416 C C . MET A 1 428 ? -21.480 12.451 37.278 1.00 72.62 428 MET A C 1
ATOM 3418 O O . MET A 1 428 ? -20.808 11.490 37.657 1.00 72.62 428 MET A O 1
ATOM 3422 N N . THR A 1 429 ? -22.196 13.204 38.109 1.00 59.12 429 THR A N 1
ATOM 3423 C CA . THR A 1 429 ? -22.414 12.902 39.526 1.00 59.12 429 THR A CA 1
ATOM 3424 C C . THR A 1 429 ? -23.544 11.880 39.692 1.00 59.12 429 THR A C 1
ATOM 3426 O O . THR A 1 429 ? -24.327 11.648 38.771 1.00 59.12 429 THR A O 1
ATOM 3429 N N . ALA A 1 430 ? -23.651 11.280 40.883 1.00 63.22 430 ALA A N 1
ATOM 3430 C CA . ALA A 1 430 ? -24.654 10.256 41.206 1.00 63.22 430 ALA A CA 1
ATOM 3431 C C . ALA A 1 430 ? -26.122 10.714 41.027 1.00 63.22 430 ALA A C 1
ATOM 3433 O O . ALA A 1 430 ? -27.012 9.881 40.915 1.00 63.22 430 ALA A O 1
ATOM 3434 N N . ALA A 1 431 ? -26.383 12.025 40.937 1.00 65.94 431 ALA A N 1
ATOM 3435 C CA . ALA A 1 431 ? -27.708 12.598 40.691 1.00 65.94 431 ALA A CA 1
ATOM 3436 C C . ALA A 1 431 ? -27.704 13.434 39.395 1.00 65.94 431 ALA A C 1
ATOM 3438 O O . ALA A 1 431 ? -27.560 14.659 39.456 1.00 65.94 431 ALA A O 1
ATOM 3439 N N . PRO A 1 432 ? -27.807 12.799 38.214 1.00 67.62 432 PRO A N 1
ATOM 3440 C CA . PRO A 1 432 ? -27.762 13.512 36.946 1.00 67.62 432 PRO A CA 1
ATOM 3441 C C . PRO A 1 432 ? -29.013 14.368 36.743 1.00 67.62 432 PRO A C 1
ATOM 3443 O O . PRO A 1 432 ? -30.135 13.924 37.001 1.00 67.62 432 PRO A O 1
ATOM 3446 N N . SER A 1 433 ? -28.832 15.596 36.253 1.00 71.56 433 SER A N 1
ATOM 3447 C CA . SER A 1 433 ? -29.974 16.432 35.893 1.00 71.56 433 SER A CA 1
ATOM 3448 C C . SER A 1 433 ? -30.689 15.854 34.655 1.00 71.56 433 SER A C 1
ATOM 3450 O O . SER A 1 433 ? -30.043 15.243 33.794 1.00 71.56 433 SER A O 1
ATOM 3452 N N . PRO A 1 434 ? -32.013 16.046 34.513 1.00 72.75 434 PRO A N 1
ATOM 3453 C CA . PRO A 1 434 ? -32.741 15.629 33.312 1.00 72.75 434 PRO A CA 1
ATOM 3454 C C . PRO A 1 434 ? -32.174 16.241 32.020 1.00 72.75 434 PRO A C 1
ATOM 3456 O O . PRO A 1 434 ? -32.235 15.620 30.960 1.00 72.75 434 PRO A O 1
ATOM 3459 N N . GLU A 1 435 ? -31.587 17.437 32.108 1.00 75.06 435 GLU A N 1
ATOM 3460 C CA . GLU A 1 435 ? -30.961 18.135 30.982 1.00 75.06 435 GLU A CA 1
ATOM 3461 C C . GLU A 1 435 ? -29.652 17.466 30.536 1.00 75.06 435 GLU A C 1
ATOM 3463 O O . GLU A 1 435 ? -29.409 17.325 29.334 1.00 75.06 435 GLU A O 1
ATOM 3468 N N . ASP A 1 436 ? -28.836 16.983 31.480 1.00 73.19 436 ASP A N 1
ATOM 3469 C CA . ASP A 1 436 ? -27.597 16.257 31.177 1.00 73.19 436 ASP A CA 1
ATOM 3470 C C . ASP A 1 436 ? -27.886 14.924 30.476 1.00 73.19 436 ASP A C 1
ATOM 3472 O O . ASP A 1 436 ? -27.242 14.584 29.478 1.00 73.19 436 ASP A O 1
ATOM 3476 N N . LEU A 1 437 ? -28.905 14.197 30.949 1.00 74.88 437 LEU A N 1
ATOM 3477 C CA . LEU A 1 437 ? -29.363 12.954 30.323 1.00 74.88 437 LEU A CA 1
ATOM 3478 C C . LEU A 1 437 ? -29.917 13.200 28.915 1.00 74.88 437 LEU A C 1
ATOM 3480 O O . LEU A 1 437 ? -29.589 12.449 27.996 1.00 74.88 437 LEU A O 1
ATOM 3484 N N . ALA A 1 438 ? -30.689 14.272 28.713 1.00 77.25 438 ALA A N 1
ATOM 3485 C CA . ALA A 1 438 ? -31.197 14.644 27.393 1.00 77.25 438 ALA A CA 1
ATOM 3486 C C . ALA A 1 438 ? -30.063 15.010 26.419 1.00 77.25 438 ALA A C 1
ATOM 3488 O O . ALA A 1 438 ? -30.080 14.608 25.253 1.00 77.25 438 ALA A O 1
ATOM 3489 N N . ARG A 1 439 ? -29.037 15.729 26.892 1.00 79.38 439 ARG A N 1
ATOM 3490 C CA . ARG A 1 439 ? -27.870 16.102 26.081 1.00 79.38 439 ARG A CA 1
ATOM 3491 C C . ARG A 1 439 ? -27.052 14.885 25.655 1.00 79.38 439 ARG A C 1
ATOM 3493 O O . ARG A 1 439 ? -26.647 14.806 24.494 1.00 79.38 439 ARG A O 1
ATOM 3500 N N . ILE A 1 440 ? -26.820 13.943 26.567 1.00 78.75 440 ILE A N 1
ATOM 3501 C CA . ILE A 1 440 ? -26.094 12.699 26.276 1.00 78.75 440 ILE A CA 1
ATOM 3502 C C . ILE A 1 440 ? -26.920 11.799 25.365 1.00 78.75 440 ILE A C 1
ATOM 3504 O O . ILE A 1 440 ? -26.387 11.292 24.381 1.00 78.75 440 ILE A O 1
ATOM 3508 N N . GLY A 1 441 ? -28.224 11.674 25.619 1.00 79.56 441 GLY A N 1
ATOM 3509 C CA . GLY A 1 441 ? -29.148 10.974 24.731 1.00 79.56 441 GLY A CA 1
ATOM 3510 C C . GLY A 1 441 ? -29.102 11.532 23.306 1.00 79.56 441 GLY A C 1
ATOM 3511 O O . GLY A 1 441 ? -29.003 10.770 22.353 1.00 79.56 441 GLY A O 1
ATOM 3512 N N . ALA A 1 442 ? -29.048 12.857 23.141 1.00 79.62 442 ALA A N 1
ATOM 3513 C CA . ALA A 1 442 ? -28.914 13.485 21.826 1.00 79.62 442 ALA A CA 1
ATOM 3514 C C . ALA A 1 442 ? -27.546 13.240 21.156 1.00 79.62 442 ALA A C 1
ATOM 3516 O O . ALA A 1 442 ? -27.463 13.182 19.929 1.00 79.62 442 ALA A O 1
ATOM 3517 N N . GLN A 1 443 ? -26.459 13.115 21.926 1.00 81.38 443 GLN A N 1
ATOM 3518 C CA . GLN A 1 443 ? -25.138 12.763 21.389 1.00 81.38 443 GLN A CA 1
ATOM 3519 C C . GLN A 1 443 ? -25.078 11.293 20.967 1.00 81.38 443 GLN A C 1
ATOM 3521 O O . GLN A 1 443 ? -24.647 10.997 19.855 1.00 81.38 443 GLN A O 1
ATOM 3526 N N . LEU A 1 444 ? -25.545 10.392 21.829 1.00 83.88 444 LEU A N 1
ATOM 3527 C CA . LEU A 1 444 ? -25.549 8.949 21.605 1.00 83.88 444 LEU A CA 1
ATOM 3528 C C . LEU A 1 444 ? -26.571 8.524 20.543 1.00 83.88 444 LEU A C 1
ATOM 3530 O O . LEU A 1 444 ? -26.284 7.629 19.751 1.00 83.88 444 LEU A O 1
ATOM 3534 N N . GLY A 1 445 ? -27.684 9.247 20.410 1.00 81.69 445 GLY A N 1
ATOM 3535 C CA . GLY A 1 445 ? -28.653 9.047 19.332 1.00 81.69 445 GLY A CA 1
ATOM 3536 C C . GLY A 1 445 ? -28.053 9.256 17.937 1.00 81.69 445 GLY A C 1
ATOM 3537 O O . GLY A 1 445 ? -28.407 8.539 17.005 1.00 81.69 445 GLY A O 1
ATOM 3538 N N . LYS A 1 446 ? -27.059 10.149 17.783 1.00 82.88 446 LYS A N 1
ATOM 3539 C CA . LYS A 1 446 ? -26.310 10.300 16.514 1.00 82.88 446 LYS A CA 1
ATOM 3540 C C . LYS A 1 446 ? -25.485 9.062 16.156 1.00 82.88 446 LYS A C 1
ATOM 3542 O O . LYS A 1 446 ? -25.157 8.874 14.990 1.00 82.88 446 LYS A O 1
ATOM 3547 N N . LEU A 1 447 ? -25.142 8.250 17.154 1.00 83.31 447 LEU A N 1
ATOM 3548 C CA . LEU A 1 447 ? -24.391 7.001 17.028 1.00 83.31 447 LEU A CA 1
ATOM 3549 C C . LEU A 1 447 ? -25.301 5.766 17.015 1.00 83.31 447 LEU A C 1
ATOM 3551 O O . LEU A 1 447 ? -24.798 4.657 17.155 1.00 83.31 447 LEU A O 1
ATOM 3555 N N . ASN A 1 448 ? -26.617 5.944 16.854 1.00 85.12 448 ASN A N 1
ATOM 3556 C CA . ASN A 1 448 ? -27.608 4.865 16.909 1.00 85.12 448 ASN A CA 1
ATOM 3557 C C . ASN A 1 448 ? -27.691 4.146 18.273 1.00 85.12 448 ASN A C 1
ATOM 3559 O O . ASN A 1 448 ? -28.141 3.004 18.352 1.00 85.12 448 ASN A O 1
ATOM 3563 N N . PHE A 1 449 ? -27.279 4.810 19.354 1.00 85.81 449 PHE A N 1
ATOM 3564 C CA . PHE A 1 449 ? -27.470 4.314 20.713 1.00 85.81 449 PHE A CA 1
ATOM 3565 C C . PHE A 1 449 ? -28.705 4.945 21.355 1.00 85.81 449 PHE A C 1
ATOM 3567 O O . PHE A 1 449 ? -28.887 6.164 21.307 1.00 85.81 449 PHE A O 1
ATOM 3574 N N . ARG A 1 450 ? -29.507 4.118 22.027 1.00 84.88 450 ARG A N 1
ATOM 3575 C CA . ARG A 1 450 ? -30.487 4.555 23.022 1.00 84.88 450 ARG A CA 1
ATOM 3576 C C . ARG A 1 450 ? -29.909 4.470 24.422 1.00 84.88 450 ARG A C 1
ATOM 3578 O O . ARG A 1 450 ? -29.025 3.664 24.714 1.00 84.88 450 ARG A O 1
ATOM 3585 N N . VAL A 1 451 ? -30.435 5.332 25.278 1.00 84.38 451 VAL A N 1
ATOM 3586 C CA . VAL A 1 451 ? -30.072 5.412 26.686 1.00 84.38 451 VAL A CA 1
ATOM 3587 C C . VAL A 1 451 ? -31.318 5.118 27.509 1.00 84.38 451 VAL A C 1
ATOM 3589 O O . VAL A 1 451 ? -32.322 5.815 27.382 1.00 84.38 451 VAL A O 1
ATOM 3592 N N . GLU A 1 452 ? -31.244 4.100 28.354 1.00 82.44 452 GLU A N 1
ATOM 3593 C CA . GLU A 1 452 ? -32.325 3.654 29.228 1.00 82.44 452 GLU A CA 1
ATOM 3594 C C . GLU A 1 452 ? -31.891 3.756 30.689 1.00 82.44 452 GLU A C 1
ATOM 3596 O O . GLU A 1 452 ? -30.784 3.357 31.049 1.00 82.44 452 GLU A O 1
ATOM 3601 N N . LEU A 1 453 ? -32.764 4.280 31.550 1.00 81.12 453 LEU A N 1
ATOM 3602 C CA . LEU A 1 453 ? -32.555 4.253 32.996 1.00 81.12 453 LEU A CA 1
ATOM 3603 C C . LEU A 1 453 ? -33.310 3.059 33.589 1.00 81.12 453 LEU A C 1
ATOM 3605 O O . LEU A 1 453 ? -34.540 3.045 33.615 1.00 81.12 453 LEU A O 1
ATOM 3609 N N . VAL A 1 454 ? -32.562 2.077 34.083 1.00 82.25 454 VAL A N 1
ATOM 3610 C CA . VAL A 1 454 ? -33.063 0.815 34.639 1.00 82.25 454 VAL A CA 1
ATOM 3611 C C . VAL A 1 454 ? -32.896 0.818 36.158 1.00 82.25 454 VAL A C 1
ATOM 3613 O O . VAL A 1 454 ? -31.877 1.272 36.682 1.00 82.25 454 VAL A O 1
ATOM 3616 N N . GLU A 1 455 ? -33.918 0.350 36.879 1.00 79.12 455 GLU A N 1
ATOM 3617 C CA . GLU A 1 455 ? -33.954 0.302 38.356 1.00 79.12 455 GLU A CA 1
ATOM 3618 C C . GLU A 1 455 ? -33.632 1.655 39.039 1.00 79.12 455 GLU A C 1
ATOM 3620 O O . GLU A 1 455 ? -33.155 1.696 40.169 1.00 79.12 455 GLU A O 1
ATOM 3625 N N . SER A 1 456 ? -33.867 2.779 38.346 1.00 76.06 456 SER A N 1
ATOM 3626 C CA . SER A 1 456 ? -33.527 4.146 38.792 1.00 76.06 456 SER A CA 1
ATOM 3627 C C . SER A 1 456 ? -32.051 4.364 39.167 1.00 76.06 456 SER A C 1
ATOM 3629 O O . SER A 1 456 ? -31.722 5.380 39.773 1.00 76.06 456 SER A O 1
ATOM 3631 N N . ARG A 1 457 ? -31.164 3.433 38.795 1.00 82.88 457 ARG A N 1
ATOM 3632 C CA . ARG A 1 457 ? -29.755 3.391 39.219 1.00 82.88 457 ARG A CA 1
ATOM 3633 C C . ARG A 1 457 ? -28.792 3.082 38.076 1.00 82.88 457 ARG A C 1
ATOM 3635 O O . ARG A 1 457 ? -27.654 3.553 38.086 1.00 82.88 457 ARG A O 1
ATOM 3642 N N . TYR A 1 458 ? -29.222 2.275 37.111 1.00 87.44 458 TYR A N 1
ATOM 3643 C CA . TYR A 1 458 ? -28.387 1.822 36.006 1.00 87.44 458 TYR A CA 1
ATOM 3644 C C . TYR A 1 458 ? -28.698 2.607 34.743 1.00 87.44 458 TYR A C 1
ATOM 3646 O O . TYR A 1 458 ? -29.797 2.522 34.202 1.00 87.44 458 TYR A O 1
ATOM 3654 N N . LEU A 1 459 ? -27.713 3.345 34.248 1.00 88.12 459 LEU A N 1
ATOM 3655 C CA . LEU A 1 459 ? -27.781 3.980 32.944 1.00 88.12 459 LEU A CA 1
ATOM 3656 C C . LEU A 1 459 ? -27.256 2.997 31.895 1.00 88.12 459 LEU A C 1
ATOM 3658 O O . LEU A 1 459 ? -26.058 2.717 31.837 1.00 88.12 459 LEU A O 1
ATOM 3662 N N . CYS A 1 460 ? -28.161 2.450 31.096 1.00 88.69 460 CYS A N 1
ATOM 3663 C CA . CYS A 1 460 ? -27.869 1.458 30.075 1.00 88.69 460 CYS A CA 1
ATOM 3664 C C . CYS A 1 460 ? -27.810 2.133 28.706 1.00 88.69 460 CYS A C 1
ATOM 3666 O O . CYS A 1 460 ? -28.730 2.837 28.304 1.00 88.69 460 CYS A O 1
ATOM 3668 N N . MET A 1 461 ? -26.716 1.918 27.994 1.00 90.31 461 MET A N 1
ATOM 3669 C CA . MET A 1 461 ? -26.472 2.386 26.641 1.00 90.31 461 MET A CA 1
ATOM 3670 C C . MET A 1 461 ? -26.491 1.178 25.715 1.00 90.31 461 MET A C 1
ATOM 3672 O O . MET A 1 461 ? -25.640 0.292 25.817 1.00 90.31 461 MET A O 1
ATOM 3676 N N . VAL A 1 462 ? -27.475 1.156 24.827 1.00 86.88 462 VAL A N 1
ATOM 3677 C CA . VAL A 1 462 ? -27.812 0.004 23.994 1.00 86.88 462 VAL A CA 1
ATOM 3678 C C . VAL A 1 462 ? -27.987 0.461 22.553 1.00 86.88 462 VAL A C 1
ATOM 3680 O O . VAL A 1 462 ? -28.496 1.551 22.305 1.00 86.88 462 VAL A O 1
ATOM 3683 N N . GLU A 1 463 ? -27.548 -0.338 21.588 1.00 85.19 463 GLU A N 1
ATOM 3684 C CA . GLU A 1 463 ? -27.763 -0.030 20.173 1.00 85.19 463 GLU A CA 1
ATOM 3685 C C . GLU A 1 463 ? -29.254 -0.192 19.814 1.00 85.19 463 GLU A C 1
ATOM 3687 O O . GLU A 1 463 ? -29.882 -1.185 20.181 1.00 85.19 463 GLU A O 1
ATOM 3692 N N . ASN A 1 464 ? -29.846 0.778 19.106 1.00 78.94 464 ASN A N 1
ATOM 3693 C CA . ASN A 1 464 ? -31.269 0.729 18.740 1.00 78.94 464 ASN A CA 1
ATOM 3694 C C . ASN A 1 464 ? -31.621 -0.519 17.920 1.00 78.94 464 ASN A C 1
ATOM 3696 O O . ASN A 1 464 ? -32.623 -1.180 18.187 1.00 78.94 464 ASN A O 1
ATOM 3700 N N . ASP A 1 465 ? -30.763 -0.836 16.956 1.00 72.00 465 ASP A N 1
ATOM 3701 C CA . ASP A 1 465 ? -30.790 -2.047 16.143 1.00 72.00 465 ASP A CA 1
ATOM 3702 C C . ASP A 1 465 ? -29.332 -2.527 16.057 1.00 72.00 465 ASP A C 1
ATOM 3704 O O . ASP A 1 465 ? -28.510 -1.765 15.537 1.00 72.00 465 ASP A O 1
ATOM 3708 N N . PRO A 1 466 ? -28.967 -3.709 16.594 1.00 68.00 466 PRO A N 1
ATOM 3709 C CA . PRO A 1 466 ? -27.580 -4.164 16.740 1.00 68.00 466 PRO A CA 1
ATOM 3710 C C . PRO A 1 466 ? -26.956 -4.610 15.406 1.00 68.00 466 PRO A C 1
ATOM 3712 O O . PRO A 1 466 ? -26.321 -5.661 15.315 1.00 68.00 466 PRO A O 1
ATOM 3715 N N . ARG A 1 467 ? -27.136 -3.823 14.341 1.00 68.69 467 ARG A N 1
ATOM 3716 C CA . ARG A 1 467 ? -26.553 -4.088 13.021 1.00 68.69 467 ARG A CA 1
ATOM 3717 C C . ARG A 1 467 ? -25.078 -3.743 12.959 1.00 68.69 467 ARG A C 1
ATOM 3719 O O . ARG A 1 467 ? -24.390 -4.310 12.124 1.00 68.69 467 ARG A O 1
ATOM 3726 N N . ARG A 1 468 ? -24.586 -2.804 13.779 1.00 79.38 468 ARG A N 1
ATOM 3727 C CA . ARG A 1 468 ? -23.161 -2.435 13.763 1.00 79.38 468 ARG A CA 1
ATOM 3728 C C . ARG A 1 468 ? -22.330 -3.338 14.667 1.00 79.38 468 ARG A C 1
ATOM 3730 O O . ARG A 1 468 ? -21.133 -3.493 14.427 1.00 79.38 468 ARG A O 1
ATOM 3737 N N . GLY A 1 469 ? -22.949 -3.946 15.680 1.00 83.88 469 GLY A N 1
ATOM 3738 C CA . GLY A 1 469 ? -22.289 -4.863 16.609 1.00 83.88 469 GLY A CA 1
ATOM 3739 C C . GLY A 1 469 ? -21.356 -4.143 17.584 1.00 83.88 469 GLY A C 1
ATOM 3740 O O . GLY A 1 469 ? -20.306 -4.669 17.957 1.00 83.88 469 GLY A O 1
ATOM 3741 N N . TRP A 1 470 ? -21.706 -2.917 17.980 1.00 88.81 470 TRP A N 1
ATOM 3742 C CA . TRP A 1 470 ? -20.853 -2.054 18.808 1.00 88.81 470 TRP A CA 1
ATOM 3743 C C . TRP A 1 470 ? -20.893 -2.378 20.301 1.00 88.81 470 TRP A C 1
ATOM 3745 O O . TRP A 1 470 ? -19.993 -1.982 21.045 1.00 88.81 470 TRP A O 1
ATOM 3755 N N . GLY A 1 471 ? -21.879 -3.167 20.715 1.00 89.38 471 GLY A N 1
ATOM 3756 C CA . GLY A 1 471 ? -22.016 -3.669 22.075 1.00 89.38 471 GLY A CA 1
ATOM 3757 C C . GLY A 1 471 ? -22.971 -2.843 22.905 1.00 89.38 471 GLY A C 1
ATOM 3758 O O . GLY A 1 471 ? -23.669 -1.967 22.400 1.00 89.38 471 GLY A O 1
ATOM 3759 N N . PHE A 1 472 ? -23.002 -3.151 24.194 1.00 90.06 472 PHE A N 1
ATOM 3760 C CA . PHE A 1 472 ? -23.801 -2.409 25.153 1.00 90.06 472 PHE A CA 1
ATOM 3761 C C . PHE A 1 472 ? -22.986 -2.133 26.413 1.00 90.06 472 PHE A C 1
ATOM 3763 O O . PHE A 1 472 ? -22.057 -2.868 26.769 1.00 90.06 472 PHE A O 1
ATOM 3770 N N . PHE A 1 473 ? -23.337 -1.035 27.070 1.00 92.94 473 PHE A N 1
ATOM 3771 C CA . PHE A 1 473 ? -22.602 -0.488 28.200 1.00 92.94 473 PHE A CA 1
ATOM 3772 C C . PHE A 1 473 ? -23.583 -0.119 29.305 1.00 92.94 473 PHE A C 1
ATOM 3774 O O . PHE A 1 473 ? -24.630 0.462 29.046 1.00 92.94 473 PHE A O 1
ATOM 3781 N N . VAL A 1 474 ? -23.247 -0.440 30.546 1.00 92.06 474 VAL A N 1
ATOM 3782 C CA . VAL A 1 474 ? -24.081 -0.178 31.718 1.00 92.06 474 VAL A CA 1
ATOM 3783 C C . VAL A 1 474 ? -23.254 0.595 32.727 1.00 92.06 474 VAL A C 1
ATOM 3785 O O . VAL A 1 474 ? -22.153 0.180 33.081 1.00 92.06 474 VAL A O 1
ATOM 3788 N N . PHE A 1 475 ? -23.791 1.704 33.218 1.00 90.25 475 PHE A N 1
ATOM 3789 C CA . PHE A 1 475 ? -23.163 2.544 34.230 1.00 90.25 475 PHE A CA 1
ATOM 3790 C C . PHE A 1 475 ? -24.016 2.546 35.494 1.00 90.25 475 PHE A C 1
ATOM 3792 O O . PHE A 1 475 ? -25.216 2.800 35.446 1.00 90.25 475 PHE A O 1
ATOM 3799 N N . ASN A 1 476 ? -23.401 2.257 36.635 1.00 89.25 476 ASN A N 1
ATOM 3800 C CA . ASN A 1 476 ? -24.043 2.329 37.940 1.00 89.25 476 ASN A CA 1
ATOM 3801 C C . ASN A 1 476 ? -23.829 3.727 38.530 1.00 89.25 476 ASN A C 1
ATOM 3803 O O . ASN A 1 476 ? -22.699 4.096 38.860 1.00 89.25 476 ASN A O 1
ATOM 3807 N N . MET A 1 477 ? -24.913 4.492 38.662 1.00 83.88 477 MET A N 1
ATOM 3808 C CA . MET A 1 477 ? -24.865 5.875 39.147 1.00 83.88 477 MET A CA 1
ATOM 3809 C C . MET A 1 477 ? -24.568 5.960 40.652 1.00 83.88 477 MET A C 1
ATOM 3811 O O . MET A 1 477 ? -23.917 6.905 41.092 1.00 83.88 477 MET A O 1
ATOM 3815 N N . ASP A 1 478 ? -24.927 4.922 41.413 1.00 83.62 478 ASP A N 1
ATOM 3816 C CA . ASP A 1 478 ? -24.686 4.811 42.859 1.00 83.62 478 ASP A CA 1
ATOM 3817 C C . ASP A 1 478 ? -23.529 3.847 43.169 1.00 83.62 478 ASP A C 1
ATOM 3819 O O . ASP A 1 478 ? -23.585 3.033 44.100 1.00 83.62 478 ASP A O 1
ATOM 3823 N N . ALA A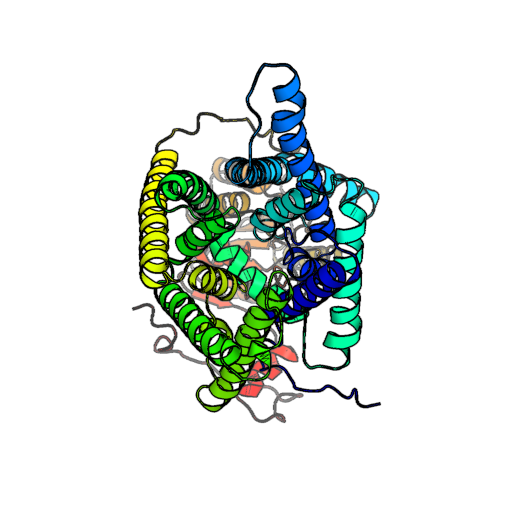 1 479 ? -22.492 3.835 42.333 1.00 81.25 479 ALA A N 1
ATOM 3824 C CA . ALA A 1 479 ? -21.343 2.967 42.546 1.00 81.25 479 ALA A CA 1
ATOM 3825 C C . ALA A 1 479 ? -20.368 3.559 43.569 1.00 81.25 479 ALA A C 1
ATOM 3827 O O . ALA A 1 479 ? -19.762 4.608 43.350 1.00 81.25 479 ALA A O 1
ATOM 3828 N N . HIS A 1 480 ? -20.141 2.830 44.661 1.00 75.94 480 HIS A N 1
ATOM 3829 C CA . HIS A 1 480 ? -19.067 3.125 45.616 1.00 75.94 480 HIS A CA 1
ATOM 3830 C C . HIS A 1 480 ? -17.764 2.383 45.282 1.00 75.94 480 HIS A C 1
ATOM 3832 O O . HIS A 1 480 ? -16.687 2.776 45.729 1.00 75.94 480 HIS A O 1
ATOM 3838 N N . ASN A 1 481 ? -17.852 1.324 44.472 1.00 83.12 481 ASN A N 1
ATOM 3839 C CA . ASN A 1 481 ? -16.718 0.541 44.004 1.00 83.12 481 ASN A CA 1
ATOM 3840 C C . ASN A 1 481 ? -16.273 1.031 42.618 1.00 83.12 481 ASN A C 1
ATOM 3842 O O . ASN A 1 481 ? -17.102 1.262 41.745 1.00 83.12 481 ASN A O 1
ATOM 3846 N N . ARG A 1 482 ? -14.961 1.169 42.398 1.00 86.56 482 ARG A N 1
ATOM 3847 C CA . ARG A 1 482 ? -14.380 1.581 41.105 1.00 86.56 482 ARG A CA 1
ATOM 3848 C C . ARG A 1 482 ? -14.223 0.425 40.113 1.00 86.56 482 ARG A C 1
ATOM 3850 O O . ARG A 1 482 ? -13.745 0.661 39.009 1.00 86.56 482 ARG A O 1
ATOM 3857 N N . LEU A 1 483 ? -14.604 -0.792 40.504 1.00 90.19 483 LEU A N 1
ATOM 3858 C CA . LEU A 1 483 ? -14.510 -1.985 39.672 1.00 90.19 483 LEU A CA 1
ATOM 3859 C C . LEU A 1 483 ? -15.263 -1.820 38.348 1.00 90.19 483 LEU A C 1
ATOM 3861 O O . LEU A 1 483 ? -16.403 -1.356 38.322 1.00 90.19 483 LEU A O 1
ATOM 3865 N N . LEU A 1 484 ? -14.633 -2.254 37.266 1.00 92.44 484 LEU A N 1
ATOM 3866 C CA . LEU A 1 484 ? -15.203 -2.347 35.931 1.00 92.44 484 LEU A CA 1
ATOM 3867 C C . LEU A 1 484 ? -15.258 -3.803 35.521 1.00 92.44 484 LEU A C 1
ATOM 3869 O O . LEU A 1 484 ? -14.300 -4.540 35.742 1.00 92.44 484 LEU A O 1
ATOM 3873 N N . VAL A 1 485 ? -16.370 -4.207 34.926 1.00 94.06 485 VAL A N 1
ATOM 3874 C CA . VAL A 1 485 ? -16.570 -5.576 34.459 1.00 94.06 485 VAL A CA 1
ATOM 3875 C C . VAL A 1 485 ? -16.638 -5.562 32.937 1.00 94.06 485 VAL A C 1
ATOM 3877 O O . VAL A 1 485 ? -17.471 -4.866 32.364 1.00 94.06 485 VAL A O 1
ATOM 3880 N N . GLU A 1 486 ? -15.766 -6.311 32.270 1.00 95.25 486 GLU A N 1
ATOM 3881 C CA . GLU A 1 486 ? -15.690 -6.344 30.806 1.00 95.25 486 GLU A CA 1
ATOM 3882 C C . GLU A 1 486 ? -15.871 -7.763 30.269 1.00 95.25 486 GLU A C 1
ATOM 3884 O O . GLU A 1 486 ? -15.239 -8.708 30.742 1.00 95.25 486 GLU A O 1
ATOM 3889 N N . VAL A 1 487 ? -16.702 -7.905 29.237 1.00 95.06 487 VAL A N 1
ATOM 3890 C CA . VAL A 1 487 ? -16.950 -9.165 28.531 1.00 95.06 487 VAL A CA 1
ATOM 3891 C C . VAL A 1 487 ? -16.632 -8.962 27.045 1.00 95.06 487 VAL A C 1
ATOM 3893 O O . VAL A 1 487 ? -17.481 -8.501 26.279 1.00 95.06 487 VAL A O 1
ATOM 3896 N N . PRO A 1 488 ? -15.403 -9.278 26.606 1.00 92.44 488 PRO A N 1
ATOM 3897 C CA . PRO A 1 488 ? -14.943 -8.971 25.253 1.00 92.44 488 PRO A CA 1
ATOM 3898 C C . PRO A 1 488 ? -15.430 -9.965 24.191 1.00 92.44 488 PRO A C 1
ATOM 3900 O O . PRO A 1 488 ? -15.402 -9.650 23.009 1.00 92.44 488 PRO A O 1
ATOM 3903 N N . ALA A 1 489 ? -15.850 -11.173 24.574 1.00 90.81 489 ALA A N 1
ATOM 3904 C CA . ALA A 1 489 ? -16.195 -12.229 23.619 1.00 90.81 489 ALA A CA 1
ATOM 3905 C C . ALA A 1 489 ? -17.492 -12.983 23.987 1.00 90.81 489 ALA A C 1
ATOM 3907 O O . ALA A 1 489 ? -17.499 -14.217 23.999 1.00 90.81 489 ALA A O 1
ATOM 3908 N N . PRO A 1 490 ? -18.610 -12.279 24.252 1.00 89.88 490 PRO A N 1
ATOM 3909 C CA . PRO A 1 490 ? -19.843 -12.869 24.797 1.00 89.88 490 PRO A CA 1
ATOM 3910 C C . PRO A 1 490 ? -20.498 -13.914 23.884 1.00 89.88 490 PRO A C 1
ATOM 3912 O O . PRO A 1 490 ? -21.261 -14.759 24.345 1.00 89.88 490 PRO A O 1
ATOM 3915 N N . MET A 1 491 ? -20.219 -13.853 22.581 1.00 88.00 491 MET A N 1
ATOM 3916 C CA . MET A 1 491 ? -20.771 -14.773 21.583 1.00 88.00 491 MET A CA 1
ATOM 3917 C C . MET A 1 491 ? -19.888 -16.004 21.345 1.00 88.00 491 MET A C 1
ATOM 3919 O O . MET A 1 491 ? -20.353 -17.011 20.824 1.00 88.00 491 MET A O 1
ATOM 3923 N N . ASN A 1 492 ? -18.601 -15.926 21.694 1.00 87.19 492 ASN A N 1
ATOM 3924 C CA . ASN A 1 492 ? -17.654 -17.032 21.532 1.00 87.19 492 ASN A CA 1
ATOM 3925 C C . ASN A 1 492 ? -17.445 -17.816 22.825 1.00 87.19 492 ASN A C 1
ATOM 3927 O O . ASN A 1 492 ? -17.077 -18.988 22.783 1.00 87.19 492 ASN A O 1
ATOM 3931 N N . GLU A 1 493 ? -17.644 -17.158 23.958 1.00 88.38 493 GLU A N 1
ATOM 3932 C CA . GLU A 1 493 ? -17.414 -17.695 25.286 1.00 88.38 493 GLU A CA 1
ATOM 3933 C C . GLU A 1 493 ? -18.778 -17.861 25.957 1.00 88.38 493 GLU A C 1
ATOM 3935 O O . GLU A 1 493 ? -19.543 -16.913 26.097 1.00 88.38 493 GLU A O 1
ATOM 3940 N N . TRP A 1 494 ? -19.147 -19.093 26.296 1.00 82.56 494 TRP A N 1
ATOM 3941 C CA . TRP A 1 494 ? -20.508 -19.375 26.745 1.00 82.56 494 TRP A CA 1
ATOM 3942 C C . TRP A 1 494 ? -20.722 -18.936 28.200 1.00 82.56 494 TRP A C 1
ATOM 3944 O O . TRP A 1 494 ? -19.853 -19.131 29.045 1.00 82.56 494 TRP A O 1
ATOM 3954 N N . GLY A 1 495 ? -21.876 -18.326 28.492 1.00 83.94 495 GLY A N 1
ATOM 3955 C CA . GLY A 1 495 ? -22.296 -17.936 29.848 1.00 83.94 495 GLY A CA 1
ATOM 3956 C C . GLY A 1 495 ? -21.567 -16.736 30.470 1.00 83.94 495 GLY A C 1
ATOM 3957 O O . GLY A 1 495 ? -21.954 -16.286 31.546 1.00 83.94 495 GLY A O 1
ATOM 3958 N N . VAL A 1 496 ? -20.544 -16.177 29.810 1.00 90.75 496 VAL A N 1
ATOM 3959 C CA . VAL A 1 496 ? -19.753 -15.055 30.358 1.00 90.75 496 VAL A CA 1
ATOM 3960 C C . VAL A 1 496 ? -20.537 -13.747 30.446 1.00 90.75 496 VAL A C 1
ATOM 3962 O O . VAL A 1 496 ? -20.238 -12.917 31.297 1.00 90.75 496 VAL A O 1
ATOM 3965 N N . MET A 1 497 ? -21.544 -13.557 29.590 1.00 89.38 497 MET A N 1
ATOM 3966 C CA . MET A 1 497 ? -22.375 -12.351 29.577 1.00 89.38 497 MET A CA 1
ATOM 3967 C C . MET A 1 497 ? -23.279 -12.296 30.814 1.00 89.38 497 MET A C 1
ATOM 3969 O O . MET A 1 497 ? -23.287 -11.292 31.522 1.00 89.38 497 MET A O 1
ATOM 3973 N N . GLU A 1 498 ? -23.965 -13.397 31.133 1.00 87.94 498 GLU A N 1
ATOM 3974 C CA . GLU A 1 498 ? -24.767 -13.519 32.355 1.00 87.94 498 GLU A CA 1
ATOM 3975 C C . GLU A 1 498 ? -23.906 -13.529 33.620 1.00 87.94 498 GLU A C 1
ATOM 3977 O O . GLU A 1 498 ? -24.233 -12.859 34.599 1.00 87.94 498 GLU A O 1
ATOM 3982 N N . ALA A 1 499 ? -22.776 -14.245 33.597 1.00 90.19 499 ALA A N 1
ATOM 3983 C CA . ALA A 1 499 ? -21.826 -14.222 34.704 1.00 90.19 499 ALA A CA 1
ATOM 3984 C C . ALA A 1 499 ? -21.299 -12.800 34.954 1.00 90.19 499 ALA A C 1
ATOM 3986 O O . ALA A 1 499 ? -21.228 -12.365 36.101 1.00 90.19 499 ALA A O 1
ATOM 3987 N N . GLY A 1 500 ? -20.997 -12.051 33.890 1.00 91.62 500 GLY A N 1
ATOM 3988 C CA . GLY A 1 500 ? -20.550 -10.662 33.966 1.00 91.62 500 GLY A CA 1
A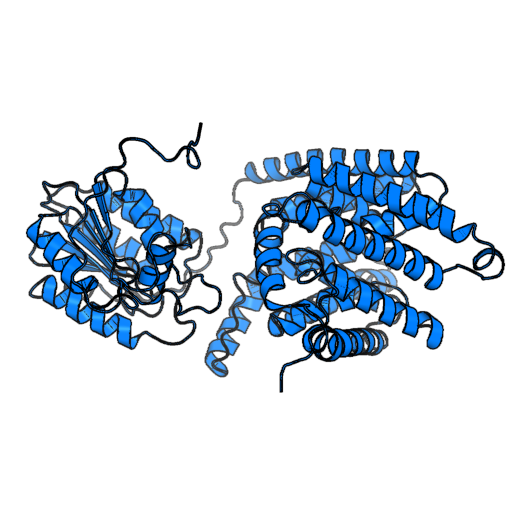TOM 3989 C C . GLY A 1 500 ? -21.591 -9.753 34.610 1.00 91.62 500 GLY A C 1
ATOM 3990 O O . GLY A 1 500 ? -21.250 -8.993 35.514 1.00 91.62 500 GLY A O 1
ATOM 3991 N N . ALA A 1 501 ? -22.862 -9.889 34.224 1.00 90.81 501 ALA A N 1
ATOM 3992 C CA . ALA A 1 501 ? -23.959 -9.137 34.829 1.00 90.81 501 ALA A CA 1
ATOM 3993 C C . ALA A 1 501 ? -24.130 -9.454 36.328 1.00 90.81 501 ALA A C 1
ATOM 3995 O O . ALA A 1 501 ? -24.235 -8.536 37.144 1.00 90.81 501 ALA A O 1
ATOM 3996 N N . ASN A 1 502 ? -24.068 -10.735 36.707 1.00 90.31 502 ASN A N 1
ATOM 3997 C CA . ASN A 1 502 ? -24.156 -11.161 38.108 1.00 90.31 502 ASN A CA 1
ATOM 3998 C C . ASN A 1 502 ? -22.984 -10.636 38.950 1.00 90.31 502 ASN A C 1
ATOM 4000 O O . ASN A 1 502 ? -23.189 -10.165 40.067 1.00 90.31 502 ASN A O 1
ATOM 4004 N N . ILE A 1 503 ? -21.756 -10.679 38.421 1.00 91.31 503 ILE A N 1
ATOM 4005 C CA . ILE A 1 503 ? -20.575 -10.133 39.104 1.00 91.31 503 ILE A CA 1
ATOM 4006 C C . ILE A 1 503 ? -20.675 -8.610 39.226 1.00 91.31 503 ILE A C 1
ATOM 4008 O O . ILE A 1 503 ? -20.378 -8.058 40.287 1.00 91.31 503 ILE A O 1
ATOM 4012 N N . PHE A 1 504 ? -21.122 -7.928 38.170 1.00 92.38 504 PHE A N 1
ATOM 4013 C CA . PHE A 1 504 ? -21.334 -6.484 38.178 1.00 92.38 504 PHE A CA 1
ATOM 4014 C C . PHE A 1 504 ? -22.307 -6.056 39.285 1.00 92.38 504 PHE A C 1
ATOM 4016 O O . PHE A 1 504 ? -21.984 -5.154 40.064 1.00 92.38 504 PHE A O 1
ATOM 4023 N N . GLN A 1 505 ? -23.455 -6.734 39.404 1.00 90.38 505 GLN A N 1
ATOM 4024 C CA . GLN A 1 505 ? -24.432 -6.466 40.462 1.00 90.38 505 GLN A CA 1
ATOM 4025 C C . GLN A 1 505 ? -23.904 -6.854 41.848 1.00 90.38 505 GLN A C 1
ATOM 4027 O O . GLN A 1 505 ? -23.951 -6.039 42.769 1.00 90.38 505 GLN A O 1
ATOM 4032 N N . GLY A 1 506 ? -23.356 -8.064 41.994 1.00 89.25 506 GLY A N 1
ATOM 4033 C CA . GLY A 1 506 ? -22.907 -8.602 43.280 1.00 89.25 506 GLY A CA 1
ATOM 4034 C C . GLY A 1 506 ? -21.746 -7.827 43.908 1.00 89.25 506 GLY A C 1
ATOM 4035 O O . GLY A 1 506 ? -21.691 -7.689 45.127 1.00 89.25 506 GLY A O 1
ATOM 4036 N N . LEU A 1 507 ? -20.842 -7.276 43.091 1.00 90.19 507 LEU A N 1
ATOM 4037 C CA . LEU A 1 507 ? -19.702 -6.477 43.559 1.00 90.19 507 LEU A CA 1
ATOM 4038 C C . LEU A 1 507 ? -19.973 -4.965 43.573 1.00 90.19 507 LEU A C 1
ATOM 4040 O O . LEU A 1 507 ? -19.073 -4.188 43.913 1.00 90.19 507 LEU A O 1
ATOM 4044 N N . GLY A 1 508 ? -21.182 -4.539 43.185 1.00 88.75 508 GLY A N 1
ATOM 4045 C CA . GLY A 1 508 ? -21.559 -3.128 43.099 1.00 88.75 508 GLY A CA 1
ATOM 4046 C C . GLY A 1 508 ? -20.626 -2.320 42.195 1.00 88.75 508 GLY A C 1
ATOM 4047 O O . GLY A 1 508 ? -20.256 -1.197 42.542 1.00 88.75 508 GLY A O 1
ATOM 4048 N N . ALA A 1 509 ? -20.202 -2.915 41.078 1.00 90.62 509 ALA A N 1
ATOM 4049 C CA . ALA A 1 509 ? -19.235 -2.336 40.151 1.00 90.62 509 ALA A CA 1
ATOM 4050 C C . ALA A 1 509 ? -19.741 -1.022 39.524 1.00 90.62 509 ALA A C 1
ATOM 4052 O O . ALA A 1 509 ? -20.946 -0.762 39.449 1.00 90.62 509 ALA A O 1
ATOM 4053 N N . ARG A 1 510 ? -18.800 -0.179 39.080 1.00 90.69 510 ARG A N 1
ATOM 4054 C CA . ARG A 1 510 ? -19.068 1.141 38.494 1.00 90.69 510 ARG A CA 1
ATOM 4055 C C . ARG A 1 510 ? -19.659 1.052 37.102 1.00 90.69 510 ARG A C 1
ATOM 4057 O O . ARG A 1 510 ? -20.580 1.798 36.786 1.00 90.69 510 ARG A O 1
ATOM 4064 N N . ALA A 1 511 ? -19.112 0.182 36.266 1.00 92.31 511 ALA A N 1
ATOM 4065 C CA . ALA A 1 511 ? -19.627 -0.013 34.923 1.00 92.31 511 ALA A CA 1
ATOM 4066 C C . ALA A 1 511 ? -19.382 -1.436 34.421 1.00 92.31 511 ALA A C 1
ATOM 4068 O O . ALA A 1 511 ? -18.474 -2.134 34.880 1.00 92.31 511 ALA A O 1
ATOM 4069 N N . PHE A 1 512 ? -20.223 -1.841 33.480 1.00 93.38 512 PHE A N 1
ATOM 4070 C CA . PHE A 1 512 ? -20.208 -3.132 32.819 1.00 93.38 512 PHE A CA 1
ATOM 4071 C C . PHE A 1 512 ? -20.252 -2.921 31.310 1.00 93.38 512 PHE A C 1
ATOM 4073 O O . PHE A 1 512 ? -21.089 -2.171 30.816 1.00 93.38 512 PHE A O 1
ATOM 4080 N N . ALA A 1 513 ? -19.335 -3.550 30.584 1.00 94.75 513 ALA A N 1
ATOM 4081 C CA . ALA A 1 513 ? -19.225 -3.405 29.142 1.00 94.75 513 ALA A CA 1
ATOM 4082 C C . ALA A 1 513 ? -19.151 -4.764 28.463 1.00 94.75 513 ALA A C 1
ATOM 4084 O O . ALA A 1 513 ? -18.408 -5.652 28.891 1.00 94.75 513 ALA A O 1
ATOM 4085 N N . VAL A 1 514 ? -19.897 -4.909 27.375 1.00 94.12 514 VAL A N 1
ATOM 4086 C CA . VAL A 1 514 ? -19.986 -6.158 26.627 1.00 94.12 514 VAL A CA 1
ATOM 4087 C C . VAL A 1 514 ? -19.824 -5.873 25.143 1.00 94.12 514 VAL A C 1
ATOM 4089 O O . VAL A 1 514 ? -20.483 -4.990 24.594 1.00 94.12 514 VAL A O 1
ATOM 4092 N N . ALA A 1 515 ? -18.945 -6.626 24.483 1.00 92.12 515 ALA A N 1
ATOM 4093 C CA . ALA A 1 515 ? -18.747 -6.512 23.042 1.00 92.12 515 ALA A CA 1
ATOM 4094 C C . ALA A 1 515 ? -20.008 -6.919 22.264 1.00 92.12 515 ALA A C 1
ATOM 4096 O O . ALA A 1 515 ? -20.680 -7.883 22.619 1.00 92.12 515 ALA A O 1
ATOM 4097 N N . GLY A 1 516 ? -20.315 -6.223 21.170 1.00 87.19 516 GLY A N 1
ATOM 4098 C CA . GLY A 1 516 ? -21.539 -6.468 20.397 1.00 87.19 516 GLY A CA 1
ATOM 4099 C C . GLY A 1 516 ? -21.409 -7.465 19.258 1.00 87.19 516 GLY A C 1
ATOM 4100 O O . GLY A 1 516 ? -22.313 -7.558 18.439 1.00 87.19 516 GLY A O 1
ATOM 4101 N N . THR A 1 517 ? -20.288 -8.170 19.145 1.00 85.94 517 THR A N 1
ATOM 4102 C CA . THR A 1 517 ? -20.054 -9.079 18.023 1.00 85.94 517 THR A CA 1
ATOM 4103 C C . THR A 1 517 ? -19.218 -10.282 18.439 1.00 85.94 517 THR A C 1
ATOM 4105 O O . THR A 1 517 ? -18.594 -10.300 19.505 1.00 85.94 517 THR A O 1
ATOM 4108 N N . SER A 1 518 ? -19.204 -11.311 17.592 1.00 86.06 518 SER A N 1
ATOM 4109 C CA . SER A 1 518 ? -18.256 -12.409 17.724 1.00 86.06 518 SER A CA 1
ATOM 4110 C C . SER A 1 518 ? -16.913 -12.027 17.093 1.00 86.06 518 SER A C 1
ATOM 4112 O O . SER A 1 518 ? -16.842 -11.374 16.055 1.00 86.06 518 SER A O 1
ATOM 4114 N N . ARG A 1 519 ? -15.826 -12.507 17.702 1.00 86.00 519 ARG A N 1
ATOM 4115 C CA . ARG A 1 519 ? -14.443 -12.264 17.271 1.00 86.00 519 ARG A CA 1
ATOM 4116 C C . ARG A 1 519 ? -14.178 -12.643 15.812 1.00 86.00 519 ARG A C 1
ATOM 4118 O O . ARG A 1 519 ? -13.333 -12.029 15.175 1.00 86.00 519 ARG A O 1
ATOM 4125 N N . TYR A 1 520 ? -14.908 -13.630 15.291 1.00 82.44 520 TYR A N 1
ATOM 4126 C CA . TYR A 1 520 ? -14.702 -14.210 13.959 1.00 82.44 520 TYR A CA 1
ATOM 4127 C C . TYR A 1 520 ? -15.808 -13.838 12.961 1.00 82.44 520 TYR A C 1
ATOM 4129 O O . TYR A 1 520 ? -15.989 -14.534 11.966 1.00 82.44 520 TYR A O 1
ATOM 4137 N N . VAL A 1 521 ? -16.599 -12.797 13.250 1.00 80.75 521 VAL A N 1
ATOM 4138 C CA . VAL A 1 521 ? -17.694 -12.370 12.363 1.00 80.75 521 VAL A CA 1
ATOM 4139 C C . VAL A 1 521 ? -17.154 -11.775 11.079 1.00 80.75 521 VAL A C 1
ATOM 4141 O O . VAL A 1 521 ? -17.669 -12.108 10.010 1.00 80.75 521 VAL A O 1
ATOM 4144 N N . ASN A 1 522 ? -16.129 -10.929 11.181 1.00 76.19 522 ASN A N 1
ATOM 4145 C CA . ASN A 1 522 ? -15.478 -10.371 10.012 1.00 76.19 522 ASN A CA 1
ATOM 4146 C C . ASN A 1 522 ? -14.236 -11.187 9.654 1.00 76.19 522 ASN A C 1
ATOM 4148 O O . ASN A 1 522 ? -13.357 -11.402 10.490 1.00 76.19 522 ASN A O 1
ATOM 4152 N N . ASP A 1 523 ? -14.129 -11.579 8.383 1.00 71.62 523 ASP A N 1
ATOM 4153 C CA . ASP A 1 523 ? -12.990 -12.361 7.878 1.00 71.62 523 ASP A CA 1
ATOM 4154 C C . ASP A 1 523 ? -11.656 -11.584 7.972 1.00 71.62 523 ASP A C 1
ATOM 4156 O O . ASP A 1 523 ? -10.581 -12.181 7.970 1.00 71.62 523 ASP A O 1
ATOM 4160 N N . ASN A 1 524 ? -11.723 -10.251 8.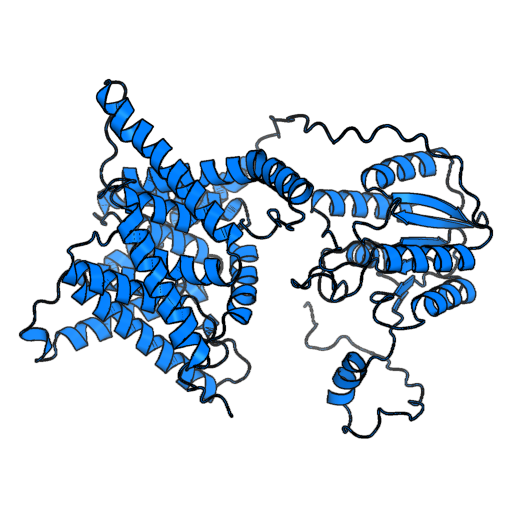063 1.00 65.38 524 ASN A N 1
ATOM 4161 C CA . ASN A 1 524 ? -10.574 -9.350 8.185 1.00 65.38 524 ASN A CA 1
ATOM 4162 C C . ASN A 1 524 ? -10.058 -9.181 9.632 1.00 65.38 524 ASN A C 1
ATOM 4164 O O . ASN A 1 524 ? -9.013 -8.571 9.833 1.00 65.38 524 ASN A O 1
ATOM 4168 N N . GLY A 1 525 ? -10.756 -9.725 10.636 1.00 75.00 525 GLY A N 1
ATOM 4169 C CA . GLY A 1 525 ? -10.373 -9.622 12.047 1.00 75.00 525 GLY A CA 1
ATOM 4170 C C . GLY A 1 525 ? -10.763 -8.314 12.747 1.00 75.00 525 GLY A C 1
ATOM 4171 O O . GLY A 1 525 ? -10.537 -8.198 13.950 1.00 75.00 525 GLY A O 1
ATOM 4172 N N . ASP A 1 526 ? -11.411 -7.361 12.065 1.00 75.88 526 ASP A N 1
ATOM 4173 C CA . ASP A 1 526 ? -11.820 -6.079 12.668 1.00 75.88 526 ASP A CA 1
ATOM 4174 C C . ASP A 1 526 ? -12.801 -6.251 13.832 1.00 75.88 526 ASP A C 1
ATOM 4176 O O . ASP A 1 526 ? -12.845 -5.413 14.736 1.00 75.88 526 ASP A O 1
ATOM 4180 N N . SER A 1 527 ? -13.572 -7.341 13.813 1.00 82.94 527 SER A N 1
ATOM 4181 C CA . SER A 1 527 ? -14.521 -7.719 14.859 1.00 82.94 527 SER A CA 1
ATOM 4182 C C . SER A 1 527 ? -13.857 -8.232 16.142 1.00 82.94 527 SER A C 1
ATOM 4184 O O . SER A 1 527 ? -14.528 -8.348 17.167 1.00 82.94 527 SER A O 1
ATOM 4186 N N . ASP A 1 528 ? -12.559 -8.564 16.123 1.00 87.06 528 ASP A N 1
ATOM 4187 C CA . ASP A 1 528 ? -11.863 -9.054 17.314 1.00 87.06 528 ASP A CA 1
ATOM 4188 C C . ASP A 1 528 ? -11.433 -7.896 18.223 1.00 87.06 528 ASP A C 1
ATOM 4190 O O . ASP A 1 528 ? -10.332 -7.352 18.119 1.00 87.06 528 ASP A O 1
ATOM 4194 N N . VAL A 1 529 ? -12.305 -7.540 19.168 1.00 87.00 529 VAL A N 1
ATOM 4195 C CA . VAL A 1 529 ? -12.082 -6.454 20.139 1.00 87.00 529 VAL A CA 1
ATOM 4196 C C . VAL A 1 529 ? -10.874 -6.667 21.058 1.00 87.00 529 VAL A C 1
ATOM 4198 O O . VAL A 1 529 ? -10.431 -5.718 21.699 1.00 87.00 529 VAL A O 1
ATOM 4201 N N . LEU A 1 530 ? -10.341 -7.892 21.147 1.00 84.56 530 LEU A N 1
ATOM 4202 C CA . LEU A 1 530 ? -9.146 -8.192 21.943 1.00 84.56 530 LEU A CA 1
ATOM 4203 C C . LEU A 1 530 ? -7.851 -7.787 21.238 1.00 84.56 530 LEU A C 1
ATOM 4205 O O . LEU A 1 530 ? -6.828 -7.620 21.896 1.00 84.56 530 LEU A O 1
ATOM 4209 N N . VAL A 1 531 ? -7.892 -7.668 19.912 1.00 82.19 531 VAL A N 1
ATOM 4210 C CA . VAL A 1 531 ? -6.729 -7.346 19.077 1.00 82.19 531 VAL A CA 1
ATOM 4211 C C . VAL A 1 531 ? -6.877 -5.950 18.483 1.00 82.19 531 VAL A C 1
ATOM 4213 O O . VAL A 1 531 ? -5.910 -5.193 18.439 1.00 82.19 531 VAL A O 1
ATOM 4216 N N . ASN A 1 532 ? -8.087 -5.582 18.057 1.00 80.19 532 ASN A N 1
ATOM 4217 C CA . ASN A 1 532 ? -8.355 -4.313 17.400 1.00 80.19 532 ASN A CA 1
ATOM 4218 C C . ASN A 1 532 ? -8.511 -3.159 18.419 1.00 80.19 532 ASN A C 1
ATOM 4220 O O . ASN A 1 532 ? -9.495 -3.120 19.167 1.00 80.19 532 ASN A O 1
ATOM 4224 N N . PRO A 1 533 ? -7.611 -2.151 18.422 1.00 82.12 533 PRO A N 1
ATOM 4225 C CA . PRO A 1 533 ? -7.685 -1.021 19.350 1.00 82.12 533 PRO A CA 1
ATOM 4226 C C . PRO A 1 533 ? -8.725 0.044 18.950 1.00 82.12 533 PRO A C 1
ATOM 4228 O O . PRO A 1 533 ? -8.895 1.039 19.668 1.00 82.12 533 PRO A O 1
ATOM 4231 N N . ARG A 1 534 ? -9.388 -0.115 17.795 1.00 85.56 534 ARG A N 1
ATOM 4232 C CA . ARG A 1 534 ? -10.373 0.819 17.224 1.00 85.56 534 ARG A CA 1
ATOM 4233 C C . ARG A 1 534 ? -11.801 0.295 17.366 1.00 85.56 534 ARG A C 1
ATOM 4235 O O . ARG A 1 534 ? -12.574 0.282 16.415 1.00 85.56 534 ARG A O 1
ATOM 4242 N N . THR A 1 535 ? -12.148 -0.140 18.570 1.00 89.75 535 THR A N 1
ATOM 4243 C CA . THR A 1 535 ? -13.479 -0.671 18.883 1.00 89.75 535 THR A CA 1
ATOM 4244 C C . THR A 1 535 ? -14.140 0.145 19.993 1.00 89.75 535 THR A C 1
ATOM 4246 O O . THR A 1 535 ? -13.431 0.729 20.821 1.00 89.75 535 THR A O 1
ATOM 4249 N N . PRO A 1 536 ? -15.483 0.191 20.063 1.00 91.69 536 PRO A N 1
ATOM 4250 C CA . PRO A 1 536 ? -16.193 0.874 21.146 1.00 91.69 536 PRO A CA 1
ATOM 4251 C C . PRO A 1 536 ? -15.782 0.361 22.532 1.00 91.69 536 PRO A C 1
ATOM 4253 O O . PRO A 1 536 ? -15.570 1.157 23.446 1.00 91.69 536 PRO A O 1
ATOM 4256 N N . LEU A 1 537 ? -15.564 -0.955 22.659 1.00 92.38 537 LEU A N 1
ATOM 4257 C CA . LEU A 1 537 ? -15.056 -1.576 23.884 1.00 92.38 537 LEU A CA 1
ATOM 4258 C C . LEU A 1 537 ? -13.649 -1.073 24.244 1.00 92.38 537 LEU A C 1
ATOM 4260 O O . LEU A 1 537 ? -13.392 -0.764 25.403 1.00 92.38 537 LEU A O 1
ATOM 4264 N N . ALA A 1 538 ? -12.749 -0.918 23.267 1.00 90.69 538 ALA A N 1
ATOM 4265 C CA . ALA A 1 538 ? -11.418 -0.365 23.513 1.00 90.69 538 ALA A CA 1
ATOM 4266 C C . ALA A 1 538 ? -11.467 1.119 23.923 1.00 90.69 538 ALA A C 1
ATOM 4268 O O . ALA A 1 538 ? -10.695 1.542 24.785 1.00 90.69 538 ALA A O 1
ATOM 4269 N N . VAL A 1 539 ? -12.373 1.921 23.346 1.00 90.94 539 VAL A N 1
ATOM 4270 C CA . VAL A 1 539 ? -12.588 3.319 23.773 1.00 90.94 539 VAL A CA 1
ATOM 4271 C C . VAL A 1 539 ? -13.106 3.360 25.212 1.00 90.94 539 VAL A C 1
ATOM 4273 O O . VAL A 1 539 ? -12.571 4.114 26.027 1.00 90.94 539 VAL A O 1
ATOM 4276 N N . PHE A 1 540 ? -14.084 2.513 25.547 1.00 91.69 540 PHE A N 1
ATOM 4277 C CA . PHE A 1 540 ? -14.586 2.358 26.911 1.00 91.69 540 PHE A CA 1
ATOM 4278 C C . PHE A 1 540 ? -13.454 1.988 27.879 1.00 91.69 540 PHE A C 1
ATOM 4280 O O . PHE A 1 540 ? -13.249 2.673 28.883 1.00 91.69 540 PHE A O 1
ATOM 4287 N N . HIS A 1 541 ? -12.654 0.975 27.541 1.00 90.88 541 HIS A N 1
ATOM 4288 C CA . HIS A 1 541 ? -11.531 0.529 28.360 1.00 90.88 541 HIS A CA 1
ATOM 4289 C C . HIS A 1 541 ? -10.502 1.646 28.584 1.00 90.88 541 HIS A C 1
ATOM 4291 O O . HIS A 1 541 ? -10.063 1.874 29.707 1.00 90.88 541 HIS A O 1
ATOM 4297 N N . ARG A 1 542 ? -10.145 2.420 27.550 1.00 89.44 542 ARG A N 1
ATOM 4298 C CA . ARG A 1 542 ? -9.212 3.554 27.702 1.00 89.44 542 ARG A CA 1
ATOM 4299 C C . ARG A 1 542 ? -9.754 4.654 28.616 1.00 89.44 542 ARG A C 1
ATOM 4301 O O . ARG A 1 542 ? -8.970 5.276 29.340 1.00 89.44 542 ARG A O 1
ATOM 4308 N N . GLN A 1 543 ? -11.062 4.904 28.566 1.00 87.88 543 GLN A N 1
ATOM 4309 C CA . GLN A 1 543 ? -11.700 5.981 29.320 1.00 87.88 543 GLN A CA 1
ATOM 4310 C C . GLN A 1 543 ? -11.959 5.599 30.782 1.00 87.88 543 GLN A C 1
ATOM 4312 O O . GLN A 1 543 ? -11.717 6.406 31.680 1.00 87.88 543 GLN A O 1
ATOM 4317 N N . PHE A 1 544 ? -12.426 4.376 31.035 1.00 85.56 544 PHE A N 1
ATOM 4318 C CA . PHE A 1 544 ? -12.826 3.929 32.370 1.00 85.56 544 PHE A CA 1
ATOM 4319 C C . PHE A 1 544 ? -11.771 3.023 33.030 1.00 85.56 544 PHE A C 1
ATOM 4321 O O . PHE A 1 544 ? -11.529 3.143 34.233 1.00 85.56 544 PHE A O 1
ATOM 4328 N N . GLY A 1 545 ? -11.075 2.186 32.257 1.00 79.62 545 GLY A N 1
ATOM 4329 C CA . GLY A 1 545 ? -10.205 1.083 32.699 1.00 79.62 545 GLY A CA 1
ATOM 4330 C C . GLY A 1 545 ? -8.927 1.446 33.463 1.00 79.62 545 GLY A C 1
ATOM 4331 O O . GLY A 1 545 ? -8.178 0.554 33.844 1.00 79.62 545 GLY A O 1
ATOM 4332 N N . ARG A 1 546 ? -8.665 2.725 33.762 1.00 71.00 546 ARG A N 1
ATOM 4333 C CA . ARG A 1 546 ? -7.458 3.188 34.486 1.00 71.00 546 ARG A CA 1
ATOM 4334 C C . ARG A 1 546 ? -7.402 2.806 35.976 1.00 71.00 546 ARG A C 1
ATOM 4336 O O . ARG A 1 546 ? -6.533 3.294 36.692 1.00 71.00 546 ARG A O 1
ATOM 4343 N N . SER A 1 547 ? -8.355 2.021 36.470 1.00 67.94 547 SER A N 1
ATOM 4344 C CA . SER A 1 547 ? -8.503 1.714 37.896 1.00 67.94 547 SER A CA 1
ATOM 4345 C C . SER A 1 547 ? -8.445 0.211 38.160 1.00 67.94 547 SER A C 1
ATOM 4347 O O . SER A 1 547 ? -7.360 -0.357 38.219 1.00 67.94 547 SER A O 1
ATOM 4349 N N . SER A 1 548 ? -9.599 -0.430 38.324 1.00 85.25 548 SER A N 1
ATOM 4350 C CA . SER A 1 548 ? -9.722 -1.853 38.622 1.00 85.25 548 SER A CA 1
ATOM 4351 C C . SER A 1 548 ? -10.640 -2.484 37.589 1.00 85.25 548 SER A C 1
ATOM 4353 O O . SER A 1 548 ? -11.850 -2.288 37.646 1.00 85.25 548 SER A O 1
ATOM 4355 N N . THR A 1 549 ? -10.068 -3.229 36.649 1.00 90.25 549 THR A N 1
ATOM 4356 C CA . THR A 1 549 ? -10.821 -3.883 35.575 1.00 90.25 549 THR A CA 1
ATOM 4357 C C . THR A 1 549 ? -10.777 -5.390 35.764 1.00 90.25 549 THR A C 1
ATOM 4359 O O . THR A 1 549 ? -9.704 -5.981 35.855 1.00 90.25 549 THR A O 1
ATOM 4362 N N . LEU A 1 550 ? -11.950 -6.010 35.810 1.00 91.88 550 LEU A N 1
ATOM 4363 C CA . LEU A 1 550 ? -12.139 -7.449 35.778 1.00 91.88 550 LEU A CA 1
ATOM 4364 C C . LEU A 1 550 ? -12.685 -7.831 34.404 1.00 91.88 550 LEU A C 1
ATOM 4366 O O . LEU A 1 550 ? -13.845 -7.572 34.085 1.00 91.88 550 LEU A O 1
ATOM 4370 N N . GLN A 1 551 ? -11.844 -8.469 33.599 1.00 91.56 551 GLN A N 1
ATOM 4371 C CA . GLN A 1 551 ? -12.261 -9.026 32.322 1.00 91.56 551 GLN A CA 1
ATOM 4372 C C . GLN A 1 551 ? -12.700 -10.480 32.523 1.00 91.56 551 GLN A C 1
ATOM 4374 O O . GLN A 1 551 ? -11.898 -11.318 32.937 1.00 91.56 551 GLN A O 1
ATOM 4379 N N . LEU A 1 552 ? -13.965 -10.793 32.237 1.00 91.12 552 LEU A N 1
ATOM 4380 C CA . LEU A 1 552 ? -14.465 -12.166 32.294 1.00 91.12 552 LEU A CA 1
ATOM 4381 C C . LEU A 1 552 ? -14.206 -12.868 30.970 1.00 91.12 552 LEU A C 1
ATOM 4383 O O . LEU A 1 552 ? -14.590 -12.367 29.911 1.00 91.12 552 LEU A O 1
ATOM 4387 N N . ARG A 1 553 ? -13.599 -14.054 31.053 1.00 88.19 553 ARG A N 1
ATOM 4388 C CA . ARG A 1 553 ? -13.279 -14.893 29.901 1.00 88.19 553 ARG A CA 1
ATOM 4389 C C . ARG A 1 553 ? -13.718 -16.332 30.124 1.00 88.19 553 ARG A C 1
ATOM 4391 O O . ARG A 1 553 ? -13.538 -16.875 31.210 1.00 88.19 553 ARG A O 1
ATOM 4398 N N . GLY A 1 554 ? -14.266 -16.950 29.087 1.00 83.62 554 GLY A N 1
ATOM 4399 C CA . GLY A 1 554 ? -14.619 -18.367 29.077 1.00 83.62 554 GLY A CA 1
ATOM 4400 C C . GLY A 1 554 ? -13.493 -19.240 28.522 1.00 83.62 554 GLY A C 1
ATOM 4401 O O . GLY A 1 554 ? -12.768 -18.855 27.598 1.00 83.62 554 GLY A O 1
ATOM 4402 N N . TYR A 1 555 ? -13.370 -20.459 29.047 1.00 77.62 555 TYR A N 1
ATOM 4403 C CA . TYR A 1 555 ? -12.498 -21.469 28.454 1.00 77.62 555 TYR A CA 1
ATOM 4404 C C . TYR A 1 555 ? -13.133 -22.022 27.174 1.00 77.62 555 TYR A C 1
ATOM 4406 O O . TYR A 1 555 ? -14.237 -22.560 27.169 1.00 77.62 555 TYR A O 1
ATOM 4414 N N . THR A 1 556 ? -12.418 -21.879 26.066 1.00 74.06 556 THR A N 1
ATOM 4415 C CA . THR A 1 556 ? -12.772 -22.388 24.738 1.00 74.06 556 THR A CA 1
ATOM 4416 C C . THR A 1 556 ? -11.655 -23.310 24.276 1.00 74.06 556 THR A C 1
ATOM 4418 O O . THR A 1 556 ? -10.529 -23.190 24.744 1.00 74.06 556 THR A O 1
ATOM 4421 N N . ARG A 1 557 ? -11.893 -24.194 23.300 1.00 66.38 557 ARG A N 1
ATOM 4422 C CA . ARG A 1 557 ? -10.816 -25.062 22.779 1.00 66.38 557 ARG A CA 1
ATOM 4423 C C . ARG A 1 557 ? -9.588 -24.273 22.305 1.00 66.38 557 ARG A C 1
ATOM 4425 O O . ARG A 1 557 ? -8.474 -24.771 22.430 1.00 66.38 557 ARG A O 1
ATOM 4432 N N . SER A 1 558 ? -9.774 -23.068 21.761 1.00 65.62 558 SER A N 1
ATOM 4433 C CA . SER A 1 558 ? -8.669 -22.205 21.334 1.00 65.62 558 SER A CA 1
ATOM 4434 C C . SER A 1 558 ? -7.961 -21.537 22.513 1.00 65.62 558 SER A C 1
ATOM 4436 O O . SER A 1 558 ? -6.735 -21.594 22.565 1.00 65.62 558 SER A O 1
ATOM 4438 N N . SER A 1 559 ? -8.692 -20.972 23.483 1.00 66.50 559 SER A N 1
ATOM 4439 C CA . SER A 1 559 ? -8.069 -20.370 24.674 1.00 66.50 559 SER A CA 1
ATOM 4440 C C . SER A 1 559 ? -7.409 -21.420 25.568 1.00 66.50 559 SER A C 1
ATOM 4442 O O . SER A 1 559 ? -6.293 -21.204 26.027 1.00 66.50 559 SER A O 1
ATOM 4444 N N . SER A 1 560 ? -8.008 -22.602 25.718 1.00 65.00 560 SER A N 1
ATOM 4445 C CA . SER A 1 560 ? -7.395 -23.749 26.390 1.00 65.00 560 SER A CA 1
ATOM 4446 C C . SER A 1 560 ? -6.125 -24.212 25.680 1.00 65.00 560 SER A C 1
ATOM 4448 O O . SER A 1 560 ? -5.167 -24.521 26.367 1.00 65.00 560 SER A O 1
ATOM 4450 N N . ARG A 1 561 ? -6.056 -24.212 24.337 1.00 62.31 561 ARG A N 1
ATOM 4451 C CA . ARG A 1 561 ? -4.812 -24.522 23.599 1.00 62.31 561 ARG A CA 1
ATOM 4452 C C . ARG A 1 561 ? -3.722 -23.464 23.782 1.00 62.31 561 ARG A C 1
ATOM 4454 O O . ARG A 1 561 ? -2.551 -23.801 23.900 1.00 62.31 561 ARG A O 1
ATOM 4461 N N . GLN A 1 562 ? -4.090 -22.184 23.802 1.00 61.72 562 GLN A N 1
ATOM 4462 C CA . GLN A 1 562 ? -3.138 -21.102 24.076 1.00 61.72 562 GLN A CA 1
ATOM 4463 C C . GLN A 1 562 ? -2.591 -21.192 25.502 1.00 61.72 562 GLN A C 1
ATOM 4465 O O . GLN A 1 562 ? -1.391 -21.049 25.706 1.00 61.72 562 GLN A O 1
ATOM 4470 N N . LEU A 1 563 ? -3.456 -21.504 26.467 1.00 58.91 563 LEU A N 1
ATOM 4471 C CA . LEU A 1 563 ? -3.056 -21.783 27.842 1.00 58.91 563 LEU A CA 1
ATOM 4472 C C . LEU A 1 563 ? -2.240 -23.083 27.930 1.00 58.91 563 LEU A C 1
ATOM 4474 O O . LEU A 1 563 ? -1.254 -23.125 28.652 1.00 58.91 563 LEU A O 1
ATOM 4478 N N . SER A 1 564 ? -2.570 -24.116 27.147 1.00 54.62 564 SER A N 1
ATOM 4479 C CA . SER A 1 564 ? -1.826 -25.381 27.095 1.00 54.62 564 SER A CA 1
ATOM 4480 C C . SER A 1 564 ? -0.469 -25.272 26.418 1.00 54.62 564 SER A C 1
ATOM 4482 O O . SER A 1 564 ? 0.355 -26.147 26.602 1.00 54.62 564 SER A O 1
ATOM 4484 N N . ASN A 1 565 ? -0.157 -24.227 25.653 1.00 49.81 565 ASN A N 1
ATOM 4485 C CA . ASN A 1 565 ? 1.238 -24.032 25.236 1.00 49.81 565 ASN A CA 1
ATOM 4486 C C . ASN A 1 565 ? 2.173 -23.809 26.447 1.00 49.81 565 ASN A C 1
ATOM 4488 O O . ASN A 1 565 ? 3.384 -23.942 26.309 1.00 49.81 565 ASN A O 1
ATOM 4492 N N . PHE A 1 566 ? 1.608 -23.561 27.637 1.00 51.84 566 PHE A N 1
ATOM 4493 C CA . PHE A 1 566 ? 2.295 -23.566 28.928 1.00 51.84 566 PHE A CA 1
ATOM 4494 C C . PHE A 1 566 ? 2.091 -24.864 29.752 1.00 51.84 566 PHE A C 1
ATOM 4496 O O . PHE A 1 566 ? 2.692 -24.987 30.817 1.00 51.84 566 PHE A O 1
ATOM 4503 N N . TYR A 1 567 ? 1.295 -25.847 29.289 1.00 49.97 567 TYR A N 1
ATOM 4504 C CA . TYR A 1 567 ? 0.969 -27.094 30.017 1.00 49.97 567 TYR A CA 1
ATOM 4505 C C . TYR A 1 567 ? 0.928 -28.355 29.114 1.00 49.97 567 TYR A C 1
ATOM 4507 O O . TYR A 1 567 ? 0.390 -28.314 28.014 1.00 49.97 567 TYR A O 1
ATOM 4515 N N . PRO A 1 568 ? 1.389 -29.540 29.560 1.00 45.84 568 PRO A N 1
ATOM 4516 C CA . PRO A 1 568 ? 1.326 -30.767 28.754 1.00 45.84 568 PRO A CA 1
ATOM 4517 C C . PRO A 1 568 ? -0.102 -31.113 28.286 1.00 45.84 568 PRO A C 1
ATOM 4519 O O . PRO A 1 568 ? -1.060 -31.031 29.055 1.00 45.84 568 PRO A O 1
ATOM 4522 N N . ALA A 1 569 ? -0.226 -31.550 27.027 1.00 41.00 569 ALA A N 1
ATOM 4523 C CA . ALA A 1 569 ? -1.460 -31.686 26.235 1.00 41.00 569 ALA A CA 1
ATOM 4524 C C . ALA A 1 569 ? -2.550 -32.669 26.748 1.00 41.00 569 ALA A C 1
ATOM 4526 O O . ALA A 1 569 ? -3.466 -33.000 25.998 1.00 41.00 569 ALA A O 1
ATOM 4527 N N . GLY A 1 570 ? -2.489 -33.130 28.002 1.00 47.78 570 GLY A N 1
ATOM 4528 C CA . GLY A 1 570 ? -3.437 -34.083 28.596 1.00 47.78 570 GLY A CA 1
ATOM 4529 C C . GLY A 1 570 ? -4.397 -33.520 29.655 1.00 47.78 570 GLY A C 1
ATOM 4530 O O . GLY A 1 570 ? -5.375 -34.184 29.966 1.00 47.78 570 GLY A O 1
ATOM 4531 N N . SER A 1 571 ? -4.162 -32.319 30.199 1.00 47.72 571 SER A N 1
ATOM 4532 C CA . SER A 1 571 ? -4.842 -31.849 31.430 1.00 47.72 571 SER A CA 1
ATOM 4533 C C . SER A 1 571 ? -6.154 -31.066 31.217 1.00 47.72 571 SER A C 1
ATOM 4535 O O . SER A 1 571 ? -6.891 -30.816 32.162 1.00 47.72 571 SER A O 1
ATOM 4537 N N . LEU A 1 572 ? -6.490 -30.667 29.987 1.00 51.41 572 LEU A N 1
ATOM 4538 C CA . LEU A 1 572 ? -7.537 -29.653 29.747 1.00 51.41 572 LEU A CA 1
ATOM 4539 C C . LEU A 1 572 ? -8.886 -30.202 29.265 1.00 51.41 572 LEU A C 1
ATOM 4541 O O . LEU A 1 572 ? -9.793 -29.427 28.961 1.00 51.41 572 LEU A O 1
ATOM 4545 N N . ALA A 1 573 ? -9.031 -31.523 29.174 1.00 42.94 573 ALA A N 1
ATOM 4546 C CA . ALA A 1 573 ? -10.285 -32.167 28.802 1.00 42.94 573 ALA A CA 1
ATOM 4547 C C . ALA A 1 573 ? -10.940 -32.806 30.035 1.00 42.94 573 ALA A C 1
ATOM 4549 O O . ALA A 1 573 ? -10.824 -34.006 30.246 1.00 42.94 573 ALA A O 1
ATOM 4550 N N . GLY A 1 574 ? -11.656 -31.999 30.822 1.00 52.81 574 GLY A N 1
ATOM 4551 C CA . GLY A 1 574 ? -12.638 -32.502 31.792 1.00 52.81 574 GLY A CA 1
ATOM 4552 C C . GLY A 1 574 ? -12.224 -32.557 33.265 1.00 52.81 574 GLY A C 1
ATOM 4553 O O . GLY A 1 574 ? -13.049 -32.979 34.068 1.00 52.81 574 GLY A O 1
ATOM 4554 N N . GLU A 1 575 ? -11.026 -32.111 33.646 1.00 52.25 575 GLU A N 1
ATOM 4555 C CA . GLU A 1 575 ? -10.690 -31.897 35.062 1.00 52.25 575 GLU A CA 1
ATOM 4556 C C . GLU A 1 575 ? -11.038 -30.463 35.490 1.00 52.25 575 GLU A C 1
ATOM 4558 O O . GLU A 1 575 ? -10.796 -29.505 34.748 1.00 52.25 575 GLU A O 1
ATOM 4563 N N . GLU A 1 576 ? -11.628 -30.311 36.681 1.00 52.81 576 GLU A N 1
ATOM 4564 C CA . GLU A 1 576 ? -11.791 -29.013 37.339 1.00 52.81 576 GLU A CA 1
ATOM 4565 C C . GLU A 1 576 ? -10.403 -28.393 37.518 1.00 52.81 576 GLU A C 1
ATOM 4567 O O . GLU A 1 576 ? -9.605 -28.840 38.342 1.00 52.81 576 GLU A O 1
ATOM 4572 N N . LEU A 1 577 ? -10.088 -27.380 36.708 1.00 58.47 577 LEU A N 1
ATOM 4573 C CA . LEU A 1 577 ? -8.844 -26.640 36.867 1.00 58.47 577 LEU A CA 1
ATOM 4574 C C . LEU A 1 577 ? -8.842 -26.024 38.275 1.00 58.47 577 LEU A C 1
ATOM 4576 O O . LEU A 1 577 ? -9.798 -25.322 38.620 1.00 58.47 577 LEU A O 1
ATOM 4580 N N . PRO A 1 578 ? -7.802 -26.252 39.096 1.00 60.12 578 PRO A N 1
ATOM 4581 C CA . PRO A 1 578 ? -7.722 -25.613 40.399 1.00 60.12 578 PRO A CA 1
ATOM 4582 C C . PRO A 1 578 ? -7.738 -24.091 40.220 1.00 60.12 578 PRO A C 1
ATOM 4584 O O . PRO A 1 578 ? -7.056 -23.554 39.346 1.00 60.12 578 PRO A O 1
ATOM 4587 N N . SER A 1 579 ? -8.512 -23.383 41.046 1.00 60.12 579 SER A N 1
ATOM 4588 C CA . SER A 1 579 ? -8.568 -21.918 41.031 1.00 60.12 579 SER A CA 1
ATOM 4589 C C . SER A 1 579 ? -7.186 -21.330 41.329 1.00 60.12 579 SER A C 1
ATOM 4591 O O . SER A 1 579 ? -6.735 -21.327 42.473 1.00 60.12 579 SER A O 1
ATOM 4593 N N . THR A 1 580 ? -6.506 -20.820 40.303 1.00 61.62 580 THR A N 1
ATOM 4594 C CA . THR A 1 580 ? -5.191 -20.180 40.440 1.00 61.62 580 THR A CA 1
ATOM 4595 C C . THR A 1 580 ? -5.318 -18.661 40.426 1.00 61.62 580 THR A C 1
ATOM 4597 O O . THR A 1 580 ? -5.897 -18.101 39.495 1.00 61.62 580 THR A O 1
ATOM 4600 N N . LEU A 1 581 ? -4.725 -17.985 41.412 1.00 61.41 581 LEU A N 1
ATOM 4601 C CA . LEU A 1 581 ? -4.567 -16.530 41.425 1.00 61.41 581 LEU A CA 1
ATOM 4602 C C . LEU A 1 581 ? -3.152 -16.169 40.968 1.00 61.41 581 LEU A C 1
ATOM 4604 O O . LEU A 1 581 ? -2.174 -16.523 41.625 1.00 61.41 581 LEU A O 1
ATOM 4608 N N . TRP A 1 582 ? -3.052 -15.425 39.870 1.00 60.47 582 TRP A N 1
ATOM 4609 C CA . TRP A 1 582 ? -1.784 -14.899 39.376 1.00 60.47 582 TRP A CA 1
ATOM 4610 C C . TRP A 1 582 ? -1.630 -13.447 39.828 1.00 60.47 582 TRP A C 1
ATOM 4612 O O . TRP A 1 582 ? -2.388 -12.573 39.414 1.00 60.47 582 TRP A O 1
ATOM 4622 N N . LEU A 1 583 ? -0.650 -13.192 40.692 1.00 58.31 583 LEU A N 1
ATOM 4623 C CA . LEU A 1 583 ? -0.265 -11.850 41.124 1.00 58.31 583 LEU A CA 1
ATOM 4624 C C . LEU A 1 583 ? 0.959 -11.409 40.315 1.00 58.31 583 LEU A C 1
ATOM 4626 O O . LEU A 1 583 ? 2.077 -11.833 40.604 1.00 58.31 583 LEU A O 1
ATOM 4630 N N . MET A 1 584 ? 0.763 -10.554 39.307 1.00 51.16 584 MET A N 1
ATOM 4631 C CA . MET A 1 584 ? 1.887 -9.829 38.706 1.00 51.16 584 MET A CA 1
ATOM 4632 C C . MET A 1 584 ? 2.301 -8.706 39.656 1.00 51.16 584 MET A C 1
ATOM 4634 O O . MET A 1 584 ? 1.559 -7.747 39.853 1.00 51.16 584 MET A O 1
ATOM 4638 N N . LYS A 1 585 ? 3.476 -8.851 40.273 1.00 49.31 585 LYS A N 1
ATOM 4639 C CA . LYS A 1 585 ? 4.052 -7.835 41.163 1.00 49.31 585 LYS A CA 1
ATOM 4640 C C . LYS A 1 585 ? 4.708 -6.687 40.385 1.00 49.31 585 LYS A C 1
ATOM 4642 O O . LYS A 1 585 ? 4.694 -5.564 40.871 1.00 49.31 585 LYS A O 1
ATOM 4647 N N . ASP A 1 586 ? 5.202 -6.972 39.180 1.00 54.94 586 ASP A N 1
ATOM 4648 C CA . ASP A 1 586 ? 5.901 -6.037 38.297 1.00 54.94 586 ASP A CA 1
ATOM 4649 C C . ASP A 1 586 ? 5.434 -6.223 36.842 1.00 54.94 586 ASP A C 1
ATOM 4651 O O . ASP A 1 586 ? 4.996 -7.314 36.459 1.00 54.94 586 ASP A O 1
ATOM 4655 N N . LEU A 1 587 ? 5.514 -5.162 36.027 1.00 53.12 587 LEU A N 1
ATOM 4656 C CA . LEU A 1 587 ? 5.237 -5.249 34.589 1.00 53.12 587 LEU A CA 1
ATOM 4657 C C . LEU A 1 587 ? 6.247 -6.194 33.909 1.00 53.12 587 LEU A C 1
ATOM 4659 O O . LEU A 1 587 ? 7.435 -6.144 34.238 1.00 53.12 587 LEU A O 1
ATOM 4663 N N . PRO A 1 588 ? 5.816 -7.012 32.929 1.00 54.75 588 PRO A N 1
ATOM 4664 C CA . PRO A 1 588 ? 6.731 -7.804 32.116 1.00 54.75 588 PRO A CA 1
ATOM 4665 C C . PRO A 1 588 ? 7.807 -6.906 31.502 1.00 54.75 588 PRO A C 1
ATOM 4667 O O . PRO A 1 588 ? 7.495 -5.844 30.962 1.00 54.75 588 PRO A O 1
ATOM 4670 N N . THR A 1 589 ? 9.068 -7.335 31.546 1.00 51.44 589 THR A N 1
ATOM 4671 C CA . THR A 1 589 ? 10.213 -6.568 31.020 1.00 51.44 589 THR A CA 1
ATOM 4672 C C . THR A 1 589 ? 10.070 -6.217 29.536 1.00 51.44 589 THR A C 1
ATOM 4674 O O . THR A 1 589 ? 10.633 -5.225 29.086 1.00 51.44 589 THR A O 1
ATOM 4677 N N . GLU A 1 590 ? 9.275 -6.986 28.791 1.00 46.25 590 GLU A N 1
ATOM 4678 C CA . GLU A 1 590 ? 8.938 -6.765 27.378 1.00 46.25 590 GLU A CA 1
ATOM 4679 C C . GLU A 1 590 ? 7.947 -5.608 27.141 1.00 46.25 590 GLU A C 1
ATOM 4681 O O . GLU A 1 590 ? 7.863 -5.078 26.038 1.00 46.25 590 GLU A O 1
ATOM 4686 N N . LEU A 1 591 ? 7.208 -5.192 28.174 1.00 41.03 591 LEU A N 1
ATOM 4687 C CA . LEU A 1 591 ? 6.219 -4.104 28.149 1.00 41.03 591 LEU A CA 1
ATOM 4688 C C . LEU A 1 591 ? 6.724 -2.837 28.852 1.00 41.03 591 LEU A C 1
ATOM 4690 O O . LEU A 1 591 ? 5.944 -1.925 29.136 1.00 41.03 591 LEU A O 1
ATOM 4694 N N . ASN A 1 592 ? 8.026 -2.768 29.134 1.00 37.03 592 ASN A N 1
ATOM 4695 C CA . ASN A 1 592 ? 8.644 -1.620 29.774 1.00 37.03 592 ASN A CA 1
ATOM 4696 C C . ASN A 1 592 ? 8.678 -0.437 28.787 1.00 37.03 592 ASN A C 1
ATOM 4698 O O . ASN A 1 592 ? 9.618 -0.286 28.010 1.00 37.03 592 ASN A O 1
ATOM 4702 N N . MET A 1 593 ? 7.621 0.383 28.786 1.00 38.31 593 MET A N 1
ATOM 4703 C CA . MET A 1 593 ? 7.567 1.670 28.079 1.00 38.31 593 MET A CA 1
ATOM 4704 C C . MET A 1 593 ? 8.392 2.723 28.839 1.00 38.31 593 MET A C 1
ATOM 4706 O O . MET A 1 593 ? 7.847 3.712 29.331 1.00 38.31 593 MET A O 1
ATOM 4710 N N . GLY A 1 594 ? 9.689 2.447 28.993 1.00 37.16 594 GLY A N 1
ATOM 4711 C CA . GLY A 1 594 ? 10.696 3.399 29.461 1.00 37.16 594 GLY A CA 1
ATOM 4712 C C . GLY A 1 594 ? 11.202 4.280 28.333 1.00 37.16 594 GLY A C 1
ATOM 4713 O O . GLY A 1 594 ? 11.439 3.731 27.231 1.00 37.16 594 GLY A O 1
#

Radius of gyration: 28.87 Å; chains: 1; bounding box: 73×65×76 Å

Sequence (594 aa):
MTDFILPIFPAHGLASSVVTTVWIGVWVSCFFNLRLGWVMSGMVVPGYLVPLILVKPWAAVVVCIEAVVTYWIVWFYSTYLARRGYWTDFFGRDRFFALLVVSVLVRIIFDILILPDIGAFINETFAINFDYTHNLQSFGLIVVALIANMFWKPGLRNGLLPVGCITLITYLIVRYLLMEFTNFSVGNLAYMYEDLAASMLASPKAYIILLATAALASRMNRYYGWEFNGILIPSLIALQWYRPWKLLITFGETLLVLALASLVLRLPIFQRTTMEGARKILLFFNINFLLKLALGHLWLGYLPDSNVSDFYGFGYLLTTLMAIKMHDKSIPLIMTRATLQTSLVSVIVASLAGFGLTLVPNLLHLKTKAPTAEHQLVEPLQRSTSLVDLVREEKVRLYQGLHRNAYAAPQLAELELLETAFRSLSAMTAAPSPEDLARIGAQLGKLNFRVELVESRYLCMVENDPRRGWGFFVFNMDAHNRLLVEVPAPMNEWGVMEAGANIFQGLGARAFAVAGTSRYVNDNGDSDVLVNPRTPLAVFHRQFGRSSTLQLRGYTRSSSRQLSNFYPAGSLAGEELPSTLWLMKDLPTELNMG

Foldseek 3Di:
DPQQAAALFFPLFPLQDLLVLQLLLLVLLLVCCVVVVADCFLSRLLSLLLLCCVPPVPLSVVLLVLLVVLLVVLCCVQPVVVVVVPDHHDDFASSLLSSLVSSVVSVVCCLPPNVVVVQVVCCVPPVDNPDSNQPNQFSRRVSSSRSSRQCVPLHPVRSVVVSVVSNVVSNCCCPPPDVRHHSRDSVVNVVVCSVCRVPQGNDPLLVLLLSLLLVLLSVCCVVVVDGRVPSNLLSQVLSCVVPVVLNVLLLVLLVVLLVVLVVVCPDPVNVPPDCDDSNVLSSSSVSSVVVLSVQSVVVCVPDVPDSSNSSHHGDSCSSSVLSSRCNVVVPNPVSSVSSVVSSVVSNVVSVVVVVVVVVDPPPPPPVPVLPPPDPPPPDPFPADAAPLSVLVVLVVLLVVLFDAPQAAFDDPVLLVLLLVLLLLVVPDALDHDPVSVVVSQVSLVSVQWHWHQYPVFKTKIHHVRLSNQQWIKIFGSPAPALEEEEEQADPQADPQSSVSSVCCVVVSHGMYTYTRHHQPRYVVRCSRVVPHCRGSSNSNCVSRVPPHYDYGGHDDPVVVVVVCVVPPPPDRPDDDDPDDDDDDPDDDPVPPPD

Secondary structure (DSSP, 8-state):
-----B--SPTTTGGG-HHHHHHHHHHHHHHHHHHH----TTTTHHHHHHHHHHH-HHHHHHHHHHHHHHHHHHHIIIIIIGGGTSS----THHHHHHHHHHHHHHHHHIIIIIHHHHHHHHHHHH------TTTSTTTHHHHHHHHHHHSTTT-HHHHHHHHHHHHHHHHHIIIIIIHHHBS--SHHHHHHHHHHHHHHTSSHHHHHHHHHHHHHHHHHHHHH---TTTTHHHHHHHHGGGSHHHHHHHHHHHHHHHHHHHHHHTSHHHHTS---THHHHHHHHHHHHHHHHHHHHHHHTT-TTS-GGGGSPSSTTHHHHHHHHHHHHT-HHHHHHHHHHHHHHHHHHHHHHHHHHHTS------------------------S-HHHHHHHHHHHHHHT--TT---PPPHHHHHHHHHHHHHHHH--SS--HHHHHHHHHHHHTTTEEEEEETTTEEEEEESSTTS---EEEEETT--S-EEEEES-TTTSTTHHHHHHHHHHHTT-SEEEE-SS-TTSSTTSTT-TTT-SSSHHHHHHHHH-SSEEEE-----HHHHHHHHTTS-TTSSSSS----------S--GGG---